Protein 8WWC (pdb70)

Solvent-accessible surface area: 24591 Å² total; per-residue (Å²): 130,49,42,62,53,146,46,14,53,66,10,42,66,29,0,93,64,44,26,90,88,48,96,73,80,21,2,0,10,0,5,80,18,28,62,76,93,94,76,26,17,10,0,10,6,0,6,7,6,46,78,61,8,52,0,7,29,60,7,138,10,58,83,65,48,44,4,6,99,45,11,43,61,15,32,57,94,7,15,69,26,14,124,44,86,83,61,46,39,44,40,48,3,66,82,62,122,35,124,19,3,68,50,4,44,66,58,29,64,76,66,100,150,139,56,88,11,50,0,0,0,0,0,11,35,25,0,14,12,28,12,1,0,17,8,2,22,58,96,105,62,29,133,103,156,84,101,29,21,19,16,8,8,64,61,120,18,99,3,12,48,35,52,0,19,0,20,0,12,1,2,7,16,45,92,104,40,41,72,40,16,86,70,16,0,59,88,0,68,0,0,0,0,0,0,0,0,50,52,60,120,0,36,109,29,0,95,87,4,10,51,32,0,56,163,37,66,130,43,88,105,11,18,3,0,0,0,0,2,57,28,56,77,106,68,80,81,2,91,9,135,66,0,14,72,34,2,95,81,20,48,9,5,8,0,8,0,0,4,126,83,65,114,20,0,74,25,1,1,36,10,0,0,27,28,18,20,48,126,148,60,62,10,78,1,4,0,0,0,21,26,26,0,12,11,32,14,1,0,8,8,4,16,52,95,108,61,38,129,101,159,104,97,25,24,47,15,0,7,73,66,112,16,98,2,12,42,32,61,0,25,0,16,0,19,0,2,4,12,46,78,136,57,55,73,48,26,75,66,19,0,56,95,2,68,0,0,0,1,0,0,0,0,51,51,60,128,1,32,108,38,1,84,116,11,14,44,20,1,68,154,43,66,127,50,91,111,11,14,0,0,0,0,0,2,59,30,55,74,106,70,66,80,2,76,10,145,62,0,14,70,36,2,86,84,25,42,8,6,8,1,8,0,1,4,121,76,72,110,14,0,68,45,0,0,38,12,0,0,17,27,20,17,42,143,89,76,83,118,36,74,73,34,38,66,74,7,53,65,51,19,88,92,41,111,66,94,32,13,20,14,25,39,30,64,98,54,90,109,78,42,17,20,5,25,4,3,7,14,21,53,76,57,10,83,7,26,20,127,7,68,17,68,78,25,38,93,1,6,92,48,27,39,57,20,68,58,109,8,23,156,23,20,84,55,86,108,61,85,44,69,44,59,64,95,129,127,24,124,29,22,45,45,13,79,64,61,30,57,79,52,116,126

Nearest PDB structures (foldseek):
  7jig-assembly1_A  TM=9.949E-01  e=3.293E-33  Homo sapiens
  8elr-assembly1_A  TM=9.960E-01  e=6.277E-33  Homo sapiens
  1jai-assembly1_A-2  TM=9.960E-01  e=7.617E-33  Homo sapiens
  3oiu-assembly1_A  TM=1.001E+00  e=1.652E-32  Homo sapiens
  4dlv-assembly1_A  TM=9.875E-01  e=6.695E-33  Homo sapiens

Organism: Homo sapiens (NCBI:txid9606)

Sequence (553 aa):
AHKNPEMLEEMKREAERLKAEVPEDVVCVVVRTTEVSEKKVVATAVLVFSNKQRTVIYAEGENIKEVADKLIKGLKKALKVRNQELKKVKLVCPYPMGPKDKALMKELKKKLAMTEYKLVVVGAGGVGKSALTIQLIQNHFVDEYDPTIEDSYRKQVVIDGETCLLDILDTAGQEEYSAMRDQYMRTGEGFLCVFAINNTKSFEDIHQYREQIKRVKDSDDVPMVLVGNKCDLAARTVESRQAQDLARSYGIPYIETSAKTRQGVEDAFYTLVREIRQHMTEYKLVVVGAGGVGKSALTIQLIQNHFVDEYDPTIEDSYRKQVVIDGETCLLDILDTAGQEEYSAMRDQYMRTGEGFLCVFAINNTKSFEDIHQYREQIKRVKDSDDVPMVLVGNKCDLAARTVESRQAQDLARSYGIPYIETSAKTRQGVEDAFYTLVREIRQHNPEMLEEMKREAERLKAEVPEDVCVVVRTTEVSEKKVVATAVLVFSNKQRTVIYAEGENIKEVADKLIKGLKKALKVRNQELKKVKLVCYPMGPKDKALMKELKKKLA

B-factor: mean 87.26, std 41.72, range [27.11, 247.87]

Foldseek 3Di:
DVPDVVVVVVQQVVQVVVCVPDDQQAKEKEKDWDCDPQQFIKMWMWIAHRVRDIDIAMDGGNDLVRRLVRVVVVVVVVQVVVVHDHDHYDYDHDPDPDDCNVVNVVSNVVPPD/DAEAEEEEEFAAPLQLVLLVCCVAPVDGDPDRDFDAKDWDWDWDAFPNRTYIYTYMYHGRDPPNPVVLLVSLQVHQFYEYEGEQLDVVRVVCSVVSLVSSCVSVVHLLGQYEYEHEPPVDPNGPHDPVNVVVVCVVSVHHYFYAYSVVRPCSCVRVSSSVVSSVVD/DAEAFEEEEFQWPQQLVLLVCCVAVVDGDPDRDFDDKDWDWDFDAFPNRTYIYIYIYHGNDPVPDVVLLVSLLVHQFYEYEGEQLDVVRVVPSVVVLVSSCVSVVDLLRQYEYEHEPPVDDNGPHDPVNSVVVCVVSVYHYYYYYSHVGRCSCVRVSSSVVSSVVD/DPPVVPVQVVVQLVVCVVPALLKEKEKDKDDPDQQKIKIWMWMQHNPRDIDIDIAMDRDLLRRLVSVVVVVVVVQVVVVHDQGDYDYHYVPQDDSNVVSVVSNVVVSD

Secondary structure (DSSP, 8-state):
-EEEEEEEEESTTSSHHHHHHHHHHS----S----SEEEEEEEEEETTEEEEEEEEEE--SSTT-TTHHHHHHH-SEEEEEEETT-HHHHHTHHHHHHHHHHHHT-S---EEEEEE-TT-S---S-HHHHHHHHHHHT--EEE--TTT-TTHHHHHHHHHHHHHT-/-EEEEEEEEESSSSSHHHHHHHHHHS----S----SEEEEEEEEEETTEEEEEEEEEE--STTS-STHHHHHHH-SEEEEEEETT-HHHHHTHHHHHHHHHHHHT-S---EEEEEE-TT-S---S-HHHHHHHHHHHT--EEE--TTT-TTHHHHHHHHHHHHHH-/-TT-HHHHHHHHHHHHHHHHHS-TTSEEEEEEEEEETTTEEEEEEEEE-TTS-EEEEEEEESSHHHHHHHHHHHHHHHHHTTT-----EEEE--S---TTHHHHHHHHHHTT-/-TTHHHHHTHHHHHHHHHS----EEEEEEEEETTTEEEEEEEEE-SSS-EEEEEEEESSHHHHHHHHHHHHHHHHHHTT------EEE-----HHHHHHHHHHHHHH-

GO terms:
  GO:0005794 Golgi apparatus (C, IDA)
  GO:0005886 plasma membrane (C, IDA)
  GO:0005515 protein binding (F, IPI)
  GO:0005737 cytoplasm (C, TAS)
  GO:0005886 plasma membrane (C, TAS)
  GO:0009887 animal organ morphogenesis (P, TAS)
  GO:0006935 chemotaxis (P, TAS)
  GO:0007166 cell surface receptor signaling pathway (P, TAS)
  GO:0000139 Golgi membrane (C, TAS)
  GO:0003924 GTPase activity (F, TAS)
  GO:0005789 endoplasmic reticulum membrane (C, TAS)
  GO:0005829 cytosol (C, TAS)
  GO:0000165 MAPK cascade (P, TAS)
  GO:0003924 GTPase activity (F, IDA)
  GO:0005525 GTP binding (F, IDA)
  GO:0043410 positive regulation of MAPK cascade (P, IDA)
  GO:0045944 positive regulation of transcription by RNA polymerase II (P, IDA)
  GO:0010629 negative regulation of gene expression (P, IDA)
  GO:2000630 positive regulation of miRNA metabolic process (P, IDA)
  GO:1900029 positive regulation of ruffle assembly (P, IDA)

Structure (mmCIF, N/CA/C/O backbone):
data_8WWC
#
_entry.id   8WWC
#
_cell.length_a   89.967
_cell.length_b   89.967
_cell.length_c   188.124
_cell.angle_alpha   90.000
_cell.angle_beta   90.000
_cell.angle_gamma   120.000
#
_symmetry.space_group_name_H-M   'P 63'
#
loop_
_entity.id
_entity.type
_entity.pdbx_description
1 polymer 'De novo design protein 120-4'
2 polymer 'GTPase HRas'
3 non-polymer 'PHOSPHOAMINOPHOSPHONIC ACID-GUANYLATE ESTER'
4 non-polymer 'MAGNESIUM ION'
#
loop_
_atom_site.group_PDB
_atom_site.id
_atom_site.type_symbol
_atom_site.label_atom_id
_atom_site.label_alt_id
_atom_site.label_comp_id
_atom_site.label_asym_id
_atom_site.label_entity_id
_atom_site.label_seq_id
_atom_site.pdbx_PDB_ins_code
_atom_site.Cartn_x
_atom_site.Cartn_y
_atom_site.Cartn_z
_atom_site.occupancy
_atom_site.B_iso_or_equiv
_atom_site.auth_seq_id
_atom_site.auth_comp_id
_atom_site.auth_asym_id
_atom_site.auth_atom_id
_atom_site.pdbx_PDB_model_num
ATOM 1 N N . ALA A 1 6 ? 34.50105 -15.91571 -40.39090 1.000 132.28653 6 ALA C N 1
ATOM 2 C CA . ALA A 1 6 ? 34.50597 -17.15434 -41.16080 1.000 130.42633 6 ALA C CA 1
ATOM 3 C C . ALA A 1 6 ? 33.09598 -17.72566 -41.27264 1.000 134.31418 6 ALA C C 1
ATOM 4 O O . ALA A 1 6 ? 32.16922 -17.03476 -41.69633 1.000 135.21508 6 ALA C O 1
ATOM 6 N N . HIS A 1 7 ? 32.94126 -18.99734 -40.89930 1.000 127.76883 7 HIS C N 1
ATOM 7 C CA . HIS A 1 7 ? 31.62339 -19.61860 -40.87921 1.000 130.66367 7 HIS C CA 1
ATOM 8 C C . HIS A 1 7 ? 30.85084 -19.30413 -39.60564 1.000 136.39168 7 HIS C C 1
ATOM 9 O O . HIS A 1 7 ? 29.63649 -19.52783 -39.56090 1.000 140.61243 7 HIS C O 1
ATOM 11 N N . LYS A 1 8 ? 31.52345 -18.79098 -38.57951 1.000 136.57388 8 LYS C N 1
ATOM 12 C CA . LYS A 1 8 ? 30.91479 -18.44265 -37.30212 1.000 136.58494 8 LYS C CA 1
ATOM 13 C C . LYS A 1 8 ? 31.03543 -16.94651 -37.03897 1.000 142.66072 8 LYS C C 1
ATOM 14 O O . LYS A 1 8 ? 31.38575 -16.51478 -35.93823 1.000 142.51434 8 LYS C O 1
ATOM 16 N N . ASN A 1 9 ? 30.75703 -16.14131 -38.05711 1.000 150.19665 9 ASN C N 1
ATOM 17 C CA . ASN A 1 9 ? 30.87751 -14.69394 -37.94704 1.000 149.53262 9 ASN C CA 1
ATOM 18 C C . ASN A 1 9 ? 29.86731 -14.14860 -36.94169 1.000 152.11772 9 ASN C C 1
ATOM 19 O O . ASN A 1 9 ? 28.65903 -14.37792 -37.10437 1.000 148.44864 9 ASN C O 1
ATOM 24 N N . PRO A 1 10 ? 30.30817 -13.44009 -35.89686 1.000 141.38460 10 PRO C N 1
ATOM 25 C CA . PRO A 1 10 ? 29.33218 -12.87300 -34.94901 1.000 130.21379 10 PRO C CA 1
ATOM 26 C C . PRO A 1 10 ? 28.45015 -11.80116 -35.56513 1.000 125.10780 10 PRO C C 1
ATOM 27 O O . PRO A 1 10 ? 27.26976 -11.69444 -35.20601 1.000 124.42268 10 PRO C O 1
ATOM 31 N N . GLU A 1 11 ? 28.99412 -10.99490 -36.48123 1.000 126.46854 11 GLU C N 1
ATOM 32 C CA . GLU A 1 11 ? 28.18637 -9.98173 -37.15343 1.000 120.03836 11 GLU C CA 1
ATOM 33 C C . GLU A 1 11 ? 27.07488 -10.62685 -37.96897 1.000 116.98129 11 GLU C C 1
ATOM 34 O O . GLU A 1 11 ? 25.92355 -10.16388 -37.95102 1.000 111.56319 11 GLU C O 1
ATOM 40 N N . MET A 1 12 ? 27.40694 -11.69848 -38.69390 1.000 119.36066 12 MET C N 1
ATOM 41 C CA . MET A 1 12 ? 26.39050 -12.47135 -39.39324 1.000 113.34771 12 MET C CA 1
ATOM 42 C C . MET A 1 12 ? 25.30579 -12.91855 -38.42774 1.000 115.81009 12 MET C C 1
ATOM 43 O O . MET A 1 12 ? 24.11852 -12.68079 -38.66737 1.000 109.03839 12 MET C O 1
ATOM 45 N N . LEU A 1 13 ? 25.70999 -13.53766 -37.31249 1.000 112.68979 13 LEU C N 1
ATOM 46 C CA . LEU A 1 13 ? 24.76031 -14.01598 -36.31338 1.000 106.08827 13 LEU C CA 1
ATOM 47 C C . LEU A 1 13 ? 23.82223 -12.90632 -35.86516 1.000 106.69123 13 LEU C C 1
ATOM 48 O O . LEU A 1 13 ? 22.60508 -13.09783 -35.80513 1.000 105.55008 13 LEU C O 1
ATOM 53 N N . GLU A 1 14 ? 24.37804 -11.73594 -35.54446 1.000 106.35858 14 GLU C N 1
ATOM 54 C CA . GLU A 1 14 ? 23.55203 -10.62515 -35.08355 1.000 104.52794 14 GLU C CA 1
ATOM 55 C C . GLU A 1 14 ? 22.55882 -10.19788 -36.15543 1.000 106.54655 14 GLU C C 1
ATOM 56 O O . GLU A 1 14 ? 21.40326 -9.87307 -35.85044 1.000 110.16693 14 GLU C O 1
ATOM 58 N N . GLU A 1 15 ? 22.98966 -10.19228 -37.41956 1.000 104.96685 15 GLU C N 1
ATOM 59 C CA . GLU A 1 15 ? 22.05988 -9.87338 -38.49995 1.000 111.63552 15 GLU C CA 1
ATOM 60 C C . GLU A 1 15 ? 20.92533 -10.89235 -38.57387 1.000 108.89960 15 GLU C C 1
ATOM 61 O O . GLU A 1 15 ? 19.75554 -10.51711 -38.73514 1.000 112.74780 15 GLU C O 1
ATOM 63 N N . MET A 1 16 ? 21.25335 -12.18383 -38.44907 1.000 97.98703 16 MET C N 1
ATOM 64 C CA . MET A 1 16 ? 20.22053 -13.21945 -38.47987 1.000 99.30785 16 MET C CA 1
ATOM 65 C C . MET A 1 16 ? 19.24927 -13.06174 -37.31685 1.000 109.41205 16 MET C C 1
ATOM 66 O O . MET A 1 16 ? 18.03811 -13.24806 -37.48138 1.000 104.16200 16 MET C O 1
ATOM 71 N N . LYS A 1 17 ? 19.76441 -12.73094 -36.12935 1.000 102.21088 17 LYS C N 1
ATOM 72 C CA . LYS A 1 17 ? 18.89405 -12.52922 -34.97238 1.000 97.04989 17 LYS C CA 1
ATOM 73 C C . LYS A 1 17 ? 17.97424 -11.33052 -35.16158 1.000 108.02447 17 LYS C C 1
ATOM 74 O O . LYS A 1 17 ? 16.78923 -11.39984 -34.82157 1.000 104.61166 17 LYS C O 1
ATOM 80 N N . ARG A 1 18 ? 18.49760 -10.21840 -35.68491 1.000 109.72621 18 ARG C N 1
ATOM 81 C CA . ARG A 1 18 ? 17.64436 -9.05684 -35.92560 1.000 103.50924 18 ARG C CA 1
ATOM 82 C C . ARG A 1 18 ? 16.55657 -9.37905 -36.94309 1.000 102.31821 18 ARG C C 1
ATOM 83 O O . ARG A 1 18 ? 15.38392 -9.01231 -36.75685 1.000 120.90436 18 ARG C O 1
ATOM 85 N N . GLU A 1 19 ? 16.92504 -10.07918 -38.02048 1.000 105.19779 19 GLU C N 1
ATOM 86 C CA . GLU A 1 19 ? 15.93027 -10.50189 -38.99941 1.000 115.80295 19 GLU C CA 1
ATOM 87 C C . GLU A 1 19 ? 14.86053 -11.36749 -38.34695 1.000 111.28165 19 GLU C C 1
ATOM 88 O O . GLU A 1 19 ? 13.66264 -11.12433 -38.52108 1.000 103.05877 19 GLU C O 1
ATOM 90 N N . ALA A 1 20 ? 15.27942 -12.36793 -37.56693 1.000 119.02911 20 ALA C N 1
ATOM 91 C CA . ALA A 1 20 ? 14.32616 -13.27652 -36.93791 1.000 106.68441 20 ALA C CA 1
ATOM 92 C C . ALA A 1 20 ? 13.42418 -12.54074 -35.95558 1.000 108.01612 20 ALA C C 1
ATOM 93 O O . ALA A 1 20 ? 12.24781 -12.88719 -35.80176 1.000 106.08187 20 ALA C O 1
ATOM 95 N N . GLU A 1 21 ? 13.96130 -11.52784 -35.27242 1.000 114.06218 21 GLU C N 1
ATOM 96 C CA . GLU A 1 21 ? 13.13154 -10.69794 -34.40502 1.000 119.36855 21 GLU C CA 1
ATOM 97 C C . GLU A 1 21 ? 12.05489 -9.97848 -35.20657 1.000 118.06547 21 GLU C C 1
ATOM 98 O O . GLU A 1 21 ? 10.88616 -9.93898 -34.79894 1.000 117.35794 21 GLU C O 1
ATOM 104 N N . ARG A 1 22 ? 12.42819 -9.41566 -36.36013 1.000 114.97074 22 ARG C N 1
ATOM 105 C CA . ARG A 1 22 ? 11.42919 -8.77809 -37.21703 1.000 110.88139 22 ARG C CA 1
ATOM 106 C C . ARG A 1 22 ? 10.37594 -9.78175 -37.68162 1.000 117.13558 22 ARG C C 1
ATOM 107 O O . ARG A 1 22 ? 9.17054 -9.48899 -37.66390 1.000 122.88242 22 ARG C O 1
ATOM 109 N N . LEU A 1 23 ? 10.81431 -10.97600 -38.08845 1.000 110.16760 23 LEU C N 1
ATOM 110 C CA . LEU A 1 23 ? 9.87495 -12.01184 -38.51142 1.000 110.79252 23 LEU C CA 1
ATOM 111 C C . LEU A 1 23 ? 8.90077 -12.36059 -37.39238 1.000 119.70154 23 LEU C C 1
ATOM 112 O O . LEU A 1 23 ? 7.68625 -12.42377 -37.61081 1.000 120.45379 23 LEU C O 1
ATOM 117 N N . LYS A 1 24 ? 9.41551 -12.56539 -36.17732 1.000 131.17664 24 LYS C N 1
ATOM 118 C CA . LYS A 1 24 ? 8.54849 -12.88478 -35.04689 1.000 130.02725 24 LYS C CA 1
ATOM 119 C C . LYS A 1 24 ? 7.56626 -11.75467 -34.77077 1.000 142.16899 24 LYS C C 1
ATOM 120 O O . LYS A 1 24 ? 6.40139 -12.00112 -34.43443 1.000 115.99703 24 LYS C O 1
ATOM 122 N N . ALA A 1 25 ? 8.01875 -10.50589 -34.90672 1.000 132.01034 25 ALA C N 1
ATOM 123 C CA . ALA A 1 25 ? 7.11877 -9.37452 -34.71379 1.000 125.73892 25 ALA C CA 1
ATOM 124 C C . ALA A 1 25 ? 6.03075 -9.32842 -35.77993 1.000 135.48938 25 ALA C C 1
ATOM 125 O O . ALA A 1 25 ? 4.93523 -8.81614 -35.52141 1.000 138.41205 25 ALA C O 1
ATOM 127 N N . GLU A 1 26 ? 6.30549 -9.85246 -36.97641 1.000 133.81159 26 GLU C N 1
ATOM 128 C CA . GLU A 1 26 ? 5.30857 -9.80107 -38.04399 1.000 129.87100 26 GLU C CA 1
ATOM 129 C C . GLU A 1 26 ? 4.23220 -10.87387 -37.87548 1.000 129.86203 26 GLU C C 1
ATOM 130 O O . GLU A 1 26 ? 3.05092 -10.55931 -37.69642 1.000 129.37721 26 GLU C O 1
ATOM 132 N N . VAL A 1 27 ? 4.62303 -12.14442 -37.93114 1.000 137.28860 27 VAL C N 1
ATOM 133 C CA . VAL A 1 27 ? 3.69038 -13.27272 -37.89167 1.000 130.51091 27 VAL C CA 1
ATOM 134 C C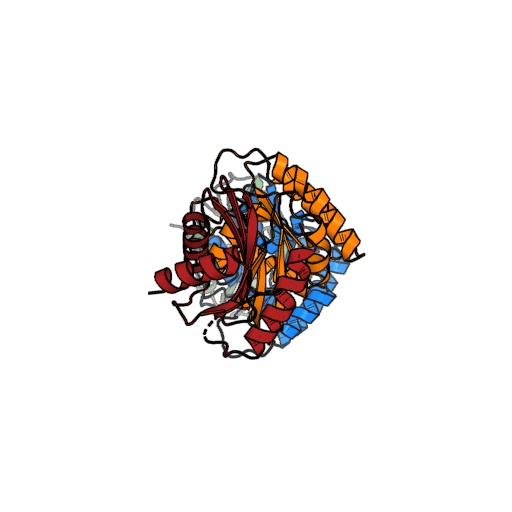 . VAL A 1 27 ? 3.18345 -13.42391 -36.45924 1.000 133.37779 27 VAL C C 1
ATOM 135 O O . VAL A 1 27 ? 3.88459 -13.02020 -35.51991 1.000 146.28653 27 VAL C O 1
ATOM 139 N N . PRO A 1 28 ? 1.95884 -13.96221 -36.24070 1.000 133.90730 28 PRO C N 1
ATOM 140 C CA . PRO A 1 28 ? 1.45416 -14.16430 -34.87259 1.000 137.98068 28 PRO C CA 1
ATOM 141 C C . PRO A 1 28 ? 2.43122 -14.80453 -33.89298 1.000 145.97535 28 PRO C C 1
ATOM 142 O O . PRO A 1 28 ? 3.39700 -15.46905 -34.28377 1.000 143.34730 28 PRO C O 1
ATOM 146 N N . GLU A 1 29 ? 2.15550 -14.60865 -32.59940 1.000 149.00282 29 GLU C N 1
ATOM 147 C CA . GLU A 1 29 ? 3.12599 -14.92366 -31.55379 1.000 158.88553 29 GLU C CA 1
ATOM 148 C C . GLU A 1 29 ? 3.39669 -16.42048 -31.44919 1.000 151.93891 29 GLU C C 1
ATOM 149 O O . GLU A 1 29 ? 4.54000 -16.83149 -31.21877 1.000 147.01362 29 GLU C O 1
ATOM 151 N N . ASP A 1 30 ? 2.36437 -17.25145 -31.60554 1.000 139.43558 30 ASP C N 1
ATOM 152 C CA . ASP A 1 30 ? 2.51579 -18.68276 -31.36534 1.000 138.17510 30 ASP C CA 1
ATOM 153 C C . ASP A 1 30 ? 3.40692 -19.37346 -32.39015 1.000 142.32556 30 ASP C C 1
ATOM 154 O O . ASP A 1 30 ? 3.78146 -20.53110 -32.17462 1.000 146.53913 30 ASP C O 1
ATOM 159 N N . VAL A 1 31 ? 3.75510 -18.70448 -33.48385 1.000 150.66277 31 VAL C N 1
ATOM 160 C CA . VAL A 1 31 ? 4.54425 -19.30828 -34.55116 1.000 139.73763 31 VAL C CA 1
ATOM 161 C C . VAL A 1 31 ? 6.02459 -19.09460 -34.25992 1.000 122.31613 31 VAL C C 1
ATOM 162 O O . VAL A 1 31 ? 6.45586 -17.97308 -33.96568 1.000 122.98969 31 VAL C O 1
ATOM 166 N N . VAL A 1 32 ? 6.80189 -20.17255 -34.33394 1.000 128.33606 32 VAL C N 1
ATOM 167 C CA . VAL A 1 32 ? 8.24918 -20.09480 -34.17019 1.000 122.26003 32 VAL C CA 1
ATOM 168 C C . VAL A 1 32 ? 8.87197 -19.58795 -35.46352 1.000 117.53405 32 VAL C C 1
ATOM 169 O O . VAL A 1 32 ? 8.49267 -20.01240 -36.56147 1.000 106.17624 32 VAL C O 1
ATOM 173 N N . CYS A 1 33 ? 9.83055 -18.67311 -35.34157 1.000 113.19715 33 CYS C N 1
ATOM 174 C CA . CYS A 1 33 ? 10.50415 -18.08525 -36.49477 1.000 101.13066 33 CYS C CA 1
ATOM 175 C C . CYS A 1 33 ? 11.96040 -18.52265 -36.52124 1.000 104.86837 33 CYS C C 1
ATOM 176 O O . CYS A 1 33 ? 12.67789 -18.35859 -35.53067 1.000 103.98219 33 CYS C O 1
ATOM 179 N N . VAL A 1 34 ? 12.39968 -19.06680 -37.65436 1.000 89.94572 34 VAL C N 1
ATOM 180 C CA . VAL A 1 34 ? 13.74487 -19.61303 -37.77743 1.000 102.66160 34 VAL C CA 1
ATOM 181 C C . VAL A 1 34 ? 14.43664 -18.98499 -38.98060 1.000 95.01685 34 VAL C C 1
ATOM 182 O O . VAL A 1 34 ? 13.80177 -18.69328 -40.00060 1.000 108.79323 34 VAL C O 1
ATOM 186 N N . VAL A 1 35 ? 15.73529 -18.73658 -38.83439 1.000 102.56867 35 VAL C N 1
ATOM 187 C CA . VAL A 1 35 ? 16.59052 -18.24572 -39.91113 1.000 96.35054 35 VAL C CA 1
ATOM 188 C C . VAL A 1 35 ? 17.78964 -19.17810 -39.99906 1.000 107.66660 35 VAL C C 1
ATOM 189 O O . VAL A 1 35 ? 18.50919 -19.35796 -39.00941 1.000 109.12976 35 VAL C O 1
ATOM 193 N N . VAL A 1 36 ? 18.00663 -19.76812 -41.17372 1.000 102.84976 36 VAL C N 1
ATOM 194 C CA . VAL A 1 36 ? 19.00898 -20.81153 -41.35573 1.000 106.78813 36 VAL C CA 1
ATOM 195 C C . VAL A 1 36 ? 20.00539 -20.38200 -42.42387 1.000 104.14668 36 VAL C C 1
ATOM 196 O O . VAL A 1 36 ? 19.63620 -19.74989 -43.41968 1.000 105.67024 36 VAL C O 1
ATOM 200 N N . ARG A 1 37 ? 21.27212 -20.72982 -42.20540 1.000 102.67670 37 ARG C N 1
ATOM 201 C CA . ARG A 1 37 ? 22.34675 -20.47464 -43.15198 1.000 108.30567 37 ARG C CA 1
ATOM 202 C C . ARG A 1 37 ? 23.24312 -21.70208 -43.23126 1.000 121.70786 37 ARG C C 1
ATOM 203 O O . ARG A 1 37 ? 23.38786 -22.44801 -42.25743 1.000 121.11953 37 ARG C O 1
ATOM 211 N N . THR A 1 38 ? 23.85191 -21.89959 -44.40119 1.000 126.23573 38 THR C N 1
ATOM 212 C CA . THR A 1 38 ? 24.69238 -23.05964 -44.66372 1.000 126.14590 38 THR C CA 1
ATOM 213 C C . THR A 1 38 ? 26.05277 -22.61957 -45.18610 1.000 127.92162 38 THR C C 1
ATOM 214 O O . THR A 1 38 ? 26.14402 -21.75043 -46.05824 1.000 120.57631 38 THR C O 1
ATOM 218 N N . THR A 1 39 ? 27.10532 -23.22727 -44.64399 1.000 139.24819 39 THR C N 1
ATOM 219 C CA . THR A 1 39 ? 28.46923 -23.06396 -45.12435 1.000 141.45419 39 THR C CA 1
ATOM 220 C C . THR A 1 39 ? 28.96847 -24.41457 -45.61597 1.000 158.20389 39 THR C C 1
ATOM 221 O O . THR A 1 39 ? 28.92609 -25.40399 -44.87659 1.000 158.58611 39 THR C O 1
ATOM 223 N N . GLU A 1 40 ? 29.43259 -24.45680 -46.85878 1.000 160.99322 40 GLU C N 1
ATOM 224 C CA . GLU A 1 40 ? 29.87577 -25.70636 -47.47585 1.000 167.71169 40 GLU C CA 1
ATOM 225 C C . GLU A 1 40 ? 31.39186 -25.85366 -47.36663 1.000 182.13907 40 GLU C C 1
ATOM 226 O O . GLU A 1 40 ? 32.11486 -25.85684 -48.36590 1.000 191.05266 40 GLU C O 1
ATOM 228 N N . VAL A 1 41 ? 31.87642 -25.96741 -46.12853 1.000 179.42399 41 VAL C N 1
ATOM 229 C CA . VAL A 1 41 ? 33.31034 -26.10829 -45.90737 1.000 191.41655 41 VAL C CA 1
ATOM 230 C C . VAL A 1 41 ? 33.74910 -27.47328 -46.42623 1.000 198.94013 41 VAL C C 1
ATOM 231 O O . VAL A 1 41 ? 33.29684 -28.51943 -45.93647 1.000 195.15443 41 VAL C O 1
ATOM 235 N N . SER A 1 42 ? 34.63164 -27.46037 -47.42798 1.000 198.85931 42 SER C N 1
ATOM 236 C CA . SER A 1 42 ? 35.01277 -28.64446 -48.18459 1.000 203.47000 42 SER C CA 1
ATOM 237 C C . SER A 1 42 ? 33.76233 -29.32359 -48.71815 1.000 201.87997 42 SER C C 1
ATOM 238 O O . SER A 1 42 ? 32.85303 -28.65322 -49.21656 1.000 194.65769 42 SER C O 1
ATOM 241 N N . GLU A 1 43 ? 33.70546 -30.65266 -48.61225 1.000 201.52594 43 GLU C N 1
ATOM 242 C CA . GLU A 1 43 ? 32.51530 -31.40961 -48.97003 1.000 194.53582 43 GLU C CA 1
ATOM 243 C C . GLU A 1 43 ? 31.96227 -32.23955 -47.82415 1.000 194.23877 43 GLU C C 1
ATOM 244 O O . GLU A 1 43 ? 30.76495 -32.54580 -47.82794 1.000 178.74013 43 GLU C O 1
ATOM 246 N N . LYS A 1 44 ? 32.78579 -32.59231 -46.84180 1.000 194.45702 44 LYS C N 1
ATOM 247 C CA . LYS A 1 44 ? 32.33157 -33.27397 -45.64104 1.000 189.23787 44 LYS C CA 1
ATOM 248 C C . LYS A 1 44 ? 32.17900 -32.32263 -44.46174 1.000 190.97809 44 LYS C C 1
ATOM 249 O O . LYS A 1 44 ? 32.09301 -32.77891 -43.31706 1.000 194.15397 44 LYS C O 1
ATOM 251 N N . LYS A 1 45 ? 32.15429 -31.01424 -44.71243 1.000 192.30046 45 LYS C N 1
ATOM 252 C CA . LYS A 1 45 ? 32.07506 -30.00760 -43.66144 1.000 190.95307 45 LYS C CA 1
ATOM 253 C C . LYS A 1 45 ? 30.90334 -29.06285 -43.91778 1.000 184.59437 45 LYS C C 1
ATOM 254 O O . LYS A 1 45 ? 31.06173 -27.84430 -44.02433 1.000 184.32846 45 LYS C O 1
ATOM 256 N N . VAL A 1 46 ? 29.71520 -29.62676 -44.12420 1.000 177.07280 46 VAL C N 1
ATOM 257 C CA . VAL A 1 46 ? 28.50799 -28.81741 -44.24937 1.000 168.19206 46 VAL C CA 1
ATOM 258 C C . VAL A 1 46 ? 28.11563 -28.35843 -42.84734 1.000 165.23390 46 VAL C C 1
ATOM 259 O O . VAL A 1 46 ? 27.76244 -29.17318 -41.99052 1.000 158.34049 46 VAL C O 1
ATOM 261 N N . VAL A 1 47 ? 28.17866 -27.05035 -42.60952 1.000 162.74536 47 VAL C N 1
ATOM 262 C CA . VAL A 1 47 ? 27.87951 -26.46199 -41.30924 1.000 159.82726 47 VAL C CA 1
ATOM 263 C C . VAL A 1 47 ? 26.60650 -25.64009 -41.43834 1.000 144.49386 47 VAL C C 1
ATOM 264 O O . VAL A 1 47 ? 26.48540 -24.80765 -42.34251 1.000 142.28364 47 VAL C O 1
ATOM 268 N N . ALA A 1 48 ? 25.65762 -25.87541 -40.54055 1.000 139.91381 48 ALA C N 1
ATOM 269 C CA . ALA A 1 48 ? 24.37823 -25.18215 -40.55454 1.000 125.15704 48 ALA C CA 1
ATOM 270 C C . ALA A 1 48 ? 24.21395 -24.37399 -39.27883 1.000 121.25743 48 ALA C C 1
ATOM 271 O O . ALA A 1 48 ? 24.46438 -24.88406 -38.17948 1.000 124.59516 48 ALA C O 1
ATOM 273 N N . THR A 1 49 ? 23.78538 -23.12257 -39.43914 1.000 114.11259 49 THR C N 1
ATOM 274 C CA . THR A 1 49 ? 23.49276 -22.20883 -38.34276 1.000 108.15454 49 THR C CA 1
ATOM 275 C C . THR A 1 49 ? 22.01905 -21.83751 -38.38313 1.000 103.57673 49 THR C C 1
ATOM 276 O O . THR A 1 49 ? 21.51030 -21.42905 -39.43115 1.000 106.74782 49 THR C O 1
ATOM 280 N N . ALA A 1 50 ? 21.33613 -21.97089 -37.24888 1.000 107.56395 50 ALA C N 1
ATOM 281 C CA . ALA A 1 50 ? 19.91846 -21.65390 -37.16020 1.000 98.56353 50 ALA C CA 1
ATOM 282 C C . ALA A 1 50 ? 19.65441 -20.76142 -35.95684 1.000 98.67329 50 ALA C C 1
ATOM 283 O O . ALA A 1 50 ? 20.20188 -20.98398 -34.87392 1.000 98.95093 50 ALA C O 1
ATOM 285 N N . VAL A 1 51 ? 18.81501 -19.74894 -36.15869 1.000 100.81363 51 VAL C N 1
ATOM 286 C CA . VAL A 1 51 ? 18.36349 -18.85397 -35.09900 1.000 95.10383 51 VAL C CA 1
ATOM 287 C C . VAL A 1 51 ? 16.85674 -19.01587 -34.96521 1.000 91.36754 51 VAL C C 1
ATOM 288 O O . VAL A 1 51 ? 16.12763 -18.88909 -35.95532 1.000 96.34569 51 VAL C O 1
ATOM 292 N N . LEU A 1 52 ? 16.39576 -19.29087 -33.74571 1.000 89.59150 52 LEU C N 1
ATOM 293 C CA . LEU A 1 52 ? 15.01020 -19.64014 -33.46637 1.000 87.17810 52 LEU C CA 1
ATOM 294 C C . LEU A 1 52 ? 14.44112 -18.67315 -32.43909 1.000 83.47736 52 LEU C C 1
ATOM 295 O O . LEU A 1 52 ? 15.05726 -18.44275 -31.39286 1.000 96.45170 52 LEU C O 1
ATOM 300 N N . VAL A 1 53 ? 13.26657 -18.12140 -32.73767 1.000 94.18413 53 VAL C N 1
ATOM 301 C CA . VAL A 1 53 ? 12.52250 -17.25542 -31.83024 1.000 94.60997 53 VAL C CA 1
ATOM 302 C C . VAL A 1 53 ? 11.17770 -17.90993 -31.55252 1.000 96.19284 53 VAL C C 1
ATOM 303 O O . VAL A 1 53 ? 10.44872 -18.26154 -32.48949 1.000 100.50315 53 VAL C O 1
ATOM 307 N N . PHE A 1 54 ? 10.85161 -18.06411 -30.27056 1.000 95.16106 54 PHE C N 1
ATOM 308 C CA . PHE A 1 54 ? 9.65168 -18.75313 -29.82762 1.000 103.82726 54 PHE C CA 1
ATOM 309 C C . PHE A 1 54 ? 8.58023 -17.75213 -29.39989 1.000 111.49481 54 PHE C C 1
ATOM 310 O O . PHE A 1 54 ? 8.72222 -16.53687 -29.56874 1.000 104.24188 54 PHE C O 1
ATOM 318 N N . SER A 1 55 ? 7.49394 -18.27280 -28.82473 1.000 119.06823 55 SER C N 1
ATOM 319 C CA . SER A 1 55 ? 6.33383 -17.44445 -28.51167 1.000 131.32672 55 SER C CA 1
ATOM 320 C C . SER A 1 55 ? 6.62092 -16.49382 -27.35470 1.000 127.06222 55 SER C C 1
ATOM 321 O O . SER A 1 55 ? 6.52518 -15.27006 -27.50215 1.000 140.79525 55 SER C O 1
ATOM 324 N N . ASN A 1 56 ? 6.97663 -17.03782 -26.18996 1.000 104.21120 56 ASN C N 1
ATOM 325 C CA . ASN A 1 56 ? 7.11787 -16.23555 -24.97422 1.000 102.87058 56 ASN C CA 1
ATOM 326 C C . ASN A 1 56 ? 8.47535 -15.52747 -24.92777 1.000 100.09092 56 ASN C C 1
ATOM 327 O O . ASN A 1 56 ? 9.22548 -15.61486 -23.95568 1.000 99.67980 56 ASN C O 1
ATOM 332 N N . LYS A 1 57 ? 8.76601 -14.79820 -26.00698 1.000 106.69280 57 LYS C N 1
ATOM 333 C CA . LYS A 1 57 ? 9.95867 -13.95492 -26.11395 1.000 93.60488 57 LYS C CA 1
ATOM 334 C C . LYS A 1 57 ? 11.22559 -14.71692 -25.72759 1.000 88.00839 57 LYS C C 1
ATOM 335 O O . LYS A 1 57 ? 12.03367 -14.26248 -24.91504 1.000 83.71094 57 LYS C O 1
ATOM 337 N N . GLN A 1 58 ? 11.39437 -15.89602 -26.31972 1.000 89.01072 58 GLN C N 1
ATOM 338 C CA . GLN A 1 58 ? 12.54457 -16.74295 -26.04814 1.000 84.65951 58 GLN C CA 1
ATOM 339 C C . GLN A 1 58 ? 13.25008 -17.06882 -27.35707 1.000 89.29098 58 GLN C C 1
ATOM 340 O O . GLN A 1 58 ? 12.66338 -16.99780 -28.43992 1.000 86.90870 58 GLN C O 1
ATOM 346 N N . ARG A 1 59 ? 14.52760 -17.42449 -27.24385 1.000 87.91755 59 ARG C N 1
ATOM 347 C CA . ARG A 1 59 ? 15.39891 -17.50874 -28.40571 1.000 83.02600 59 ARG C CA 1
ATOM 348 C C . ARG A 1 59 ? 16.44414 -18.59064 -28.18304 1.000 79.77569 59 ARG C C 1
ATOM 349 O O . ARG A 1 59 ? 16.76570 -18.94542 -27.04612 1.000 84.72563 59 ARG C O 1
ATOM 357 N N . THR A 1 60 ? 16.96705 -19.11962 -29.28776 1.000 86.38468 60 THR C N 1
ATOM 358 C CA . THR A 1 60 ? 18.07820 -20.05903 -29.19780 1.000 94.67523 60 THR C CA 1
ATOM 359 C C . THR A 1 60 ? 18.80778 -20.11127 -30.53456 1.000 93.79915 60 THR C C 1
ATOM 360 O O . THR A 1 60 ? 18.22980 -19.83022 -31.58713 1.000 88.41570 60 THR C O 1
ATOM 364 N N . VAL A 1 61 ? 20.08970 -20.46513 -30.47922 1.000 94.08033 61 VAL C N 1
ATOM 365 C CA . VAL A 1 61 ? 20.92723 -20.60482 -31.66580 1.000 90.35509 61 VAL C CA 1
ATOM 366 C C . VAL A 1 61 ? 21.47620 -22.02580 -31.69762 1.000 91.08482 61 VAL C C 1
ATOM 367 O O . VAL A 1 61 ? 22.02596 -22.50610 -30.69967 1.000 98.36501 61 VAL C O 1
ATOM 371 N N . ILE A 1 62 ? 21.33136 -22.68962 -32.84478 1.000 92.54253 62 ILE C N 1
ATOM 372 C CA . ILE A 1 62 ? 21.65883 -24.10236 -33.01220 1.000 100.04051 62 ILE C CA 1
ATOM 373 C C . ILE A 1 62 ? 22.65918 -24.25488 -34.15244 1.000 102.26186 62 ILE C C 1
ATOM 374 O O . ILE A 1 62 ? 22.57847 -23.54607 -35.16173 1.000 106.23222 62 ILE C O 1
ATOM 379 N N . TYR A 1 63 ? 23.60688 -25.17738 -33.98333 1.000 111.48943 63 TYR C N 1
ATOM 380 C CA . TYR A 1 63 ? 24.59881 -25.50217 -34.99612 1.000 106.53683 63 TYR C CA 1
ATOM 381 C C . TYR A 1 63 ? 24.50529 -26.97627 -35.36409 1.000 110.01956 63 TYR C C 1
ATOM 382 O O . TYR A 1 63 ? 24.00598 -27.80221 -34.59407 1.000 109.88464 63 TYR C O 1
ATOM 391 N N . ALA A 1 64 ? 24.99223 -27.29824 -36.56061 1.000 123.16761 64 ALA C N 1
ATOM 392 C CA . ALA A 1 64 ? 25.12691 -28.69599 -36.95755 1.000 127.35902 64 ALA C CA 1
ATOM 393 C C . ALA A 1 64 ? 26.29402 -28.85071 -37.91940 1.000 133.97633 64 ALA C C 1
ATOM 394 O O . ALA A 1 64 ? 26.40343 -28.09771 -38.88935 1.000 131.64848 64 ALA C O 1
ATOM 396 N N . GLU A 1 65 ? 27.15364 -29.82991 -37.65232 1.000 138.14419 65 GLU C N 1
ATOM 397 C CA . GLU A 1 65 ? 28.30193 -30.14041 -38.50144 1.000 139.90504 65 GLU C CA 1
ATOM 398 C C . GLU A 1 65 ? 28.08918 -31.52609 -39.10132 1.000 145.11870 65 GLU C C 1
ATOM 399 O O . GLU A 1 65 ? 28.35528 -32.54033 -38.45073 1.000 146.69777 65 GLU C O 1
ATOM 405 N N . GLY A 1 66 ? 27.60744 -31.57125 -40.34503 1.000 155.29644 66 GLY C N 1
ATOM 406 C CA . GLY A 1 66 ? 27.38164 -32.81349 -41.04258 1.000 157.60843 66 GLY C CA 1
ATOM 407 C C . GLY A 1 66 ? 28.23639 -32.93479 -42.29548 1.000 168.51623 66 GLY C C 1
ATOM 408 O O . GLY A 1 66 ? 29.01927 -32.04488 -42.64171 1.000 170.11573 66 GLY C O 1
ATOM 409 N N . GLU A 1 67 ? 28.07017 -34.07700 -42.96443 1.000 170.03666 67 GLU C N 1
ATOM 410 C CA . GLU A 1 67 ? 28.69373 -34.32138 -44.25594 1.000 166.52851 67 GLU C CA 1
ATOM 411 C C . GLU A 1 67 ? 27.70231 -34.31574 -45.40733 1.000 168.06735 67 GLU C C 1
ATOM 412 O O . GLU A 1 67 ? 28.11475 -34.12471 -46.55518 1.000 163.57614 67 GLU C O 1
ATOM 414 N N . ASN A 1 68 ? 26.41937 -34.52286 -45.12770 1.000 170.63819 68 ASN C N 1
ATOM 415 C CA . ASN A 1 68 ? 25.35162 -34.42642 -46.10731 1.000 161.22452 68 ASN C CA 1
ATOM 416 C C . ASN A 1 68 ? 24.23588 -33.57175 -45.52203 1.000 153.30806 68 ASN C C 1
ATOM 417 O O . ASN A 1 68 ? 24.20432 -33.29106 -44.32007 1.000 154.28292 68 ASN C O 1
ATOM 422 N N . ILE A 1 69 ? 23.31571 -33.14514 -46.39128 1.000 144.79037 69 ILE C N 1
ATOM 423 C CA . ILE A 1 69 ? 22.19607 -32.32350 -45.93765 1.000 135.61478 69 ILE C CA 1
ATOM 424 C C . ILE A 1 69 ? 21.31054 -33.09936 -44.96970 1.000 141.36020 69 ILE C C 1
ATOM 425 O O . ILE A 1 69 ? 20.67707 -32.50911 -44.08482 1.000 140.92361 69 ILE C O 1
ATOM 430 N N . LYS A 1 70 ? 21.26126 -34.42734 -45.10744 1.000 147.18484 70 LYS C N 1
ATOM 431 C CA . LYS A 1 70 ? 20.39130 -35.23730 -44.25871 1.000 148.68889 70 LYS C CA 1
ATOM 432 C C . LYS A 1 70 ? 20.83746 -35.19900 -42.80020 1.000 147.92354 70 LYS C C 1
ATOM 433 O O . LYS A 1 70 ? 20.01504 -35.01140 -41.89581 1.000 149.60161 70 LYS C O 1
ATOM 435 N N . GLU A 1 71 ? 22.13706 -35.38475 -42.55033 1.000 147.99530 71 GLU C N 1
ATOM 436 C CA . GLU A 1 71 ? 22.64125 -35.34078 -41.17957 1.000 139.53151 71 GLU C CA 1
ATOM 437 C C . GLU A 1 71 ? 22.43739 -33.96178 -40.56487 1.000 132.25333 71 GLU C C 1
ATOM 438 O O . GLU A 1 71 ? 22.05630 -33.83915 -39.39057 1.000 135.50423 71 GLU C O 1
ATOM 440 N N . VAL A 1 72 ? 22.68853 -32.91293 -41.35032 1.000 128.91735 72 VAL C N 1
ATOM 441 C CA . VAL A 1 72 ? 22.48129 -31.54622 -40.88194 1.000 127.67497 72 VAL C CA 1
ATOM 442 C C . VAL A 1 72 ? 21.02618 -31.33751 -40.48026 1.000 135.13178 72 VAL C C 1
ATOM 443 O O . VAL A 1 72 ? 20.73043 -30.78090 -39.41534 1.000 138.58393 72 VAL C O 1
ATOM 447 N N . ALA A 1 73 ? 20.09559 -31.78985 -41.32567 1.000 120.11348 73 ALA C N 1
ATOM 448 C CA . ALA A 1 73 ? 18.67657 -31.62831 -41.02357 1.000 123.39948 73 ALA C CA 1
ATOM 449 C C . ALA A 1 73 ? 18.27692 -32.42096 -39.78486 1.000 127.30205 73 ALA C C 1
ATOM 450 O O . ALA A 1 73 ? 17.47445 -31.94869 -38.96881 1.000 125.72649 73 ALA C O 1
ATOM 452 N N . ASP A 1 74 ? 18.81273 -33.63572 -39.63615 1.000 123.63761 74 ASP C N 1
ATOM 453 C CA . ASP A 1 74 ? 18.51805 -34.43732 -38.45176 1.000 130.60225 74 ASP C CA 1
ATOM 454 C C . ASP A 1 74 ? 18.94850 -33.71037 -37.18291 1.000 132.81467 74 ASP C C 1
ATOM 455 O O . ASP A 1 74 ? 18.18012 -33.60821 -36.21526 1.000 123.82657 74 ASP C O 1
ATOM 460 N N . LYS A 1 75 ? 20.17781 -33.18490 -37.17740 1.000 127.43159 75 LYS C N 1
ATOM 461 C CA . LYS A 1 75 ? 20.66349 -32.45627 -36.00790 1.000 121.17326 75 LYS C CA 1
ATOM 462 C C . LYS A 1 75 ? 19.83128 -31.20322 -35.74887 1.000 119.13918 75 LYS C C 1
ATOM 463 O O . LYS A 1 75 ? 19.51605 -30.88342 -34.59281 1.000 111.00954 75 LYS C O 1
ATOM 465 N N . LEU A 1 76 ? 19.46757 -30.48183 -36.81467 1.000 120.12624 76 LEU C N 1
ATOM 466 C CA . LEU A 1 76 ? 18.63554 -29.28968 -36.67056 1.000 117.95793 76 LEU C CA 1
ATOM 467 C C . LEU A 1 76 ? 17.30743 -29.62098 -36.00163 1.000 114.62259 76 LEU C C 1
ATOM 468 O O . LEU A 1 76 ? 16.87807 -28.93294 -35.06666 1.000 109.24539 76 LEU C O 1
ATOM 473 N N . ILE A 1 77 ? 16.63912 -30.67515 -36.47494 1.000 115.13304 77 ILE C N 1
ATOM 474 C CA . ILE A 1 77 ? 15.33215 -31.03163 -35.93086 1.000 111.53291 77 ILE C CA 1
ATOM 475 C C . ILE A 1 77 ? 15.45997 -31.49823 -34.48561 1.000 110.25285 77 ILE C C 1
ATOM 476 O O . ILE A 1 77 ? 14.59468 -31.20881 -33.64574 1.000 110.07842 77 ILE C O 1
ATOM 478 N N . LYS A 1 78 ? 16.53228 -32.23180 -34.17075 1.000 108.97681 78 LYS C N 1
ATOM 479 C CA . LYS A 1 78 ? 16.74913 -32.65473 -32.78999 1.000 109.37070 78 LYS C CA 1
ATOM 480 C C . LYS A 1 78 ? 16.90380 -31.44943 -31.86901 1.000 112.16822 78 LYS C C 1
ATOM 481 O O . LYS A 1 78 ? 16.29645 -31.39121 -30.79006 1.000 108.51100 78 LYS C O 1
ATOM 483 N N . GLY A 1 79 ? 17.70973 -30.46944 -32.28708 1.000 114.38567 79 GLY C N 1
ATOM 484 C CA . GLY A 1 79 ? 17.85477 -29.25900 -31.49311 1.000 103.01652 79 GLY C CA 1
ATOM 485 C C . GLY A 1 79 ? 16.54909 -28.50137 -31.34432 1.000 104.02443 79 GLY C C 1
ATOM 486 O O . GLY A 1 79 ? 16.24709 -27.96504 -30.27243 1.000 101.87522 79 GLY C O 1
ATOM 487 N N . LEU A 1 80 ? 15.75753 -28.44730 -32.41930 1.000 107.52362 80 LEU C N 1
ATOM 488 C CA . LEU A 1 80 ? 14.45325 -27.79516 -32.35393 1.000 101.36830 80 LEU C CA 1
ATOM 489 C C . LEU A 1 80 ? 13.57634 -28.44386 -31.29060 1.000 99.22611 80 LEU C C 1
ATOM 490 O O . LEU A 1 80 ? 13.02363 -27.75856 -30.42185 1.000 101.15588 80 LEU C O 1
ATOM 495 N N . LYS A 1 81 ? 13.45344 -29.77329 -31.33664 1.000 103.76332 81 LYS C N 1
ATOM 496 C CA . LYS A 1 81 ? 12.60228 -30.47152 -30.37650 1.000 99.87365 81 LYS C CA 1
ATOM 497 C C . LYS A 1 81 ? 13.10930 -30.28775 -28.95051 1.000 101.63266 81 LYS C C 1
ATOM 498 O O . LYS A 1 81 ? 12.31278 -30.13472 -28.01324 1.000 96.60478 81 LYS C O 1
ATOM 500 N N . LYS A 1 82 ? 14.43251 -30.31060 -28.76522 1.000 102.96587 82 LYS C N 1
ATOM 501 C CA . LYS A 1 82 ? 14.99748 -30.09463 -27.43620 1.000 99.35237 82 LYS C CA 1
ATOM 502 C C . LYS A 1 82 ? 14.63185 -28.71564 -26.89889 1.000 98.26450 82 LYS C C 1
ATOM 503 O O . LYS A 1 82 ? 14.19223 -28.57738 -25.74819 1.000 95.76789 82 LYS C O 1
ATOM 509 N N . ALA A 1 83 ? 14.81653 -27.67787 -27.72025 1.000 95.91570 83 ALA C N 1
ATOM 510 C CA . ALA A 1 83 ? 14.51812 -26.31846 -27.28871 1.000 93.79551 83 ALA C CA 1
ATOM 511 C C . ALA A 1 83 ? 13.02432 -26.05963 -27.15624 1.000 103.70963 83 ALA C C 1
ATOM 512 O O . ALA A 1 83 ? 12.63935 -25.07857 -26.51199 1.000 95.79161 83 ALA C O 1
ATOM 514 N N . LEU A 1 84 ? 12.17885 -26.90122 -27.75381 1.000 101.40126 84 LEU C N 1
ATOM 515 C CA . LEU A 1 84 ? 10.74964 -26.82294 -27.46590 1.000 95.29964 84 LEU C CA 1
ATOM 516 C C . LEU A 1 84 ? 10.42854 -27.44250 -26.11318 1.000 101.69892 84 LEU C C 1
ATOM 517 O O . LEU A 1 84 ? 9.78968 -26.80795 -25.26602 1.000 101.28487 84 LEU C O 1
ATOM 522 N N . LYS A 1 85 ? 10.86581 -28.68644 -25.89942 1.000 100.86829 85 LYS C N 1
ATOM 523 C CA . LYS A 1 85 ? 10.49931 -29.40150 -24.68070 1.000 96.77462 85 LYS C CA 1
ATOM 524 C C . LYS A 1 85 ? 11.05271 -28.71390 -23.43919 1.000 101.82122 85 LYS C C 1
ATOM 525 O O . LYS A 1 85 ? 10.35224 -28.59079 -22.42696 1.000 107.85204 85 LYS C O 1
ATOM 527 N N . VAL A 1 86 ? 12.30494 -28.25079 -23.49371 1.000 105.02485 86 VAL C N 1
ATOM 528 C CA . VAL A 1 86 ? 12.91976 -27.66034 -22.31006 1.000 95.21633 86 VAL C CA 1
ATOM 529 C C . VAL A 1 86 ? 12.35063 -26.29219 -21.96661 1.000 98.82783 86 VAL C C 1
ATOM 530 O O . VAL A 1 86 ? 12.58473 -25.79321 -20.86011 1.000 98.89006 86 VAL C O 1
ATOM 534 N N . ARG A 1 87 ? 11.61183 -25.66995 -22.88222 1.000 104.30104 87 ARG C N 1
ATOM 535 C CA . ARG A 1 87 ? 10.93740 -24.40798 -22.61717 1.000 106.24638 87 ARG C CA 1
ATOM 536 C C . ARG A 1 87 ? 9.44112 -24.58809 -22.39308 1.000 111.72892 87 ARG C C 1
ATOM 537 O O . ARG A 1 87 ? 8.71199 -23.59373 -22.31347 1.000 105.16568 87 ARG C O 1
ATOM 545 N N . ASN A 1 88 ? 8.97620 -25.83514 -22.28423 1.000 133.75633 88 ASN C N 1
ATOM 546 C CA . ASN A 1 88 ? 7.56632 -26.16370 -22.06809 1.000 134.62296 88 ASN C CA 1
ATOM 547 C C . ASN A 1 88 ? 6.68786 -25.56119 -23.16711 1.000 135.12618 88 ASN C C 1
ATOM 548 O O . ASN A 1 88 ? 5.73595 -24.82051 -22.91154 1.000 140.68746 88 ASN C O 1
ATOM 553 N N . GLN A 1 89 ? 7.03271 -25.89590 -24.40958 1.000 125.65421 89 GLN C N 1
ATOM 554 C CA . GLN A 1 89 ? 6.32572 -25.39537 -25.57913 1.000 112.47969 89 GLN C CA 1
ATOM 555 C C . GLN A 1 89 ? 6.19328 -26.51561 -26.60151 1.000 114.09851 89 GLN C C 1
ATOM 556 O O . GLN A 1 89 ? 6.91632 -27.51417 -26.55761 1.000 113.77222 89 GLN C O 1
ATOM 562 N N . GLU A 1 90 ? 5.25318 -26.33798 -27.52717 1.000 113.05048 90 GLU C N 1
ATOM 563 C CA . GLU A 1 90 ? 4.99291 -27.30433 -28.58383 1.000 113.91195 90 GLU C CA 1
ATOM 564 C C . GLU A 1 90 ? 5.03074 -26.60023 -29.93419 1.000 112.48200 90 GLU C C 1
ATOM 565 O O . GLU A 1 90 ? 4.96528 -25.37136 -30.02448 1.000 119.00022 90 GLU C O 1
ATOM 567 N N . LEU A 1 91 ? 5.13321 -27.39931 -30.99395 1.000 117.83822 91 LEU C N 1
ATOM 568 C CA . LEU A 1 91 ? 5.29172 -26.87680 -32.34796 1.000 121.41169 91 LEU C CA 1
ATOM 569 C C . LEU A 1 91 ? 3.93450 -26.45669 -32.89986 1.000 132.43322 91 LEU C C 1
ATOM 570 O O . LEU A 1 91 ? 3.09243 -27.30481 -33.21283 1.000 115.17660 91 LEU C O 1
ATOM 575 N N . LYS A 1 92 ? 3.72123 -25.14679 -33.02497 1.000 133.36900 92 LYS C N 1
ATOM 576 C CA . LYS A 1 92 ? 2.51091 -24.62450 -33.65241 1.000 134.00503 92 LYS C CA 1
ATOM 577 C C . LYS A 1 92 ? 2.69269 -24.48739 -35.16278 1.000 133.46992 92 LYS C C 1
ATOM 578 O O . LYS A 1 92 ? 1.95811 -25.10229 -35.94218 1.000 142.44123 92 LYS C O 1
ATOM 580 N N . LYS A 1 93 ? 3.66963 -23.68764 -35.58287 1.000 139.20912 93 LYS C N 1
ATOM 581 C CA . LYS A 1 93 ? 4.03020 -23.53576 -36.98825 1.000 134.98006 93 LYS C CA 1
ATOM 582 C C . LYS A 1 93 ? 5.39586 -22.86346 -37.04474 1.000 139.58653 93 LYS C C 1
ATOM 583 O O . LYS A 1 93 ? 5.87985 -22.31791 -36.04929 1.000 133.77302 93 LYS C O 1
ATOM 585 N N . VAL A 1 94 ? 6.01488 -22.90778 -38.22602 1.000 138.83064 94 VAL C N 1
ATOM 586 C CA . VAL A 1 94 ? 7.36889 -22.40343 -38.42339 1.000 131.15567 94 VAL C CA 1
ATOM 587 C C . VAL A 1 94 ? 7.46618 -21.72704 -39.78589 1.000 120.42112 94 VAL C C 1
ATOM 588 O O . VAL A 1 94 ? 6.57574 -21.83781 -40.63042 1.000 131.76673 94 VAL C O 1
ATOM 592 N N . LYS A 1 95 ? 8.57594 -21.01841 -39.98753 1.000 115.69652 95 LYS C N 1
ATOM 593 C CA . LYS A 1 95 ? 8.86177 -20.35487 -41.25828 1.000 114.84466 95 LYS C CA 1
ATOM 594 C C . LYS A 1 95 ? 10.36638 -20.16526 -41.36017 1.000 113.22495 95 LYS C C 1
ATOM 595 O O . LYS A 1 95 ? 10.96294 -19.50826 -40.50116 1.000 122.89479 95 LYS C O 1
ATOM 597 N N . LEU A 1 96 ? 10.97710 -20.73114 -42.39821 1.000 110.93700 96 LEU C N 1
ATOM 598 C CA . LEU A 1 96 ? 12.42505 -20.72571 -42.56364 1.000 108.58762 96 LEU C CA 1
ATOM 599 C C . LEU A 1 96 ? 12.81862 -19.80802 -43.71254 1.000 119.01360 96 LEU C C 1
ATOM 600 O O . LEU A 1 96 ? 12.30423 -19.94469 -44.82822 1.000 121.27783 96 LEU C O 1
ATOM 602 N N . VAL A 1 97 ? 13.72822 -18.87279 -43.43438 1.000 110.76067 97 VAL C N 1
ATOM 603 C CA . VAL A 1 97 ? 14.23618 -17.94540 -44.43645 1.000 116.69732 97 VAL C CA 1
ATOM 604 C C . VAL A 1 97 ? 15.75825 -17.92131 -44.37742 1.000 120.71286 97 VAL C C 1
ATOM 605 O O . VAL A 1 97 ? 16.36886 -18.20926 -43.34306 1.000 118.11062 97 VAL C O 1
ATOM 609 N N . CYS A 1 98 ? 16.36830 -17.61132 -45.51770 1.000 109.52069 98 CYS C N 1
ATOM 610 C CA . CYS A 1 98 ? 17.80335 -17.34434 -45.62506 1.000 122.48468 98 CYS C CA 1
ATOM 611 C C . CYS A 1 98 ? 17.91631 -15.95319 -46.21568 1.000 136.08449 98 CYS C C 1
ATOM 612 O O . CYS A 1 98 ? 17.67806 -15.77344 -47.42323 1.000 133.04192 98 CYS C O 1
ATOM 615 N N . PRO A 1 99 ? 18.28827 -14.95717 -45.43062 1.000 126.52594 99 PRO C N 1
ATOM 616 C CA . PRO A 1 99 ? 17.96415 -13.57468 -45.79185 1.000 129.35659 99 PRO C CA 1
ATOM 617 C C . PRO A 1 99 ? 18.49406 -13.14262 -47.14922 1.000 145.36767 99 PRO C C 1
ATOM 618 O O . PRO A 1 99 ? 17.70469 -12.87706 -48.06314 1.000 152.37597 99 PRO C O 1
ATOM 622 N N . TYR A 1 100 ? 19.82853 -13.05251 -47.29449 1.000 148.50054 100 TYR C N 1
ATOM 623 C CA . TYR A 1 100 ? 20.38659 -12.63128 -48.58086 1.000 141.57003 100 TYR C CA 1
ATOM 624 C C . TYR A 1 100 ? 20.80926 -13.71917 -49.58052 1.000 156.69244 100 TYR C C 1
ATOM 625 O O . TYR A 1 100 ? 20.25838 -13.77925 -50.69026 1.000 165.14076 100 TYR C O 1
ATOM 627 N N . PRO A 1 101 ? 21.82729 -14.55554 -49.26999 1.000 152.82252 101 PRO C N 1
ATOM 628 C CA . PRO A 1 101 ? 22.40841 -15.41793 -50.31169 1.000 157.15919 101 PRO C CA 1
ATOM 629 C C . PRO A 1 101 ? 21.87148 -16.84680 -50.34644 1.000 163.01143 101 PRO C C 1
ATOM 630 O O . PRO A 1 101 ? 22.60831 -17.76210 -49.94360 1.000 166.90068 101 PRO C O 1
ATOM 634 N N . MET A 1 102 ? 20.64034 -17.09258 -50.80403 1.000 171.06711 102 MET C N 1
ATOM 635 C CA . MET A 1 102 ? 20.25509 -18.49066 -50.97175 1.000 168.60438 102 MET C CA 1
ATOM 636 C C . MET A 1 102 ? 21.16502 -19.08552 -52.03804 1.000 176.47527 102 MET C C 1
ATOM 637 O O . MET A 1 102 ? 21.11432 -18.66404 -53.19715 1.000 181.91806 102 MET C O 1
ATOM 642 N N . GLY A 1 103 ? 22.02480 -20.02995 -51.65691 1.000 171.21465 103 GLY C N 1
ATOM 643 C CA . GLY A 1 103 ? 23.08466 -20.46890 -52.53151 1.000 178.63324 103 GLY C CA 1
ATOM 644 C C . GLY A 1 103 ? 23.28319 -21.97023 -52.61446 1.000 188.88430 103 GLY C C 1
ATOM 645 O O . GLY A 1 103 ? 22.35591 -22.73082 -52.91085 1.000 183.88316 103 GLY C O 1
ATOM 646 N N . PRO A 1 104 ? 24.51956 -22.41870 -52.35714 1.000 213.51316 104 PRO C N 1
ATOM 647 C CA . PRO A 1 104 ? 24.89067 -23.80634 -52.70075 1.000 218.46626 104 PRO C CA 1
ATOM 648 C C . PRO A 1 104 ? 24.01144 -24.86715 -52.06372 1.000 214.69772 104 PRO C C 1
ATOM 649 O O . PRO A 1 104 ? 23.63956 -25.83565 -52.73724 1.000 223.25176 104 PRO C O 1
ATOM 653 N N . LYS A 1 105 ? 23.65944 -24.71450 -50.78642 1.000 172.03772 105 LYS C N 1
ATOM 654 C CA . LYS A 1 105 ? 22.86391 -25.73168 -50.11160 1.000 157.98482 105 LYS C CA 1
ATOM 655 C C . LYS A 1 105 ? 21.77963 -25.13978 -49.21972 1.000 150.01336 105 LYS C C 1
ATOM 656 O O . LYS A 1 105 ? 21.19528 -25.87582 -48.41403 1.000 131.10796 105 LYS C O 1
ATOM 658 N N . ASP A 1 106 ? 21.49497 -23.84121 -49.32973 1.000 141.87776 106 ASP C N 1
ATOM 659 C CA . ASP A 1 106 ? 20.43683 -23.24396 -48.52197 1.000 134.53771 106 ASP C CA 1
ATOM 660 C C . ASP A 1 106 ? 19.06434 -23.74413 -48.95913 1.000 131.96263 106 ASP C C 1
ATOM 661 O O . ASP A 1 106 ? 18.23187 -24.11669 -48.12314 1.000 128.40233 106 ASP C O 1
ATOM 666 N N . LYS A 1 107 ? 18.81250 -23.76075 -50.27152 1.000 132.65871 107 LYS C N 1
ATOM 667 C CA . LYS A 1 107 ? 17.51363 -24.19620 -50.77783 1.000 124.04044 107 LYS C CA 1
ATOM 668 C C . LYS A 1 107 ? 17.26220 -25.67083 -50.48319 1.000 129.60031 107 LYS C C 1
ATOM 669 O O . LYS A 1 107 ? 16.14828 -26.05159 -50.10335 1.000 131.92907 107 LYS C O 1
ATOM 671 N N . ALA A 1 108 ? 18.27941 -26.51758 -50.66359 1.000 125.56843 108 ALA C N 1
ATOM 672 C CA . ALA A 1 108 ? 18.12059 -27.93712 -50.36061 1.000 127.81796 108 ALA C CA 1
ATOM 673 C C . ALA A 1 108 ? 17.87194 -28.15835 -48.87378 1.000 125.94578 108 ALA C C 1
ATOM 674 O O . ALA A 1 108 ? 17.04535 -28.99747 -48.48994 1.000 121.83402 108 ALA C O 1
ATOM 676 N N . LEU A 1 109 ? 18.58077 -27.41431 -48.02062 1.000 123.62788 109 LEU C N 1
ATOM 677 C CA . LEU A 1 109 ? 18.34818 -27.51905 -46.58506 1.000 125.57921 109 LEU C CA 1
ATOM 678 C C . LEU A 1 109 ? 16.92807 -27.09614 -46.23346 1.000 131.58405 109 LEU C C 1
ATOM 679 O O . LEU A 1 109 ? 16.27798 -27.72663 -45.39451 1.000 132.53551 109 LEU C O 1
ATOM 684 N N . MET A 1 110 ? 16.42951 -26.02762 -46.86098 1.000 126.11877 110 MET C N 1
ATOM 685 C CA . MET A 1 110 ? 15.05661 -25.60347 -46.60292 1.000 118.79322 110 MET C CA 1
ATOM 686 C C . MET A 1 110 ? 14.05522 -26.65390 -47.05882 1.000 121.31389 110 MET C C 1
ATOM 687 O O . MET A 1 110 ? 13.05520 -26.90549 -46.37684 1.000 126.69107 110 MET C O 1
ATOM 692 N N . LYS A 1 111 ? 14.29167 -27.25736 -48.22508 1.000 126.34668 111 LYS C N 1
ATOM 693 C CA . LYS A 1 111 ? 13.39581 -28.30485 -48.70181 1.000 126.01609 111 LYS C CA 1
ATOM 694 C C . LYS A 1 111 ? 13.36970 -29.47901 -47.73296 1.000 134.66524 111 LYS C C 1
ATOM 695 O O . LYS A 1 111 ? 12.29752 -30.00641 -47.41206 1.000 134.89923 111 LYS C O 1
ATOM 697 N N . GLU A 1 112 ? 14.54112 -29.88815 -47.23852 1.000 131.12411 112 GLU C N 1
ATOM 698 C CA . GLU A 1 112 ? 14.59018 -30.98374 -46.27423 1.000 131.35607 112 GLU C CA 1
ATOM 699 C C . GLU A 1 112 ? 13.91195 -30.60497 -44.96150 1.000 131.07855 112 GLU C C 1
ATOM 700 O O . GLU A 1 112 ? 13.20727 -31.42593 -44.36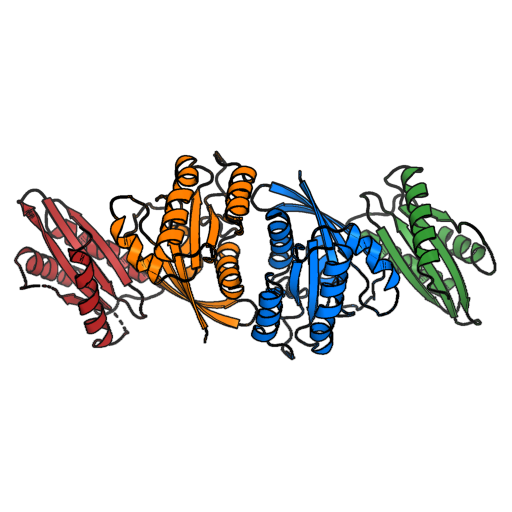248 1.000 132.93636 112 GLU C O 1
ATOM 706 N N . LEU A 1 113 ? 14.12022 -29.37137 -44.49450 1.000 132.24729 113 LEU C N 1
ATOM 707 C CA . LEU A 1 113 ? 13.52267 -28.93507 -43.23631 1.000 125.37709 113 LEU C CA 1
ATOM 708 C C . LEU A 1 113 ? 12.00343 -28.90032 -43.33481 1.000 139.02299 113 LEU C C 1
ATOM 709 O O . LEU A 1 113 ? 11.29912 -29.37325 -42.43534 1.000 145.57908 113 LEU C O 1
ATOM 714 N N . LYS A 1 114 ? 11.47903 -28.34335 -44.42906 1.000 135.02815 114 LYS C N 1
ATOM 715 C CA . LYS A 1 114 ? 10.03465 -28.30927 -44.62224 1.000 130.98115 114 LYS C CA 1
ATOM 716 C C . LYS A 1 114 ? 9.46752 -29.70573 -44.83311 1.000 134.43683 114 LYS C C 1
ATOM 717 O O . LYS A 1 114 ? 8.31686 -29.96649 -44.46393 1.000 139.38114 114 LYS C O 1
ATOM 719 N N . LYS A 1 115 ? 10.25011 -30.61017 -45.42760 1.000 138.72975 115 LYS C N 1
ATOM 720 C CA . LYS A 1 115 ? 9.80143 -31.99062 -45.57654 1.000 144.05485 115 LYS C CA 1
ATOM 721 C C . LYS A 1 115 ? 9.63173 -32.65862 -44.21744 1.000 143.91577 115 LYS C C 1
ATOM 722 O O . LYS A 1 115 ? 8.62322 -33.32645 -43.96083 1.000 141.48571 115 LYS C O 1
ATOM 724 N N . LYS A 1 116 ? 10.60994 -32.48200 -43.32764 1.000 148.72390 116 LYS C N 1
ATOM 725 C CA . LYS A 1 116 ? 10.54886 -33.04861 -41.98032 1.000 139.95624 116 LYS C CA 1
ATOM 726 C C . LYS A 1 116 ? 9.76711 -32.09774 -41.07254 1.000 138.23655 116 LYS C C 1
ATOM 727 O O . LYS A 1 116 ? 10.30448 -31.44178 -40.17766 1.000 149.13374 116 LYS C O 1
ATOM 729 N N . LEU A 1 117 ? 8.46802 -32.02703 -41.32728 1.000 138.90055 117 LEU C N 1
ATOM 730 C CA . LEU A 1 117 ? 7.58786 -31.15128 -40.56094 1.000 140.01860 117 LEU C CA 1
ATOM 731 C C . LEU A 1 117 ? 6.37202 -31.86617 -39.99175 1.000 145.03905 117 LEU C C 1
ATOM 732 O O . LEU A 1 117 ? 5.96397 -31.56684 -38.86679 1.000 152.80781 117 LEU C O 1
ATOM 737 N N . ALA A 1 118 ? 5.78886 -32.80433 -40.73091 1.000 142.48171 118 ALA C N 1
ATOM 738 C CA . ALA A 1 118 ? 4.56326 -33.46510 -40.29572 1.000 141.64175 118 ALA C CA 1
ATOM 739 C C . ALA A 1 118 ? 4.80951 -34.92811 -39.94553 1.000 148.85460 118 ALA C C 1
ATOM 740 O O . ALA A 1 118 ? 3.87729 -35.73200 -39.91252 1.000 153.92348 118 ALA C O 1
ATOM 742 N N . MET B 2 1 ? 3.76734 -7.22549 -11.69312 1.000 98.19284 1 MET A N 1
ATOM 743 C CA . MET B 2 1 ? 4.92763 -8.09340 -11.52553 1.000 95.76629 1 MET A CA 1
ATOM 744 C C . MET B 2 1 ? 6.20406 -7.37219 -11.94647 1.000 90.97344 1 MET A C 1
ATOM 745 O O . MET B 2 1 ? 6.15725 -6.42537 -12.73280 1.000 97.78032 1 MET A O 1
ATOM 750 N N . THR B 2 2 ? 7.34533 -7.81563 -11.42542 1.000 82.23856 2 THR A N 1
ATOM 751 C CA . THR B 2 2 ? 8.62230 -7.16796 -11.70207 1.000 80.01583 2 THR A CA 1
ATOM 752 C C . THR B 2 2 ? 9.49948 -8.07686 -12.55337 1.000 71.95145 2 THR A C 1
ATOM 753 O O . THR B 2 2 ? 9.56957 -9.28251 -12.31320 1.000 69.26152 2 THR A O 1
ATOM 757 N N . GLU B 2 3 ? 10.17655 -7.49516 -13.54119 1.000 63.81879 3 GLU A N 1
ATOM 758 C CA . GLU B 2 3 ? 10.97622 -8.25104 -14.49944 1.000 68.70410 3 GLU A CA 1
ATOM 759 C C . GLU B 2 3 ? 12.45864 -8.09735 -14.17086 1.000 68.93731 3 GLU A C 1
ATOM 760 O O . GLU B 2 3 ? 12.96648 -6.97381 -14.08575 1.000 67.00771 3 GLU A O 1
ATOM 766 N N . TYR B 2 4 ? 13.15023 -9.22398 -13.99967 1.000 69.76919 4 TYR A N 1
ATOM 767 C CA . TYR B 2 4 ? 14.57391 -9.23971 -13.67704 1.000 73.30472 4 TYR A CA 1
ATOM 768 C C . TYR B 2 4 ? 15.34124 -9.91931 -14.80238 1.000 64.77176 4 TYR A C 1
ATOM 769 O O . TYR B 2 4 ? 15.07435 -11.08259 -15.12452 1.000 55.25645 4 TYR A O 1
ATOM 778 N N . LYS B 2 5 ? 16.31082 -9.20608 -15.37407 1.000 58.70397 5 LYS A N 1
ATOM 779 C CA . LYS B 2 5 ? 17.13799 -9.73241 -16.45598 1.000 64.15056 5 LYS A CA 1
ATOM 780 C C . LYS B 2 5 ? 18.42107 -10.30903 -15.86489 1.000 59.21363 5 LYS A C 1
ATOM 781 O O . LYS B 2 5 ? 19.29088 -9.56450 -15.39536 1.000 58.68132 5 LYS A O 1
ATOM 787 N N . LEU B 2 6 ? 18.53851 -11.63384 -15.88889 1.000 61.89580 6 LEU A N 1
ATOM 788 C CA . LEU B 2 6 ? 19.71555 -12.33502 -15.39998 1.000 55.63151 6 LEU A CA 1
ATOM 789 C C . LEU B 2 6 ? 20.49765 -12.89512 -16.57879 1.000 53.76903 6 LEU A C 1
ATOM 790 O O . LEU B 2 6 ? 19.91148 -13.34072 -17.56936 1.000 61.20313 6 LEU A O 1
ATOM 795 N N . VAL B 2 7 ? 21.82189 -12.86293 -16.47182 1.000 57.80858 7 VAL A N 1
ATOM 796 C CA . VAL B 2 7 ? 22.71268 -13.41036 -17.48563 1.000 56.85915 7 VAL A CA 1
ATOM 797 C C . VAL B 2 7 ? 23.64922 -14.39928 -16.80910 1.000 56.09405 7 VAL A C 1
ATOM 798 O O . VAL B 2 7 ? 24.32994 -14.04819 -15.84000 1.000 54.02493 7 VAL A O 1
ATOM 802 N N . VAL B 2 8 ? 23.68847 -15.62716 -17.31633 1.000 54.89265 8 VAL A N 1
ATOM 803 C CA . VAL B 2 8 ? 24.54943 -16.67168 -16.77541 1.000 53.44890 8 VAL A CA 1
ATOM 804 C C . VAL B 2 8 ? 25.76714 -16.80002 -17.68095 1.000 49.57813 8 VAL A C 1
ATOM 805 O O . VAL B 2 8 ? 25.64363 -17.15753 -18.86593 1.000 51.58850 8 VAL A O 1
ATOM 809 N N . VAL B 2 9 ? 26.94417 -16.50636 -17.11262 1.000 38.81448 9 VAL A N 1
ATOM 810 C CA . VAL B 2 9 ? 28.20661 -16.47754 -17.83693 1.000 55.40875 9 VAL A CA 1
ATOM 811 C C . VAL B 2 9 ? 29.24594 -17.28012 -17.06473 1.000 49.08878 9 VAL A C 1
ATOM 812 O O . VAL B 2 9 ? 29.11849 -17.52011 -15.86122 1.000 49.18399 9 VAL A O 1
ATOM 816 N N . GLY B 2 10 ? 30.28374 -17.68246 -17.77656 1.000 47.04976 10 GLY A N 1
ATOM 817 C CA . GLY B 2 10 ? 31.34297 -18.48905 -17.20375 1.000 43.16599 10 GLY A CA 1
ATOM 818 C C . GLY B 2 10 ? 32.01361 -19.31404 -18.28262 1.000 45.03183 10 GLY A C 1
ATOM 819 O O . GLY B 2 10 ? 31.61623 -19.30490 -19.44335 1.000 48.57631 10 GLY A O 1
ATOM 820 N N . ALA B 2 11 ? 33.04498 -20.04297 -17.86437 1.000 58.38156 11 ALA A N 1
ATOM 821 C CA . ALA B 2 11 ? 33.81560 -20.84963 -18.79751 1.000 39.12636 11 ALA A CA 1
ATOM 822 C C . ALA B 2 11 ? 32.98196 -22.01638 -19.32056 1.000 42.82038 11 ALA A C 1
ATOM 823 O O . ALA B 2 11 ? 31.96560 -22.40380 -18.73807 1.000 47.76338 11 ALA A O 1
ATOM 825 N N . GLY B 2 12 ? 33.42347 -22.57117 -20.44583 1.000 50.70935 12 GLY A N 1
ATOM 826 C CA . GLY B 2 12 ? 32.69141 -23.66368 -21.06143 1.000 48.88339 12 GLY A CA 1
ATOM 827 C C . GLY B 2 12 ? 32.76432 -24.93358 -20.23005 1.000 47.20608 12 GLY A C 1
ATOM 828 O O . GLY B 2 12 ? 33.82488 -25.32493 -19.74026 1.000 46.69061 12 GLY A O 1
ATOM 829 N N . GLY B 2 13 ? 31.61154 -25.58486 -20.07508 1.000 47.42620 13 GLY A N 1
ATOM 830 C CA . GLY B 2 13 ? 31.51985 -26.84548 -19.37286 1.000 42.18713 13 GLY A CA 1
ATOM 831 C C . GLY B 2 13 ? 31.26641 -26.75160 -17.88402 1.000 44.67242 13 GLY A C 1
ATOM 832 O O . GLY B 2 13 ? 31.07979 -27.79274 -17.24132 1.000 49.67639 13 GLY A O 1
ATOM 833 N N . VAL B 2 14 ? 31.24592 -25.54498 -17.31083 1.000 48.32988 14 VAL A N 1
ATOM 834 C CA . VAL B 2 14 ? 31.04916 -25.41888 -15.87102 1.000 47.82443 14 VAL A CA 1
ATOM 835 C C . VAL B 2 14 ? 29.62640 -25.77281 -15.45767 1.000 49.90737 14 VAL A C 1
ATOM 836 O O . VAL B 2 14 ? 29.38465 -26.07328 -14.28269 1.000 44.54946 14 VAL A O 1
ATOM 840 N N . GLY B 2 15 ? 28.67506 -25.74791 -16.38803 1.000 39.14957 15 GLY A N 1
ATOM 841 C CA . GLY B 2 15 ? 27.31956 -26.15754 -16.07862 1.000 44.84096 15 GLY A CA 1
ATOM 842 C C . GLY B 2 15 ? 26.31380 -25.02609 -16.02522 1.000 43.25145 15 GLY A C 1
ATOM 843 O O . GLY B 2 15 ? 25.34288 -25.09257 -15.26574 1.000 46.72998 15 GLY A O 1
ATOM 844 N N . LYS B 2 16 ? 26.53593 -23.97765 -16.82082 1.000 44.10201 16 LYS A N 1
ATOM 845 C CA . LYS B 2 16 ? 25.57116 -22.88396 -16.89232 1.000 50.72904 16 LYS A CA 1
ATOM 846 C C . LYS B 2 16 ? 24.23551 -23.36818 -17.44598 1.000 56.07580 16 LYS A C 1
ATOM 847 O O . LYS B 2 16 ? 23.17130 -23.10722 -16.86613 1.000 48.93257 16 LYS A O 1
ATOM 853 N N . SER B 2 17 ? 24.27723 -24.08649 -18.57156 1.000 53.20668 17 SER A N 1
ATOM 854 C CA . SER B 2 17 ? 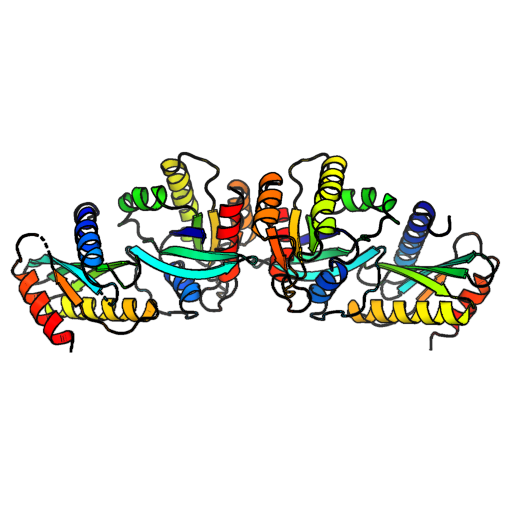23.05339 -24.61349 -19.16337 1.000 48.69126 17 SER A CA 1
ATOM 855 C C . SER B 2 17 ? 22.38044 -25.60900 -18.23190 1.000 54.75892 17 SER A C 1
ATOM 856 O O . SER B 2 17 ? 21.14964 -25.63681 -18.12700 1.000 59.85926 17 SER A O 1
ATOM 859 N N . ALA B 2 18 ? 23.17189 -26.43958 -17.55099 1.000 47.92563 18 ALA A N 1
ATOM 860 C CA . ALA B 2 18 ? 22.59605 -27.39676 -16.61480 1.000 51.81396 18 ALA A CA 1
ATOM 861 C C . ALA B 2 18 ? 21.87465 -26.68687 -15.47596 1.000 49.66095 18 ALA A C 1
ATOM 862 O O . ALA B 2 18 ? 20.76450 -27.07698 -15.09997 1.000 55.30930 18 ALA A O 1
ATOM 864 N N . LEU B 2 19 ? 22.47903 -25.62915 -14.92860 1.000 44.40075 19 LEU A N 1
ATOM 865 C CA . LEU B 2 19 ? 21.83571 -24.87978 -13.85202 1.000 51.98228 19 LEU A CA 1
ATOM 866 C C . LEU B 2 19 ? 20.54551 -24.22284 -14.33015 1.000 55.88722 19 LEU A C 1
ATOM 867 O O . LEU B 2 19 ? 19.51086 -24.28671 -13.65160 1.000 53.93773 19 LEU A O 1
ATOM 872 N N . THR B 2 20 ? 20.58724 -23.58296 -15.50271 1.000 55.88034 20 THR A N 1
ATOM 873 C CA . THR B 2 20 ? 19.39373 -22.90836 -16.00606 1.000 51.50896 20 THR A CA 1
ATOM 874 C C . THR B 2 20 ? 18.27531 -23.90239 -16.29641 1.000 56.71128 20 THR A C 1
ATOM 875 O O . THR B 2 20 ? 17.10595 -23.64483 -15.98244 1.000 59.30166 20 THR A O 1
ATOM 879 N N . ILE B 2 21 ? 18.61381 -25.04601 -16.89392 1.000 57.83830 21 ILE A N 1
ATOM 880 C CA . ILE B 2 21 ? 17.60432 -26.04889 -17.20942 1.000 51.13715 21 ILE A CA 1
ATOM 881 C C . ILE B 2 21 ? 17.04773 -26.66340 -15.93067 1.000 59.94363 21 ILE A C 1
ATOM 882 O O . ILE B 2 21 ? 15.85025 -26.95488 -15.83754 1.000 69.87695 21 ILE A O 1
ATOM 887 N N . GLN B 2 22 ? 17.89919 -26.85583 -14.91958 1.000 64.18247 22 GLN A N 1
ATOM 888 C CA . GLN B 2 22 ? 17.42055 -27.35013 -13.63421 1.000 60.79767 22 GLN A CA 1
ATOM 889 C C . GLN B 2 22 ? 16.44198 -26.37129 -13.00189 1.000 62.57212 22 GLN A C 1
ATOM 890 O O . GLN B 2 22 ? 15.42521 -26.77961 -12.42953 1.000 70.46604 22 GLN A O 1
ATOM 896 N N . LEU B 2 23 ? 16.73405 -25.07277 -13.08857 1.000 64.44886 23 LEU A N 1
ATOM 897 C CA . LEU B 2 23 ? 15.81648 -24.08635 -12.52726 1.000 68.83900 23 LEU A CA 1
ATOM 898 C C . LEU B 2 23 ? 14.49980 -24.04274 -13.29736 1.000 67.30709 23 LEU A C 1
ATOM 899 O O . LEU B 2 23 ? 13.42531 -23.94478 -12.69329 1.000 68.11190 23 LEU A O 1
ATOM 904 N N . ILE B 2 24 ? 14.55883 -24.11711 -14.62737 1.000 73.77905 24 ILE A N 1
ATOM 905 C CA . ILE B 2 24 ? 13.35663 -23.91704 -15.43412 1.000 71.34050 24 ILE A CA 1
ATOM 906 C C . ILE B 2 24 ? 12.46737 -25.15651 -15.41222 1.000 75.96736 24 ILE A C 1
ATOM 907 O O . ILE B 2 24 ? 11.24815 -25.05815 -15.23191 1.000 77.54636 24 ILE A O 1
ATOM 912 N N . GLN B 2 25 ? 13.05805 -26.33927 -15.58369 1.000 68.84555 25 GLN A N 1
ATOM 913 C CA . GLN B 2 25 ? 12.30638 -27.56464 -15.81608 1.000 76.28290 25 GLN A CA 1
ATOM 914 C C . GLN B 2 25 ? 12.42750 -28.58124 -14.68964 1.000 78.88442 25 GLN A C 1
ATOM 915 O O . GLN B 2 25 ? 11.79718 -29.64191 -14.76876 1.000 77.14825 25 GLN A O 1
ATOM 921 N N . ASN B 2 26 ? 13.21841 -28.29477 -13.65267 1.000 65.90801 26 ASN A N 1
ATOM 922 C CA . ASN B 2 26 ? 13.50422 -29.25370 -12.58245 1.000 65.68187 26 ASN A CA 1
ATOM 923 C C . ASN B 2 26 ? 14.10480 -30.54329 -13.13570 1.000 67.11892 26 ASN A C 1
ATOM 924 O O . ASN B 2 26 ? 13.87765 -31.63140 -12.60012 1.000 58.45721 26 ASN A O 1
ATOM 929 N N . HIS B 2 27 ? 14.88069 -30.42140 -14.21037 1.000 65.36047 27 HIS A N 1
ATOM 930 C CA . HIS B 2 27 ? 15.49873 -31.55263 -14.88234 1.000 67.21892 27 HIS A CA 1
ATOM 931 C C . HIS B 2 27 ? 16.99237 -31.29705 -15.01651 1.000 75.64669 27 HIS A C 1
ATOM 932 O O . HIS B 2 27 ? 17.42903 -30.15469 -15.18044 1.000 72.85854 27 HIS A O 1
ATOM 939 N N . PHE B 2 28 ? 17.77532 -32.36855 -14.94063 1.000 73.91018 28 PHE A N 1
ATOM 940 C CA . PHE B 2 28 ? 19.22372 -32.28946 -15.06883 1.000 78.96834 28 PHE A CA 1
ATOM 941 C C . PHE B 2 28 ? 19.65654 -32.93555 -16.37634 1.000 77.96118 28 PHE A C 1
ATOM 942 O O . PHE B 2 28 ? 19.24930 -34.06147 -16.68203 1.000 70.54428 28 PHE A O 1
ATOM 950 N N . VAL B 2 29 ? 20.48247 -32.22857 -17.13947 1.000 73.87668 29 VAL A N 1
ATOM 951 C CA . VAL B 2 29 ? 21.02487 -32.76055 -18.38274 1.000 78.41050 29 VAL A CA 1
ATOM 952 C C . VAL B 2 29 ? 22.37337 -33.41039 -18.09342 1.000 69.41734 29 VAL A C 1
ATOM 953 O O . VAL B 2 29 ? 23.22928 -32.83136 -17.41213 1.000 81.19663 29 VAL A O 1
ATOM 957 N N . ASP B 2 30 ? 22.53636 -34.64732 -18.55230 1.000 73.76552 30 ASP A N 1
ATOM 958 C CA . ASP B 2 30 ? 23.79839 -35.36126 -18.43710 1.000 76.11548 30 ASP A CA 1
ATOM 959 C C . ASP B 2 30 ? 24.60809 -35.31285 -19.72273 1.000 90.66132 30 ASP A C 1
ATOM 960 O O . ASP B 2 30 ? 25.71413 -35.86011 -19.76699 1.000 113.45804 30 ASP A O 1
ATOM 965 N N . GLU B 2 31 ? 24.08628 -34.66780 -20.76065 1.000 82.96553 31 GLU A N 1
ATOM 966 C CA . GLU B 2 31 ? 24.76759 -34.53776 -22.03848 1.000 89.62982 31 GLU A CA 1
ATOM 967 C C . GLU B 2 31 ? 25.39158 -33.15409 -22.15061 1.000 86.41800 31 GLU A C 1
ATOM 968 O O . GLU B 2 31 ? 24.79585 -32.15559 -21.73486 1.000 88.26345 31 GLU A O 1
ATOM 974 N N . TYR B 2 32 ? 26.60360 -33.10299 -22.69536 1.000 91.52876 32 TYR A N 1
ATOM 975 C CA . TYR B 2 32 ? 27.31009 -31.84078 -22.90133 1.000 94.11375 32 TYR A CA 1
ATOM 976 C C . TYR B 2 32 ? 26.96158 -31.33687 -24.29733 1.000 94.65765 32 TYR A C 1
ATOM 977 O O . TYR B 2 32 ? 27.47194 -31.83969 -25.30137 1.000 94.47564 32 TYR A O 1
ATOM 986 N N . ASP B 2 33 ? 26.08291 -30.34017 -24.35557 1.000 84.82377 33 ASP A N 1
ATOM 987 C CA . ASP B 2 33 ? 25.70597 -29.67703 -25.60363 1.000 75.05470 33 ASP A CA 1
ATOM 988 C C . ASP B 2 33 ? 26.16426 -28.22832 -25.53080 1.000 70.81324 33 ASP A C 1
ATOM 989 O O . ASP B 2 33 ? 25.51013 -27.40242 -24.86875 1.000 71.89001 33 ASP A O 1
ATOM 994 N N . PRO B 2 34 ? 27.27741 -27.87253 -26.17361 1.000 69.02436 34 PRO A N 1
ATOM 995 C CA . PRO B 2 34 ? 27.79603 -26.50403 -26.04920 1.000 68.43827 34 PRO A CA 1
ATOM 996 C C . PRO B 2 34 ? 26.78147 -25.47251 -26.51991 1.000 71.01771 34 PRO A C 1
ATOM 997 O O . PRO B 2 34 ? 26.08120 -25.66723 -27.51569 1.000 87.63554 34 PRO A O 1
ATOM 1001 N N . THR B 2 35 ? 26.71379 -24.36471 -25.79024 1.000 64.69871 35 THR A N 1
ATOM 1002 C CA . THR B 2 35 ? 25.73158 -23.32111 -26.03365 1.000 64.32220 35 THR A CA 1
ATOM 1003 C C . THR B 2 35 ? 26.35023 -22.17336 -26.81936 1.000 74.05529 35 THR A C 1
ATOM 1004 O O . THR B 2 35 ? 27.55892 -21.93291 -26.76260 1.000 75.56453 35 THR A O 1
ATOM 1008 N N . ILE B 2 36 ? 25.50208 -21.47846 -27.57155 1.000 78.48376 36 ILE A N 1
ATOM 1009 C CA . ILE B 2 36 ? 25.85401 -20.21962 -28.22029 1.000 72.48084 36 ILE A CA 1
ATOM 1010 C C . ILE B 2 36 ? 25.11410 -19.05776 -27.57745 1.000 70.73633 36 ILE A C 1
ATOM 1011 O O . ILE B 2 36 ? 25.72765 -18.08907 -27.12600 1.000 77.20245 36 ILE A O 1
ATOM 1016 N N . GLU B 2 37 ? 23.78534 -19.14046 -27.51601 1.000 76.28218 37 GLU A N 1
ATOM 1017 C CA . GLU B 2 37 ? 22.96566 -18.16344 -26.81579 1.000 82.63074 37 GLU A CA 1
ATOM 1018 C C . GLU B 2 37 ? 21.56318 -18.72012 -26.61819 1.000 74.01984 37 GLU A C 1
ATOM 1019 O O . GLU B 2 37 ? 20.90702 -19.10516 -27.59151 1.000 81.78546 37 GLU A O 1
ATOM 1025 N N . ASP B 2 38 ? 21.08736 -18.77037 -25.37485 1.000 70.91243 38 ASP A N 1
ATOM 1026 C CA . ASP B 2 38 ? 19.74920 -19.27639 -25.10097 1.000 67.67916 38 ASP A CA 1
ATOM 1027 C C . ASP B 2 38 ? 18.99887 -18.30482 -24.20123 1.000 72.49977 38 ASP A C 1
ATOM 1028 O O . ASP B 2 38 ? 19.58903 -17.65147 -23.33901 1.000 82.73077 38 ASP A O 1
ATOM 1033 N N . SER B 2 39 ? 17.68668 -18.21893 -24.40857 1.000 71.91029 39 SER A N 1
ATOM 1034 C CA . SER B 2 39 ? 16.82378 -17.31759 -23.65674 1.000 65.76781 39 SER A CA 1
ATOM 1035 C C . SER B 2 39 ? 15.69357 -18.11167 -23.01937 1.000 76.23260 39 SER A C 1
ATOM 1036 O O . SER B 2 39 ? 15.04072 -18.91865 -23.69027 1.000 81.34631 39 SER A O 1
ATOM 1039 N N . TYR B 2 40 ? 15.46029 -17.87410 -21.72960 1.000 77.93790 40 TYR A N 1
ATOM 1040 C CA . TYR B 2 40 ? 14.40850 -18.54893 -20.98682 1.000 75.02850 40 TYR A CA 1
ATOM 1041 C C . TYR B 2 40 ? 13.64588 -17.51940 -20.16652 1.000 72.62082 40 TYR A C 1
ATOM 1042 O O . TYR B 2 40 ? 14.20079 -16.49415 -19.76447 1.000 68.55181 40 TYR A O 1
ATOM 1051 N N . ARG B 2 41 ? 12.36926 -17.80315 -19.91613 1.000 70.81745 41 ARG A N 1
ATOM 1052 C CA . ARG B 2 41 ? 11.52412 -16.94722 -19.09618 1.000 70.03098 41 ARG A CA 1
ATOM 1053 C C . ARG B 2 41 ? 10.82660 -17.80432 -18.05042 1.000 69.54359 41 ARG A C 1
ATOM 1054 O O . ARG B 2 41 ? 10.31101 -18.88031 -18.36765 1.000 76.43846 41 ARG A O 1
ATOM 1062 N N . LYS B 2 42 ? 10.81808 -17.33401 -16.80254 1.000 71.29162 42 LYS A N 1
ATOM 1063 C CA . LYS B 2 42 ? 10.23729 -18.10928 -15.71057 1.000 66.65596 42 LYS A CA 1
ATOM 1064 C C . LYS B 2 42 ? 9.49914 -17.19389 -14.74572 1.000 61.80156 42 LYS A C 1
ATOM 1065 O O . LYS B 2 42 ? 10.06459 -16.20655 -14.27218 1.000 65.41855 42 LYS A O 1
ATOM 1071 N N . GLN B 2 43 ? 8.24703 -17.52808 -14.44171 1.000 70.52339 43 GLN A N 1
ATOM 1072 C CA . GLN B 2 43 ? 7.47358 -16.79289 -13.44729 1.000 67.13317 43 GLN A CA 1
ATOM 1073 C C . GLN B 2 43 ? 7.69968 -17.42168 -12.07789 1.000 56.24256 43 GLN A C 1
ATOM 1074 O O . GLN B 2 43 ? 7.47735 -18.62366 -11.89693 1.000 64.60023 43 GLN A O 1
ATOM 1080 N N . VAL B 2 44 ? 8.14086 -16.61000 -11.11591 1.000 55.24666 44 VAL A N 1
ATOM 1081 C CA . VAL B 2 44 ? 8.49622 -17.09247 -9.78870 1.000 55.43744 44 VAL A CA 1
ATOM 1082 C C . VAL B 2 44 ? 7.95616 -16.10794 -8.75881 1.000 53.30830 44 VAL A C 1
ATOM 1083 O O . VAL B 2 44 ? 7.61842 -14.96728 -9.07568 1.000 61.14609 44 VAL A O 1
ATOM 1087 N N . VAL B 2 45 ? 7.83847 -16.57175 -7.51942 1.000 53.22938 45 VAL A N 1
ATOM 1088 C CA . VAL B 2 45 ? 7.44966 -15.72785 -6.39585 1.000 55.95071 45 VAL A CA 1
ATOM 1089 C C . VAL B 2 45 ? 8.63257 -15.67441 -5.43981 1.000 47.06629 45 VAL A C 1
ATOM 1090 O O . VAL B 2 45 ? 8.99970 -16.68896 -4.83418 1.000 49.00972 45 VAL A O 1
ATOM 1094 N N . ILE B 2 46 ? 9.23355 -14.49569 -5.30211 1.000 48.74021 46 ILE A N 1
ATOM 1095 C CA . ILE B 2 46 ? 10.38300 -14.29358 -4.42745 1.000 48.70935 46 ILE A CA 1
ATOM 1096 C C . ILE B 2 46 ? 9.99910 -13.26455 -3.37477 1.000 53.42278 46 ILE A C 1
ATOM 1097 O O . ILE B 2 46 ? 9.60260 -12.14161 -3.71372 1.000 52.68364 46 ILE A O 1
ATOM 1102 N N . ASP B 2 47 ? 10.11186 -13.65246 -2.10241 1.000 49.30391 47 ASP A N 1
ATOM 1103 C CA . ASP B 2 47 ? 9.82650 -12.76913 -0.97071 1.000 44.47703 47 ASP A CA 1
ATOM 1104 C C . ASP B 2 47 ? 8.43803 -12.14495 -1.08624 1.000 50.24491 47 ASP A C 1
ATOM 1105 O O . ASP B 2 47 ? 8.23122 -10.96977 -0.77743 1.000 64.84744 47 ASP A O 1
ATOM 1110 N N . GLY B 2 48 ? 7.47556 -12.94211 -1.54469 1.000 58.01212 48 GLY A N 1
ATOM 1111 C CA . GLY B 2 48 ? 6.10476 -12.49599 -1.66288 1.000 50.80793 48 GLY A CA 1
ATOM 1112 C C . GLY B 2 48 ? 5.79822 -11.67057 -2.89145 1.000 52.70093 48 GLY A C 1
ATOM 1113 O O . GLY B 2 48 ? 4.63959 -11.27577 -3.07703 1.000 65.47877 48 GLY A O 1
ATOM 1114 N N . GLU B 2 49 ? 6.78604 -11.40640 -3.74042 1.000 59.73633 49 GLU A N 1
ATOM 1115 C CA . GLU B 2 49 ? 6.61540 -10.57010 -4.91876 1.000 64.40440 49 GLU A CA 1
ATOM 1116 C C . GLU B 2 49 ? 6.72655 -11.42298 -6.17578 1.000 59.38483 49 GLU A C 1
ATOM 1117 O O . GLU B 2 49 ? 7.60855 -12.28280 -6.27874 1.000 58.25656 49 GLU A O 1
ATOM 1123 N N . THR B 2 50 ? 5.82440 -11.18685 -7.12674 1.000 57.41399 50 THR A N 1
ATOM 1124 C CA . THR B 2 50 ? 5.79786 -11.96319 -8.36013 1.000 57.30905 50 THR A CA 1
ATOM 1125 C C . THR B 2 50 ? 6.78482 -11.37697 -9.36533 1.000 62.00016 50 THR A C 1
ATOM 1126 O O . THR B 2 50 ? 6.65171 -10.21980 -9.79234 1.000 76.54236 50 THR A O 1
ATOM 1130 N N . CYS B 2 51 ? 7.77216 -12.18260 -9.74262 1.000 59.40146 51 CYS A N 1
ATOM 1131 C CA . CYS B 2 51 ? 8.82595 -11.77871 -10.65191 1.000 66.98853 51 CYS A CA 1
ATOM 1132 C C . CYS B 2 51 ? 8.78170 -12.62816 -11.91207 1.000 62.52765 51 CYS A C 1
ATOM 1133 O O . CYS B 2 51 ? 8.38996 -13.80068 -11.89034 1.000 56.95755 51 CYS A O 1
ATOM 1136 N N . LEU B 2 52 ? 9.17504 -12.00464 -13.00951 1.000 62.58158 52 LEU A N 1
ATOM 1137 C CA . LEU B 2 52 ? 9.46706 -12.67740 -14.26396 1.000 65.16849 52 LEU A CA 1
ATOM 1138 C C . LEU B 2 52 ? 10.98089 -12.64459 -14.42951 1.000 60.65118 52 LEU A C 1
ATOM 1139 O O . LEU B 2 52 ? 11.56491 -11.57654 -14.64521 1.000 65.47936 52 LEU A O 1
ATOM 1144 N N . LEU B 2 53 ? 11.61298 -13.80677 -14.31915 1.000 61.24184 53 LEU A N 1
ATOM 1145 C CA . LEU B 2 53 ? 13.04635 -13.93364 -14.52715 1.000 64.65704 53 LEU A CA 1
ATOM 1146 C C . LEU B 2 53 ? 13.30396 -14.21263 -16.00123 1.000 60.35446 53 LEU A C 1
ATOM 1147 O O . LEU B 2 53 ? 12.87657 -15.24977 -16.52474 1.000 59.32826 53 LEU A O 1
ATOM 1152 N N . ASP B 2 54 ? 13.97585 -13.27675 -16.66912 1.000 56.51905 54 ASP A N 1
ATOM 1153 C CA . ASP B 2 54 ? 14.44418 -13.45474 -18.03926 1.000 70.24584 54 ASP A CA 1
ATOM 1154 C C . ASP B 2 54 ? 15.90866 -13.86769 -17.95254 1.000 62.60589 54 ASP A C 1
ATOM 1155 O O . ASP B 2 54 ? 16.78928 -13.03253 -17.73282 1.000 66.77532 54 ASP A O 1
ATOM 1160 N N . ILE B 2 55 ? 16.16362 -15.16201 -18.11289 1.000 62.61126 55 ILE A N 1
ATOM 1161 C CA . ILE B 2 55 ? 17.49242 -15.73717 -17.94598 1.000 61.58644 55 ILE A CA 1
ATOM 1162 C C . ILE B 2 55 ? 18.12499 -15.91961 -19.31638 1.000 61.86076 55 ILE A C 1
ATOM 1163 O O . ILE B 2 55 ? 17.50650 -16.48039 -20.23010 1.000 63.15581 55 ILE A O 1
ATOM 1168 N N . LEU B 2 56 ? 19.35550 -15.44204 -19.46458 1.000 63.04884 56 LEU A N 1
ATOM 1169 C CA . LEU B 2 56 ? 20.09078 -15.54497 -20.71854 1.000 53.61965 56 LEU A CA 1
ATOM 1170 C C . LEU B 2 56 ? 21.32875 -16.39990 -20.48228 1.000 62.00952 56 LEU A C 1
ATOM 1171 O O . LEU B 2 56 ? 22.25848 -15.98070 -19.78581 1.000 64.57401 56 LEU A O 1
ATOM 1176 N N . ASP B 2 57 ? 21.33244 -17.59462 -21.05968 1.000 55.01216 57 ASP A N 1
ATOM 1177 C CA . ASP B 2 57 ? 22.45526 -18.51579 -20.96763 1.000 61.47827 57 ASP A CA 1
ATOM 1178 C C . ASP B 2 57 ? 23.45210 -18.16752 -22.06613 1.000 56.38918 57 ASP A C 1
ATOM 1179 O O . ASP B 2 57 ? 23.10384 -18.21277 -23.25583 1.000 56.55719 57 ASP A O 1
ATOM 1184 N N . THR B 2 58 ? 24.68983 -17.83435 -21.67928 1.000 53.93063 58 THR A N 1
ATOM 1185 C CA . THR B 2 58 ? 25.68597 -17.41997 -22.65378 1.000 55.26206 58 THR A CA 1
ATOM 1186 C C . THR B 2 58 ? 26.60745 -18.57880 -23.02912 1.000 58.93032 58 THR A C 1
ATOM 1187 O O . THR B 2 58 ? 26.53724 -19.67856 -22.47534 1.000 59.30892 58 THR A O 1
ATOM 1191 N N . ALA B 2 59 ? 27.48890 -18.31335 -23.99083 1.000 60.51947 59 ALA A N 1
ATOM 1192 C CA . ALA B 2 59 ? 28.45939 -19.29043 -24.46214 1.000 55.00074 59 ALA A CA 1
ATOM 1193 C C . ALA B 2 59 ? 29.76545 -19.13200 -23.69576 1.000 63.46604 59 ALA A C 1
ATOM 1194 O O . ALA B 2 59 ? 30.30448 -18.02497 -23.59677 1.000 71.52224 59 ALA A O 1
ATOM 1196 N N . GLY B 2 60 ? 30.26866 -20.23927 -23.15281 1.000 59.90766 60 GLY A N 1
ATOM 1197 C CA . GLY B 2 60 ? 31.52924 -20.22353 -22.43966 1.000 58.97848 60 GLY A CA 1
ATOM 1198 C C . GLY B 2 60 ? 32.76208 -20.42411 -23.28652 1.000 59.76117 60 GLY A C 1
ATOM 1199 O O . GLY B 2 60 ? 33.87710 -20.20507 -22.80388 1.000 75.10845 60 GLY A O 1
ATOM 1200 N N . GLN B 2 61 ? 32.59416 -20.82838 -24.54200 1.000 75.14735 61 GLN A N 1
ATOM 1201 C CA . GLN B 2 61 ? 33.73274 -21.09515 -25.40512 1.000 89.32116 61 GLN A CA 1
ATOM 1202 C C . GLN B 2 61 ? 34.38748 -19.79197 -25.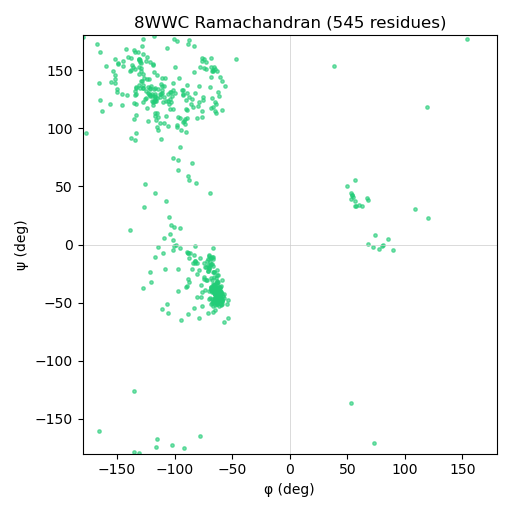85774 1.000 105.44222 61 GLN A C 1
ATOM 1203 O O . GLN B 2 61 ? 33.78652 -18.71423 -25.82251 1.000 103.05782 61 GLN A O 1
ATOM 1205 N N . GLU B 2 62 ? 35.64813 -19.90675 -26.28669 1.000 106.11363 62 GLU A N 1
ATOM 1206 C CA . GLU B 2 62 ? 36.38258 -18.73621 -26.75584 1.000 103.89897 62 GLU A CA 1
ATOM 1207 C C . GLU B 2 62 ? 35.72629 -18.11797 -27.98272 1.000 118.45415 62 GLU A C 1
ATOM 1208 O O . GLU B 2 62 ? 35.88436 -16.91753 -28.23312 1.000 124.25544 62 GLU A O 1
ATOM 1210 N N . GLU B 2 63 ? 34.99820 -18.91440 -28.75867 1.000 118.16640 63 GLU A N 1
ATOM 1211 C CA . GLU B 2 63 ? 34.22989 -18.38557 -29.87172 1.000 107.07515 63 GLU A CA 1
ATOM 1212 C C . GLU B 2 63 ? 32.97095 -17.69208 -29.35881 1.000 116.57285 63 GLU A C 1
ATOM 1213 O O . GLU B 2 63 ? 32.52465 -17.91218 -28.22891 1.000 116.93254 63 GLU A O 1
ATOM 1219 N N . TYR B 2 64 ? 32.40151 -16.83999 -30.21348 1.000 123.52029 64 TYR A N 1
ATOM 1220 C CA . TYR B 2 64 ? 31.24147 -16.01595 -29.86765 1.000 123.17032 64 TYR A CA 1
ATOM 1221 C C . TYR B 2 64 ? 31.51801 -15.12759 -28.65775 1.000 107.84918 64 TYR A C 1
ATOM 1222 O O . TYR B 2 64 ? 30.61848 -14.84512 -27.86242 1.000 99.91151 64 TYR A O 1
ATOM 1231 N N . SER B 2 65 ? 32.76440 -14.68162 -28.50846 1.000 112.07628 65 SER A N 1
ATOM 1232 C CA . SER B 2 65 ? 33.12425 -13.73889 -27.45922 1.000 101.29799 65 SER A CA 1
ATOM 1233 C C . SER B 2 65 ? 32.91816 -12.28835 -27.87262 1.000 102.87347 65 SER A C 1
ATOM 1234 O O . SER B 2 65 ? 33.07122 -11.39378 -27.03390 1.000 91.20879 65 SER A O 1
ATOM 1237 N N . ALA B 2 66 ? 32.58694 -12.03409 -29.14045 1.000 102.91372 66 ALA A N 1
ATOM 1238 C CA . ALA B 2 66 ? 32.23729 -10.68808 -29.57345 1.000 106.22892 66 ALA A CA 1
ATOM 1239 C C . ALA B 2 66 ? 30.79905 -10.32602 -29.23396 1.000 109.43782 66 ALA A C 1
ATOM 1240 O O . ALA B 2 66 ? 30.44753 -9.14150 -29.26249 1.000 108.09846 66 ALA A O 1
ATOM 1242 N N . MET B 2 67 ? 29.96780 -11.31405 -28.90752 1.000 98.01702 67 MET A N 1
ATOM 1243 C CA . MET B 2 67 ? 28.59196 -11.07032 -28.49844 1.000 98.26918 67 MET A CA 1
ATOM 1244 C C . MET B 2 67 ? 28.47991 -10.70248 -27.02793 1.000 95.52203 67 MET A C 1
ATOM 1245 O O . MET B 2 67 ? 27.36857 -10.45033 -26.54929 1.000 88.54484 67 MET A O 1
ATOM 1247 N N . ARG B 2 68 ? 29.59912 -10.67590 -26.30376 1.000 91.47542 68 ARG A N 1
ATOM 1248 C CA . ARG B 2 68 ? 29.54911 -10.36868 -24.88095 1.000 75.54645 68 ARG A CA 1
ATOM 1249 C C . ARG B 2 68 ? 29.08511 -8.94192 -24.62833 1.000 80.07989 68 ARG A C 1
ATOM 1250 O O . ARG B 2 68 ? 28.29729 -8.70474 -23.71199 1.000 83.58844 68 ARG A O 1
ATOM 1258 N N . ASP B 2 69 ? 29.54821 -7.98262 -25.43231 1.000 79.59826 69 ASP A N 1
ATOM 1259 C CA . ASP B 2 69 ? 29.29311 -6.57549 -25.13089 1.000 82.20712 69 ASP A CA 1
ATOM 1260 C C . ASP B 2 69 ? 27.79751 -6.28291 -25.04795 1.000 82.73120 69 ASP A C 1
ATOM 1261 O O . ASP B 2 69 ? 27.33467 -5.61284 -24.11645 1.000 82.21140 69 ASP A O 1
ATOM 1266 N N . GLN B 2 70 ? 27.01963 -6.80540 -25.99942 1.000 82.32145 70 GLN A N 1
ATOM 1267 C CA . GLN B 2 70 ? 25.59123 -6.50136 -26.04208 1.000 77.99814 70 GLN A CA 1
ATOM 1268 C C . GLN B 2 70 ? 24.86924 -7.02638 -24.80386 1.000 80.00276 70 GLN A C 1
ATOM 1269 O O . GLN B 2 70 ? 24.12401 -6.28795 -24.14567 1.000 81.60421 70 GLN A O 1
ATOM 1271 N N . TYR B 2 71 ? 25.08357 -8.30042 -24.46014 1.000 72.05863 71 TYR A N 1
ATOM 1272 C CA . TYR B 2 71 ? 24.35419 -8.86276 -23.32845 1.000 76.72636 71 TYR A CA 1
ATOM 1273 C C . TYR B 2 71 ? 24.89294 -8.35998 -21.99440 1.000 72.92547 71 TYR A C 1
ATOM 1274 O O . TYR B 2 71 ? 24.13247 -8.25942 -21.02535 1.000 76.18319 71 TYR A O 1
ATOM 1283 N N . MET B 2 72 ? 26.18739 -8.04177 -21.92287 1.000 69.38195 72 MET A N 1
ATOM 1284 C CA . MET B 2 72 ? 26.73426 -7.36629 -20.75349 1.000 75.31777 72 MET A CA 1
ATOM 1285 C C . MET B 2 72 ? 26.27486 -5.92173 -20.66807 1.000 77.18779 72 MET A C 1
ATOM 1286 O O . MET B 2 72 ? 26.50189 -5.27685 -19.64639 1.000 86.25520 72 MET A O 1
ATOM 1291 N N . ARG B 2 73 ? 25.68237 -5.38367 -21.72829 1.000 76.49967 73 ARG A N 1
ATOM 1292 C CA . ARG B 2 73 ? 25.02938 -4.08650 -21.61192 1.000 80.68829 73 ARG A CA 1
ATOM 1293 C C . ARG B 2 73 ? 23.56351 -4.21543 -21.20873 1.000 78.62132 73 ARG A C 1
ATOM 1294 O O . ARG B 2 73 ? 23.05734 -3.38877 -20.44117 1.000 75.40342 73 ARG A O 1
ATOM 1296 N N . THR B 2 74 ? 22.87348 -5.24663 -21.70226 1.000 82.12039 74 THR A N 1
ATOM 1297 C CA . THR B 2 74 ? 21.43502 -5.35765 -21.47465 1.000 72.20613 74 THR A CA 1
ATOM 1298 C C . THR B 2 74 ? 21.11270 -5.93201 -20.09794 1.000 67.21445 74 THR A C 1
ATOM 1299 O O . THR B 2 74 ? 20.23815 -5.41491 -19.39460 1.000 68.88878 74 THR A O 1
ATOM 1303 N N . GLY B 2 75 ? 21.80131 -6.99989 -19.70023 1.000 71.99172 75 GLY A N 1
ATOM 1304 C CA . GLY B 2 75 ? 21.43807 -7.69669 -18.47938 1.000 73.19897 75 GLY A CA 1
ATOM 1305 C C . GLY B 2 75 ? 21.68623 -6.86913 -17.23201 1.000 58.21713 75 GLY A C 1
ATOM 1306 O O . GLY B 2 75 ? 22.59247 -6.03891 -17.17157 1.000 55.28813 75 GLY A O 1
ATOM 1307 N N . GLU B 2 76 ? 20.85943 -7.11139 -16.21392 1.000 56.01711 76 GLU A N 1
ATOM 1308 C CA . GLU B 2 76 ? 20.96146 -6.41881 -14.93388 1.000 58.59309 76 GLU A CA 1
ATOM 1309 C C . GLU B 2 76 ? 21.73081 -7.20858 -13.88383 1.000 58.05742 76 GLU A C 1
ATOM 1310 O O . GLU B 2 76 ? 22.50095 -6.62102 -13.11888 1.000 64.62115 76 GLU A O 1
ATOM 1316 N N . GLY B 2 77 ? 21.53546 -8.52147 -13.81576 1.000 54.02862 77 GLY A N 1
ATOM 1317 C CA . GLY B 2 77 ? 22.25343 -9.35967 -12.87468 1.000 51.28980 77 GLY A CA 1
ATOM 1318 C C . GLY B 2 77 ? 23.08365 -10.39207 -13.61028 1.000 43.31069 77 GLY A C 1
ATOM 1319 O O . GLY B 2 77 ? 22.76658 -10.77406 -14.73645 1.000 48.18514 77 GLY A O 1
ATOM 1320 N N . PHE B 2 78 ? 24.15390 -10.84767 -12.96252 1.000 39.23940 78 PHE A N 1
ATOM 1321 C CA . PHE B 2 78 ? 25.09693 -11.75419 -13.60851 1.000 48.00320 78 PHE A CA 1
ATOM 1322 C C . PHE B 2 78 ? 25.46584 -12.88751 -12.66516 1.000 49.88999 78 PHE A C 1
ATOM 1323 O O . PHE B 2 78 ? 25.97771 -12.64772 -11.56729 1.000 44.30131 78 PHE A O 1
ATOM 1331 N N . LEU B 2 79 ? 25.20255 -14.11700 -13.10116 1.000 49.70539 79 LEU A N 1
ATOM 1332 C CA . LEU B 2 79 ? 25.69173 -15.31651 -12.43217 1.000 41.21781 79 LEU A CA 1
ATOM 1333 C C . LEU B 2 79 ? 27.02934 -15.69154 -13.05859 1.000 44.01345 79 LEU A C 1
ATOM 1334 O O . LEU B 2 79 ? 27.07556 -16.18932 -14.19112 1.000 47.94862 79 LEU A O 1
ATOM 1339 N N . CYS B 2 80 ? 28.11481 -15.44326 -12.32796 1.000 41.71748 80 CYS A N 1
ATOM 1340 C CA . CYS B 2 80 ? 29.45257 -15.84858 -12.74613 1.000 39.79575 80 CYS A CA 1
ATOM 1341 C C . CYS B 2 80 ? 29.70564 -17.25063 -12.20728 1.000 39.83662 80 CYS A C 1
ATOM 1342 O O . CYS B 2 80 ? 29.88592 -17.43445 -10.99867 1.000 34.40506 80 CYS A O 1
ATOM 1345 N N . VAL B 2 81 ? 29.72385 -18.23892 -13.09851 1.000 42.59202 81 VAL A N 1
ATOM 1346 C CA . VAL B 2 81 ? 29.76288 -19.64307 -12.71125 1.000 43.45279 81 VAL A CA 1
ATOM 1347 C C . VAL B 2 81 ? 31.13112 -20.22426 -13.03300 1.000 38.95673 81 VAL A C 1
ATOM 1348 O O . VAL B 2 81 ? 31.69451 -19.96800 -14.10375 1.000 45.47779 81 VAL A O 1
ATOM 1352 N N . PHE B 2 82 ? 31.66617 -20.99817 -12.09256 1.000 41.39577 82 PHE A N 1
ATOM 1353 C CA . PHE B 2 82 ? 32.83249 -21.83907 -12.30955 1.000 45.08997 82 PHE A CA 1
ATOM 1354 C C . PHE B 2 82 ? 32.55700 -23.20770 -11.70149 1.000 37.67246 82 PHE A C 1
ATOM 1355 O O . PHE B 2 82 ? 31.59449 -23.39737 -10.95270 1.000 38.66677 82 PHE A O 1
ATOM 1363 N N . ALA B 2 83 ? 33.40769 -24.17155 -12.03462 1.000 42.14351 83 ALA A N 1
ATOM 1364 C CA . ALA B 2 83 ? 33.28583 -25.53215 -11.53101 1.000 34.57044 83 ALA A CA 1
ATOM 1365 C C . ALA B 2 83 ? 34.35178 -25.77587 -10.47248 1.000 37.85054 83 ALA A C 1
ATOM 1366 O O . ALA B 2 83 ? 35.53620 -25.51068 -10.70690 1.000 41.40733 83 ALA A O 1
ATOM 1368 N N . ILE B 2 84 ? 33.92762 -26.28082 -9.31000 1.000 34.73207 84 ILE A N 1
ATOM 1369 C CA . ILE B 2 84 ? 34.85732 -26.54930 -8.21763 1.000 34.79228 84 ILE A CA 1
ATOM 1370 C C . ILE B 2 84 ? 35.88210 -27.60943 -8.59609 1.000 41.37717 84 ILE A C 1
ATOM 1371 O O . ILE B 2 84 ? 36.95756 -27.67323 -7.99046 1.000 45.76251 84 ILE A O 1
ATOM 1376 N N . ASN B 2 85 ? 35.57675 -28.44856 -9.58501 1.000 29.90827 85 ASN A N 1
ATOM 1377 C CA . ASN B 2 85 ? 36.51775 -29.43346 -10.09584 1.000 40.00981 85 ASN A CA 1
ATOM 1378 C C . ASN B 2 85 ? 37.27507 -28.92862 -11.31706 1.000 43.94061 85 ASN A C 1
ATOM 1379 O O . ASN B 2 85 ? 37.89567 -29.72795 -12.02508 1.000 38.38064 85 ASN A O 1
ATOM 1384 N N . ASN B 2 86 ? 37.22847 -27.62380 -11.58236 1.000 37.61215 86 ASN A N 1
ATOM 1385 C CA . ASN B 2 86 ? 37.91310 -27.01021 -12.71930 1.000 37.73848 86 ASN A CA 1
ATOM 1386 C C . ASN B 2 86 ? 38.62642 -25.76049 -12.21131 1.000 42.22285 86 ASN A C 1
ATOM 1387 O O . ASN B 2 86 ? 38.01803 -24.69106 -12.10782 1.000 46.44333 86 ASN A O 1
ATOM 1392 N N . THR B 2 87 ? 39.91567 -25.90068 -11.89339 1.000 39.31119 87 THR A N 1
ATOM 1393 C CA . THR B 2 87 ? 40.68973 -24.76219 -11.40668 1.000 42.21718 87 THR A CA 1
ATOM 1394 C C . THR B 2 87 ? 40.76387 -23.65591 -12.45327 1.000 47.06873 87 THR A C 1
ATOM 1395 O O . THR B 2 87 ? 40.60780 -22.47127 -12.12872 1.000 40.93370 87 THR A O 1
ATOM 1399 N N . LYS B 2 88 ? 40.98251 -24.02750 -13.71826 1.000 44.34209 88 LYS A N 1
ATOM 1400 C CA . LYS B 2 88 ? 41.09106 -23.03510 -14.78329 1.000 42.32086 88 LYS A CA 1
ATOM 1401 C C . LYS B 2 88 ? 39.80829 -22.22293 -14.91205 1.000 50.65036 88 LYS A C 1
ATOM 1402 O O . LYS B 2 88 ? 39.85286 -21.00462 -15.12307 1.000 44.75382 88 LYS A O 1
ATOM 1408 N N . SER B 2 89 ? 38.65368 -22.88169 -14.78748 1.000 44.73251 89 SER A N 1
ATOM 1409 C CA . SER B 2 89 ? 37.38479 -22.16637 -14.86144 1.000 41.79437 89 SER A CA 1
ATOM 1410 C C . SER B 2 89 ? 37.26332 -21.15063 -13.73352 1.000 41.52154 89 SER A C 1
ATOM 1411 O O . SER B 2 89 ? 36.73837 -20.04921 -13.93298 1.000 43.84984 89 SER A O 1
ATOM 1414 N N . PHE B 2 90 ? 37.73429 -21.50727 -12.53688 1.000 44.41237 90 PHE A N 1
ATOM 1415 C CA . PHE B 2 90 ? 37.76828 -20.54306 -11.44267 1.000 44.45306 90 PHE A CA 1
ATOM 1416 C C . PHE B 2 90 ? 38.69434 -19.38016 -11.77199 1.000 44.39465 90 PHE A C 1
ATOM 1417 O O . PHE B 2 90 ? 38.38393 -18.22170 -11.46902 1.000 37.86518 90 PHE A O 1
ATOM 1425 N N . GLU B 2 91 ? 39.84155 -19.67182 -12.38990 1.000 42.56113 91 GLU A N 1
ATOM 1426 C CA . GLU B 2 91 ? 40.75506 -18.61391 -12.80528 1.000 40.09283 91 GLU A CA 1
ATOM 1427 C C . GLU B 2 91 ? 40.19036 -17.77566 -13.94605 1.000 41.17469 91 GLU A C 1
ATOM 1428 O O . GLU B 2 91 ? 40.67774 -16.66488 -14.18088 1.000 39.31789 91 GLU A O 1
ATOM 1434 N N . ASP B 2 92 ? 39.17712 -18.27780 -14.65414 1.000 37.86092 92 ASP A N 1
ATOM 1435 C CA . ASP B 2 92 ? 38.57369 -17.55419 -15.76597 1.000 40.72550 92 ASP A CA 1
ATOM 1436 C C . ASP B 2 92 ? 37.53214 -16.53643 -15.32493 1.000 46.05782 92 ASP A C 1
ATOM 1437 O O . ASP B 2 92 ? 37.07115 -15.74990 -16.15922 1.000 59.23237 92 ASP A O 1
ATOM 1442 N N . ILE B 2 93 ? 37.14997 -16.53749 -14.04678 1.000 42.61570 93 ILE A N 1
ATOM 1443 C CA . ILE B 2 93 ? 36.07090 -15.67166 -13.58288 1.000 36.49763 93 ILE A CA 1
ATOM 1444 C C . ILE B 2 93 ? 36.46844 -14.20339 -13.69219 1.000 40.57273 93 ILE A C 1
ATOM 1445 O O . ILE B 2 93 ? 35.63780 -13.34407 -14.01808 1.000 51.48949 93 ILE A O 1
ATOM 1450 N N . HIS B 2 94 ? 37.74459 -13.89530 -13.44312 1.000 40.07394 94 HIS A N 1
ATOM 1451 C CA . HIS B 2 94 ? 38.17801 -12.50212 -13.39368 1.000 45.37132 94 HIS A CA 1
ATOM 1452 C C . HIS B 2 94 ? 37.98124 -11.80297 -14.73086 1.000 51.66189 94 HIS A C 1
ATOM 1453 O O . HIS B 2 94 ? 37.64254 -10.61688 -14.77043 1.000 56.52596 94 HIS A O 1
ATOM 1460 N N . GLN B 2 95 ? 38.21185 -12.51173 -15.83601 1.000 52.73347 95 GLN A N 1
ATOM 1461 C CA . GLN B 2 95 ? 38.03415 -11.90694 -17.15189 1.000 52.86819 95 GLN A CA 1
ATOM 1462 C C . GLN B 2 95 ? 36.58204 -11.50112 -17.38614 1.000 59.60447 95 GLN A C 1
ATOM 1463 O O . GLN B 2 95 ? 36.30911 -10.38442 -17.84937 1.000 54.82305 95 GLN A O 1
ATOM 1469 N N . TYR B 2 96 ? 35.63586 -12.38004 -17.04007 1.000 54.93654 96 TYR A N 1
ATOM 1470 C CA . TYR B 2 96 ? 34.22253 -12.03189 -17.15469 1.000 56.68206 96 TYR A CA 1
ATOM 1471 C C . TYR B 2 96 ? 33.86518 -10.86870 -16.23893 1.000 46.52542 96 TYR A C 1
ATOM 1472 O O . TYR B 2 96 ? 33.13848 -9.94964 -16.64034 1.000 50.20114 96 TYR A O 1
ATOM 1481 N N . ARG B 2 97 ? 34.36105 -10.89758 -14.99918 1.000 52.50771 97 ARG A N 1
ATOM 1482 C CA . ARG B 2 97 ? 34.04041 -9.83813 -14.04807 1.000 54.15196 97 ARG A CA 1
ATOM 1483 C C . ARG B 2 97 ? 34.56247 -8.49045 -14.53097 1.000 56.76967 97 ARG A C 1
ATOM 1484 O O . ARG B 2 97 ? 33.85966 -7.47769 -14.44428 1.000 58.65649 97 ARG A O 1
ATOM 1492 N N . GLU B 2 98 ? 35.78680 -8.46282 -15.06284 1.000 56.16904 98 GLU A N 1
ATOM 1493 C CA . GLU B 2 98 ? 36.36008 -7.21583 -15.55729 1.000 54.72583 98 GLU A CA 1
ATOM 1494 C C . GLU B 2 98 ? 35.62985 -6.72225 -16.79950 1.000 68.37945 98 GLU A C 1
ATOM 1495 O O . GLU B 2 98 ? 35.41697 -5.51329 -16.95877 1.000 71.67877 98 GLU A O 1
ATOM 1501 N N . GLN B 2 99 ? 35.24203 -7.63734 -17.69497 1.000 68.04617 99 GLN A N 1
ATOM 1502 C CA . GLN B 2 99 ? 34.46439 -7.22742 -18.85990 1.000 58.81262 99 GLN A CA 1
ATOM 1503 C C . GLN B 2 99 ? 33.13768 -6.60574 -18.44295 1.000 71.02257 99 GLN A C 1
ATOM 1504 O O . GLN B 2 99 ? 32.74003 -5.56036 -18.97354 1.000 77.23428 99 GLN A O 1
ATOM 1510 N N . ILE B 2 100 ? 32.44242 -7.23055 -17.48719 1.000 61.37329 100 ILE A N 1
ATOM 1511 C CA . ILE B 2 100 ? 31.18162 -6.67258 -17.00334 1.000 56.97315 100 ILE A CA 1
ATOM 1512 C C . ILE B 2 100 ? 31.41789 -5.31553 -16.35513 1.000 65.04689 100 ILE A C 1
ATOM 1513 O O . ILE B 2 100 ? 30.65992 -4.36348 -16.57669 1.000 60.00330 100 ILE A O 1
ATOM 1518 N N . LYS B 2 101 ? 32.47803 -5.20479 -15.55076 1.000 63.81791 101 LYS A N 1
ATOM 1519 C CA . LYS B 2 101 ? 32.77464 -3.95225 -14.86496 1.000 62.60699 101 LYS A CA 1
ATOM 1520 C C . LYS B 2 101 ? 33.02597 -2.82350 -15.85597 1.000 73.97380 101 LYS A C 1
ATOM 1521 O O . LYS B 2 101 ? 32.54471 -1.70079 -15.66507 1.000 73.06541 101 LYS A O 1
ATOM 1527 N N . ARG B 2 102 ? 33.77653 -3.10016 -16.92350 1.000 76.89630 102 ARG A N 1
ATOM 1528 C CA . ARG B 2 102 ? 34.10888 -2.04138 -17.87073 1.000 74.14929 102 ARG A CA 1
ATOM 1529 C C . ARG B 2 102 ? 32.93487 -1.71032 -18.78914 1.000 72.02701 102 ARG A C 1
ATOM 1530 O O . ARG B 2 102 ? 32.74520 -0.54360 -19.15280 1.000 80.34756 102 ARG A O 1
ATOM 1538 N N . VAL B 2 103 ? 32.12974 -2.70650 -19.17140 1.000 77.84260 103 VAL A N 1
ATOM 1539 C CA . VAL B 2 103 ? 30.97942 -2.42660 -20.02785 1.000 75.21102 103 VAL A CA 1
ATOM 1540 C C . VAL B 2 103 ? 29.91184 -1.65914 -19.25432 1.000 79.90208 103 VAL A C 1
ATOM 1541 O O . VAL B 2 103 ? 29.37675 -0.65422 -19.73691 1.000 77.58258 103 VAL A O 1
ATOM 1545 N N . LYS B 2 104 ? 29.59113 -2.11505 -18.03804 1.000 84.01683 104 LYS A N 1
ATOM 1546 C CA . LYS B 2 104 ? 28.66005 -1.38640 -17.18200 1.000 72.23829 104 LYS A CA 1
ATOM 1547 C C . LYS B 2 104 ? 29.21637 -0.05010 -16.71799 1.000 80.80548 104 LYS A C 1
ATOM 1548 O O . LYS B 2 104 ? 28.44235 0.79979 -16.26424 1.000 94.29504 104 LYS A O 1
ATOM 1554 N N . ASP B 2 105 ? 30.53372 0.14336 -16.80101 1.000 83.96876 105 ASP A N 1
ATOM 1555 C CA . ASP B 2 105 ? 31.18585 1.35657 -16.30771 1.000 92.46398 105 ASP A CA 1
ATOM 1556 C C . ASP B 2 105 ? 30.87302 1.58837 -14.83052 1.000 85.78085 105 ASP A C 1
ATOM 1557 O O . ASP B 2 105 ? 30.69135 2.72323 -14.38432 1.000 84.89407 105 ASP A O 1
ATOM 1562 N N . SER B 2 106 ? 30.80619 0.50107 -14.06511 1.000 75.31677 106 SER A N 1
ATOM 1563 C CA . SER B 2 106 ? 30.47897 0.57850 -12.64983 1.000 77.37616 106 SER A CA 1
ATOM 1564 C C . SER B 2 106 ? 31.12265 -0.58655 -11.91571 1.000 74.26162 106 SER A C 1
ATOM 1565 O O . SER B 2 106 ? 31.18608 -1.70105 -12.44062 1.000 85.96755 106 SER A O 1
ATOM 1568 N N . ASP B 2 107 ? 31.60163 -0.31822 -10.70007 1.000 81.74474 107 ASP A N 1
ATOM 1569 C CA . ASP B 2 107 ? 32.08474 -1.39132 -9.83979 1.000 90.87425 107 ASP A CA 1
ATOM 1570 C C . ASP B 2 107 ? 30.93910 -2.10161 -9.13161 1.000 80.38417 107 ASP A C 1
ATOM 1571 O O . ASP B 2 107 ? 31.07461 -3.27190 -8.75753 1.000 94.37779 107 ASP A O 1
ATOM 1576 N N . ASP B 2 108 ? 29.81077 -1.41673 -8.94573 1.000 77.10594 108 ASP A N 1
ATOM 1577 C CA . ASP B 2 108 ? 28.64338 -1.98803 -8.27898 1.000 79.69920 108 ASP A CA 1
ATOM 1578 C C . ASP B 2 108 ? 27.69963 -2.53497 -9.34619 1.000 69.90363 108 ASP A C 1
ATOM 1579 O O . ASP B 2 108 ? 26.75765 -1.87741 -9.78531 1.000 95.42658 108 ASP A O 1
ATOM 1584 N N . VAL B 2 109 ? 27.97891 -3.75365 -9.77780 1.000 66.74426 109 VAL A N 1
ATOM 1585 C CA . VAL B 2 109 ? 27.12741 -4.48902 -10.71013 1.000 61.54837 109 VAL A CA 1
ATOM 1586 C C . VAL B 2 109 ? 26.59233 -5.71313 -9.98387 1.000 64.98563 109 VAL A C 1
ATOM 1587 O O . VAL B 2 109 ? 27.38328 -6.48333 -9.42736 1.000 61.14602 109 VAL A O 1
ATOM 1591 N N . PRO B 2 110 ? 25.27535 -5.92260 -9.94777 1.000 59.55591 110 PRO A N 1
ATOM 1592 C CA . PRO B 2 110 ? 24.72702 -7.09227 -9.24328 1.000 51.04199 110 PRO A CA 1
ATOM 1593 C C . PRO B 2 110 ? 25.28377 -8.38815 -9.81140 1.000 52.16293 110 PRO A C 1
ATOM 1594 O O . PRO B 2 110 ? 25.05921 -8.72508 -10.97641 1.000 55.10944 110 PRO A O 1
ATOM 1598 N N . MET B 2 111 ? 26.02856 -9.11106 -8.97578 1.000 45.42206 111 MET A N 1
ATOM 1599 C CA . MET B 2 111 ? 26.64937 -10.36484 -9.37509 1.000 43.26777 111 MET A CA 1
ATOM 1600 C C . MET B 2 111 ? 26.64638 -11.32869 -8.19886 1.000 49.95611 111 MET A C 1
ATOM 1601 O O . MET B 2 111 ? 26.62611 -10.91577 -7.03603 1.000 49.56565 111 MET A O 1
ATOM 1606 N N . VAL B 2 112 ? 26.66574 -12.62036 -8.51812 1.000 39.30800 112 VAL A N 1
ATOM 1607 C CA . VAL B 2 112 ? 26.84714 -13.68469 -7.53965 1.000 39.94383 112 VAL A CA 1
ATOM 1608 C C . VAL B 2 112 ? 27.87616 -14.65545 -8.09771 1.000 43.50163 112 VAL A C 1
ATOM 1609 O O . VAL B 2 112 ? 27.75595 -15.09518 -9.24685 1.000 40.83370 112 VAL A O 1
ATOM 1613 N N . LEU B 2 113 ? 28.89131 -14.97859 -7.29896 1.000 38.18606 113 LEU A N 1
ATOM 1614 C CA . LEU B 2 113 ? 29.84904 -16.00156 -7.68780 1.000 36.09020 113 LEU A CA 1
ATOM 1615 C C . LEU B 2 113 ? 29.26778 -17.36939 -7.35694 1.000 35.18757 113 LEU A C 1
ATOM 1616 O O . LEU B 2 113 ? 28.77361 -17.58895 -6.24599 1.000 39.62633 113 LEU A O 1
ATOM 1621 N N . VAL B 2 114 ? 29.30311 -18.27930 -8.32636 1.000 36.32087 114 VAL A N 1
ATOM 1622 C CA . VAL B 2 114 ? 28.64116 -19.57395 -8.21260 1.000 39.35355 114 VAL A CA 1
ATOM 1623 C C . VAL B 2 114 ? 29.66981 -20.67378 -8.42950 1.000 37.50823 114 VAL A C 1
ATOM 1624 O O . VAL B 2 114 ? 30.26162 -20.77649 -9.51217 1.000 36.50071 114 VAL A O 1
ATOM 1628 N N . GLY B 2 115 ? 29.87450 -21.49574 -7.40425 1.000 31.14174 115 GLY A N 1
ATOM 1629 C CA . GLY B 2 115 ? 30.68752 -22.68828 -7.53540 1.000 27.38780 115 GLY A CA 1
ATOM 1630 C C . GLY B 2 115 ? 29.83575 -23.90174 -7.84555 1.000 35.78763 115 GLY A C 1
ATOM 1631 O O . GLY B 2 115 ? 29.24707 -24.50164 -6.94170 1.000 38.87256 115 GLY A O 1
ATOM 1632 N N . ASN B 2 116 ? 29.75925 -24.27114 -9.12091 1.000 37.66937 116 ASN A N 1
ATOM 1633 C CA . ASN B 2 116 ? 28.88856 -25.35158 -9.55217 1.000 35.85988 116 ASN A CA 1
ATOM 1634 C C . ASN B 2 116 ? 29.56485 -26.70734 -9.34771 1.000 38.82084 116 ASN A C 1
ATOM 1635 O O . ASN B 2 116 ? 30.75201 -26.80006 -9.02154 1.000 44.83487 116 ASN A O 1
ATOM 1640 N N . LYS B 2 117 ? 28.77706 -27.77035 -9.53934 1.000 31.62580 117 LYS A N 1
ATOM 1641 C CA . LYS B 2 117 ? 29.25128 -29.15519 -9.47691 1.000 36.20127 117 LYS A CA 1
ATOM 1642 C C . LYS B 2 117 ? 29.77178 -29.52276 -8.09076 1.000 38.73643 117 LYS A C 1
ATOM 1643 O O . LYS B 2 117 ? 30.69265 -30.33258 -7.95744 1.000 36.55030 117 LYS A O 1
ATOM 1649 N N . CYS B 2 118 ? 29.17940 -28.94515 -7.04415 1.000 43.84334 118 CYS A N 1
ATOM 1650 C CA . CYS B 2 118 ? 29.61490 -29.24682 -5.68612 1.000 43.46578 118 CYS A CA 1
ATOM 1651 C C . CYS B 2 118 ? 29.30062 -30.67891 -5.27233 1.000 50.15162 118 CYS A C 1
ATOM 1652 O O . CYS B 2 118 ? 29.79086 -31.12470 -4.22889 1.000 48.44661 118 CYS A O 1
ATOM 1655 N N . ASP B 2 119 ? 28.49615 -31.40373 -6.05414 1.000 39.49962 119 ASP A N 1
ATOM 1656 C CA . ASP B 2 119 ? 28.24164 -32.81051 -5.76776 1.000 36.56305 119 ASP A CA 1
ATOM 1657 C C . ASP B 2 119 ? 29.46072 -33.68646 -6.03020 1.000 40.82000 119 ASP A C 1
ATOM 1658 O O . ASP B 2 119 ? 29.53528 -34.79617 -5.49345 1.000 48.26571 119 ASP A O 1
ATOM 1663 N N . LEU B 2 120 ? 30.40864 -33.21899 -6.83962 1.000 49.82048 120 LEU A N 1
ATOM 1664 C CA . LEU B 2 120 ? 31.58520 -34.00608 -7.17842 1.000 38.27637 120 LEU A CA 1
ATOM 1665 C C . LEU B 2 120 ? 32.64989 -33.89403 -6.09215 1.000 51.83898 120 LEU A C 1
ATOM 1666 O O . LEU B 2 120 ? 32.77956 -32.86726 -5.41936 1.000 53.35698 120 LEU A O 1
ATOM 1671 N N . ALA B 2 121 ? 33.41657 -34.97069 -5.92551 1.000 51.87652 121 ALA A N 1
ATOM 1672 C CA . ALA B 2 121 ? 34.45975 -35.04003 -4.91108 1.000 63.70733 121 ALA A CA 1
ATOM 1673 C C . ALA B 2 121 ? 35.84361 -34.68453 -5.43956 1.000 54.87846 121 ALA A C 1
ATOM 1674 O O . ALA B 2 121 ? 36.79761 -34.64845 -4.65585 1.000 52.58346 121 ALA A O 1
ATOM 1676 N N . ALA B 2 122 ? 35.98228 -34.42328 -6.73810 1.000 38.07568 122 ALA A N 1
ATOM 1677 C CA . ALA B 2 122 ? 37.27533 -34.05128 -7.31334 1.000 39.23204 122 ALA A CA 1
ATOM 1678 C C . ALA B 2 122 ? 37.48423 -32.53838 -7.21506 1.000 48.78492 122 ALA A C 1
ATOM 1679 O O . ALA B 2 122 ? 37.73286 -31.84090 -8.19700 1.000 53.24354 122 ALA A O 1
ATOM 1681 N N . ARG B 2 123 ? 37.38891 -32.03928 -5.98577 1.000 40.17444 123 ARG A N 1
ATOM 1682 C CA . ARG B 2 123 ? 37.43662 -30.60513 -5.73403 1.000 41.65088 123 ARG A CA 1
ATOM 1683 C C . ARG B 2 123 ? 38.86714 -30.09645 -5.86632 1.000 41.42088 123 ARG A C 1
ATOM 1684 O O . ARG B 2 123 ? 39.77847 -30.59968 -5.20091 1.000 50.17856 123 ARG A O 1
ATOM 1692 N N . THR B 2 124 ? 39.06146 -29.10033 -6.72878 1.000 38.41266 124 THR A N 1
ATOM 1693 C CA . THR B 2 124 ? 40.33788 -28.41742 -6.85660 1.000 44.79008 124 THR A CA 1
ATOM 1694 C C . THR B 2 124 ? 40.26088 -26.94414 -6.49320 1.000 40.79920 124 THR A C 1
ATOM 1695 O O . THR B 2 124 ? 41.30944 -26.30073 -6.36863 1.000 42.44464 124 THR A O 1
ATOM 1699 N N . VAL B 2 125 ? 39.06214 -26.39435 -6.32850 1.000 31.99783 125 VAL A N 1
ATOM 1700 C CA . VAL B 2 125 ? 38.86453 -25.03115 -5.85401 1.000 39.15394 125 VAL A CA 1
ATOM 1701 C C . VAL B 2 125 ? 38.17555 -25.12490 -4.50088 1.000 43.78243 125 VAL A C 1
ATOM 1702 O O . VAL B 2 125 ? 36.99595 -25.48990 -4.41807 1.000 41.58615 125 VAL A O 1
ATOM 1706 N N . GLU B 2 126 ? 38.90408 -24.79822 -3.43848 1.000 36.06196 126 GLU A N 1
ATOM 1707 C CA . GLU B 2 126 ? 38.32039 -24.84265 -2.10868 1.000 39.68591 126 GLU A CA 1
ATOM 1708 C C . GLU B 2 126 ? 37.33764 -23.68949 -1.91319 1.000 39.25624 126 GLU A C 1
ATOM 1709 O O . GLU B 2 126 ? 37.39700 -22.65986 -2.59130 1.000 33.20379 126 GLU A O 1
ATOM 1715 N N . SER B 2 127 ? 36.41680 -23.88196 -0.96568 1.000 44.97904 127 SER A N 1
ATOM 1716 C CA . SER B 2 127 ? 35.36680 -22.89409 -0.73567 1.000 45.96043 127 SER A CA 1
ATOM 1717 C C . SER B 2 127 ? 35.94604 -21.55626 -0.29524 1.000 44.88572 127 SER A C 1
ATOM 1718 O O . SER B 2 127 ? 35.44709 -20.49611 -0.69008 1.000 45.88701 127 SER A O 1
ATOM 1721 N N . ARG B 2 128 ? 36.99914 -21.58381 0.52422 1.000 46.16314 128 ARG A N 1
ATOM 1722 C CA . ARG B 2 128 ? 37.56211 -20.34033 1.03818 1.000 44.34740 128 ARG A CA 1
ATOM 1723 C C . ARG B 2 128 ? 38.22689 -19.51875 -0.06203 1.000 45.50461 128 ARG A C 1
ATOM 1724 O O . ARG B 2 128 ? 38.25826 -18.28730 0.02507 1.000 51.57666 128 ARG A O 1
ATOM 1732 N N . GLN B 2 129 ? 38.74467 -20.16752 -1.10833 1.000 47.20273 129 GLN A N 1
ATOM 1733 C CA . GLN B 2 129 ? 39.34808 -19.42275 -2.21050 1.000 48.88531 129 GLN A CA 1
ATOM 1734 C C . GLN B 2 129 ? 38.29567 -18.61239 -2.95991 1.000 35.00822 129 GLN A C 1
ATOM 1735 O O . GLN B 2 129 ? 38.47213 -17.40951 -3.20992 1.000 48.75955 129 GLN A O 1
ATOM 1741 N N . ALA B 2 130 ? 37.18417 -19.25775 -3.31615 1.000 30.36863 130 ALA A N 1
ATOM 1742 C CA . ALA B 2 130 ? 36.08354 -18.53879 -3.94182 1.000 42.57298 130 ALA A CA 1
ATOM 1743 C C . ALA B 2 130 ? 35.48901 -17.50265 -2.99781 1.000 42.55168 130 ALA A C 1
ATOM 1744 O O . ALA B 2 130 ? 35.03265 -16.44618 -3.44690 1.000 41.25724 130 ALA A O 1
ATOM 1746 N N . GLN B 2 131 ? 35.48805 -17.78187 -1.69138 1.000 40.76773 131 GLN A N 1
ATOM 1747 C CA . GLN B 2 131 ? 35.02385 -16.79158 -0.72540 1.000 38.42659 131 GLN A CA 1
ATOM 1748 C C . GLN B 2 131 ? 35.90392 -15.54815 -0.74634 1.000 43.75502 131 GLN A C 1
ATOM 1749 O O . GLN B 2 131 ? 35.39987 -14.42159 -0.69032 1.000 48.44655 131 GLN A O 1
ATOM 1755 N N . ASP B 2 132 ? 37.22399 -15.73463 -0.81615 1.000 39.09812 132 ASP A N 1
ATOM 1756 C CA . ASP B 2 132 ? 38.13336 -14.59588 -0.89626 1.000 42.73508 132 ASP A CA 1
ATOM 1757 C C . ASP B 2 132 ? 37.91274 -13.80706 -2.18053 1.000 49.48033 132 ASP A C 1
ATOM 1758 O O . ASP B 2 132 ? 37.89708 -12.56716 -2.16680 1.000 53.39978 132 ASP A O 1
ATOM 1763 N N . LEU B 2 133 ? 37.73616 -14.51145 -3.30169 1.000 46.95712 133 LEU A N 1
ATOM 1764 C CA . LEU B 2 133 ? 37.43916 -13.82868 -4.55880 1.000 37.12038 133 LEU A CA 1
ATOM 1765 C C . LEU B 2 133 ? 36.16395 -13.00035 -4.44196 1.000 44.52069 133 LEU A C 1
ATOM 1766 O O . LEU B 2 133 ? 36.13508 -11.81758 -4.81240 1.000 39.31477 133 LEU A O 1
ATOM 1771 N N . ALA B 2 134 ? 35.10091 -13.60765 -3.90693 1.000 39.88229 134 ALA A N 1
ATOM 1772 C CA . ALA B 2 134 ? 33.82600 -12.91293 -3.76982 1.000 40.04653 134 ALA A CA 1
ATOM 1773 C C . ALA B 2 134 ? 33.94789 -11.70982 -2.84489 1.000 42.40033 134 ALA A C 1
ATOM 1774 O O . ALA B 2 134 ? 33.34678 -10.65948 -3.09843 1.000 49.15882 134 ALA A O 1
ATOM 1776 N N . ARG B 2 135 ? 34.71536 -11.84678 -1.76170 1.000 36.82677 135 ARG A N 1
ATOM 1777 C CA . ARG B 2 135 ? 34.92132 -10.72458 -0.85409 1.000 41.67257 135 ARG A CA 1
ATOM 1778 C C . ARG B 2 135 ? 35.63706 -9.58248 -1.55819 1.000 42.21266 135 ARG A C 1
ATOM 1779 O O . ARG B 2 135 ? 35.30666 -8.40930 -1.34789 1.000 44.57379 135 ARG A O 1
ATOM 1787 N N . SER B 2 136 ? 36.62295 -9.90438 -2.40005 1.000 50.81221 136 SER A N 1
ATOM 1788 C CA . SER B 2 136 ? 37.26487 -8.85771 -3.18973 1.000 52.00612 136 SER A CA 1
ATOM 1789 C C . SER B 2 136 ? 36.25648 -8.17940 -4.10747 1.000 47.96322 136 SER A C 1
ATOM 1790 O O . SER B 2 136 ? 36.26082 -6.95081 -4.24904 1.000 46.61391 136 SER A O 1
ATOM 1793 N N . TYR B 2 137 ? 35.37589 -8.96399 -4.73385 1.000 44.72035 137 TYR A N 1
ATOM 1794 C CA . TYR B 2 137 ? 34.31952 -8.37261 -5.54845 1.000 42.84619 137 TYR A CA 1
ATOM 1795 C C . TYR B 2 137 ? 33.23360 -7.71894 -4.70302 1.000 55.29250 137 TYR A C 1
ATOM 1796 O O . TYR B 2 137 ? 32.48300 -6.88316 -5.21873 1.000 50.15138 137 TYR A O 1
ATOM 1805 N N . GLY B 2 138 ? 33.13850 -8.07052 -3.42482 1.000 53.05214 138 GLY A N 1
ATOM 1806 C CA . GLY B 2 138 ? 32.03289 -7.61925 -2.59642 1.000 43.14478 138 GLY A CA 1
ATOM 1807 C C . GLY B 2 138 ? 30.69618 -8.20729 -2.99613 1.000 50.44262 138 GLY A C 1
ATOM 1808 O O . GLY B 2 138 ? 29.67709 -7.50558 -2.95723 1.000 60.58335 138 GLY A O 1
ATOM 1809 N N . ILE B 2 139 ? 30.67555 -9.48054 -3.37962 1.000 42.62524 139 ILE A N 1
ATOM 1810 C CA . ILE B 2 139 ? 29.45856 -10.14733 -3.83972 1.000 39.62537 139 ILE A CA 1
ATOM 1811 C C . ILE B 2 139 ? 29.33143 -11.47675 -3.10719 1.000 44.63978 139 ILE A C 1
ATOM 1812 O O . ILE B 2 139 ? 30.31605 -11.99806 -2.56030 1.000 39.12150 139 ILE A O 1
ATOM 1817 N N . PRO B 2 140 ? 28.12333 -12.03783 -3.04957 1.000 45.88905 140 PRO A N 1
ATOM 1818 C CA . PRO B 2 140 ? 27.95672 -13.35697 -2.42760 1.000 31.44673 140 PRO A CA 1
ATOM 1819 C C . PRO B 2 140 ? 28.61909 -14.46076 -3.23799 1.000 43.68646 140 PRO A C 1
ATOM 1820 O O . PRO B 2 140 ? 28.78652 -14.35819 -4.45690 1.000 43.93298 140 PRO A O 1
ATOM 1824 N N . TYR B 2 141 ? 29.00436 -15.52483 -2.53352 1.000 30.09952 141 TYR A N 1
ATOM 1825 C CA . TYR B 2 141 ? 29.47288 -16.76321 -3.14228 1.000 30.82259 141 TYR A CA 1
ATOM 1826 C C . TYR B 2 141 ? 28.57965 -17.90747 -2.68741 1.000 32.49115 141 TYR A C 1
ATOM 1827 O O . TYR B 2 141 ? 28.37261 -18.09556 -1.48431 1.000 35.85434 141 TYR A O 1
ATOM 1836 N N . ILE B 2 142 ? 28.06466 -18.67470 -3.64584 1.000 35.55856 142 ILE A N 1
ATOM 1837 C CA . ILE B 2 142 ? 27.15248 -19.77928 -3.37034 1.000 40.15234 142 ILE A CA 1
ATOM 1838 C C . ILE B 2 142 ? 27.60255 -20.99942 -4.16229 1.000 32.90352 142 ILE A C 1
ATOM 1839 O O . ILE B 2 142 ? 27.93108 -20.88840 -5.34820 1.000 44.30574 142 ILE A O 1
ATOM 1844 N N . GLU B 2 143 ? 27.62599 -22.15850 -3.50729 1.000 41.10721 143 GLU A N 1
ATOM 1845 C CA . GLU B 2 143 ? 27.92135 -23.41944 -4.17534 1.000 36.12806 143 GLU A CA 1
ATOM 1846 C C . GLU B 2 143 ? 26.62197 -24.07053 -4.63017 1.000 34.03294 143 GLU A C 1
ATOM 1847 O O . GLU B 2 143 ? 25.65689 -24.14489 -3.86297 1.000 50.46215 143 GLU A O 1
ATOM 1853 N N . THR B 2 144 ? 26.59663 -24.53317 -5.87826 1.000 44.90836 144 THR A N 1
ATOM 1854 C CA . THR B 2 144 ? 25.40828 -25.14292 -6.45542 1.000 43.51514 144 THR A CA 1
ATOM 1855 C C . THR B 2 144 ? 25.76286 -26.47214 -7.10552 1.000 50.34275 144 THR A C 1
ATOM 1856 O O . THR B 2 144 ? 26.91334 -26.72690 -7.47096 1.000 47.01854 144 THR A O 1
ATOM 1860 N N . SER B 2 145 ? 24.74796 -27.32328 -7.23983 1.000 44.54005 145 SER A N 1
ATOM 1861 C CA . SER B 2 145 ? 24.85271 -28.57291 -7.98564 1.000 38.82940 145 SER A CA 1
ATOM 1862 C C . SER B 2 145 ? 23.63110 -28.68873 -8.88505 1.000 39.14933 145 SER A C 1
ATOM 1863 O O . SER B 2 145 ? 22.51124 -28.86718 -8.39513 1.000 42.34419 145 SER A O 1
ATOM 1866 N N . ALA B 2 146 ? 23.84228 -28.58154 -10.19790 1.000 38.03981 146 ALA A N 1
ATOM 1867 C CA . ALA B 2 146 ? 22.74829 -28.79451 -11.13596 1.000 41.49245 146 ALA A CA 1
ATOM 1868 C C . ALA B 2 146 ? 22.26848 -30.23869 -11.13574 1.000 50.65111 146 ALA A C 1
ATOM 1869 O O . ALA B 2 146 ? 21.12329 -30.49883 -11.51931 1.000 47.38796 146 ALA A O 1
ATOM 1871 N N . LYS B 2 147 ? 23.12038 -31.17873 -10.72078 1.000 53.48873 147 LYS A N 1
ATOM 1872 C CA . LYS B 2 147 ? 22.71072 -32.57633 -10.63099 1.000 47.13086 147 LYS A CA 1
ATOM 1873 C C . LYS B 2 147 ? 21.66511 -32.77972 -9.54192 1.000 41.26872 147 LYS A C 1
ATOM 1874 O O . LYS B 2 147 ? 20.61425 -33.38583 -9.77999 1.000 47.32905 147 LYS A O 1
ATOM 1880 N N . THR B 2 148 ? 21.93702 -32.27995 -8.33917 1.000 49.72698 148 THR A N 1
ATOM 1881 C CA . THR B 2 148 ? 21.09588 -32.52919 -7.17754 1.000 46.85935 148 THR A CA 1
ATOM 1882 C C . THR B 2 148 ? 20.17764 -31.36344 -6.84048 1.000 48.50613 148 THR A C 1
ATOM 1883 O O . THR B 2 148 ? 19.47098 -31.42749 -5.82937 1.000 57.35274 148 THR A O 1
ATOM 1887 N N . ARG B 2 149 ? 20.17867 -30.30414 -7.65138 1.000 46.15316 149 ARG A N 1
ATOM 1888 C CA . ARG B 2 149 ? 19.40435 -29.07734 -7.47132 1.000 51.49120 149 ARG A CA 1
ATOM 1889 C C . ARG B 2 149 ? 19.87228 -28.25888 -6.27175 1.000 40.07793 149 ARG A C 1
ATOM 1890 O O . ARG B 2 149 ? 19.30578 -27.19015 -6.01043 1.000 53.32050 149 ARG A O 1
ATOM 1898 N N . GLN B 2 150 ? 20.89182 -28.70965 -5.54403 1.000 34.05759 150 GLN A N 1
ATOM 1899 C CA . GLN B 2 150 ? 21.35869 -27.98271 -4.37077 1.000 53.48919 150 GLN A CA 1
ATOM 1900 C C . GLN B 2 150 ? 21.85398 -26.59257 -4.75317 1.000 42.57894 150 GLN A C 1
ATOM 1901 O O . GLN B 2 150 ? 22.67958 -26.44015 -5.65688 1.000 42.93774 150 GLN A O 1
ATOM 1907 N N . GLY B 2 151 ? 21.32980 -25.57613 -4.07015 1.000 39.92012 151 GLY A N 1
ATOM 1908 C CA . GLY B 2 151 ? 21.80760 -24.21615 -4.20515 1.000 34.00550 151 GLY A CA 1
ATOM 1909 C C . GLY B 2 151 ? 21.36307 -23.47358 -5.44686 1.000 40.33113 151 GLY A C 1
ATOM 1910 O O . GLY B 2 151 ? 21.68415 -22.28577 -5.57764 1.000 39.30224 151 GLY A O 1
ATOM 1911 N N . VAL B 2 152 ? 20.63791 -24.12261 -6.36138 1.000 45.35045 152 VAL A N 1
ATOM 1912 C CA . VAL B 2 152 ? 20.25921 -23.47021 -7.61410 1.000 44.02706 152 VAL A CA 1
ATOM 1913 C C . VAL B 2 152 ? 19.28238 -22.33009 -7.34977 1.000 44.79134 152 VAL A C 1
ATOM 1914 O O . VAL B 2 152 ? 19.49969 -21.18384 -7.77429 1.000 49.11610 152 VAL A O 1
ATOM 1918 N N . GLU B 2 153 ? 18.19662 -22.62868 -6.63124 1.000 47.61777 153 GLU A N 1
ATOM 1919 C CA . GLU B 2 153 ? 17.25171 -21.58804 -6.24706 1.000 43.70364 153 GLU A CA 1
ATOM 1920 C C . GLU B 2 153 ? 17.94016 -20.52050 -5.41430 1.000 42.56645 153 GLU A C 1
ATOM 1921 O O . GLU B 2 153 ? 17.68245 -19.32506 -5.58828 1.000 53.21519 153 GLU A O 1
ATOM 1927 N N . ASP B 2 154 ? 18.82440 -20.93677 -4.50557 1.000 43.81467 154 ASP A N 1
ATOM 1928 C CA . ASP B 2 154 ? 19.54444 -19.97804 -3.67704 1.000 45.27859 154 ASP A CA 1
ATOM 1929 C C . ASP B 2 154 ? 20.36824 -19.02831 -4.53523 1.000 35.21676 154 ASP A C 1
ATOM 1930 O O . ASP B 2 154 ? 20.31709 -17.80986 -4.34819 1.000 44.64331 154 ASP A O 1
ATOM 1935 N N . ALA B 2 155 ? 21.10658 -19.56699 -5.50870 1.000 35.50573 155 ALA A N 1
ATOM 1936 C CA . ALA B 2 155 ? 21.94208 -18.72426 -6.36055 1.000 41.46330 155 ALA A CA 1
ATOM 1937 C C . ALA B 2 155 ? 21.09970 -17.73990 -7.16453 1.000 49.68231 155 ALA A C 1
ATOM 1938 O O . ALA B 2 155 ? 21.36611 -16.52848 -7.16601 1.000 47.08859 155 ALA A O 1
ATOM 1940 N N . PHE B 2 156 ? 20.06686 -18.24196 -7.84974 1.000 44.26782 156 PHE A N 1
ATOM 1941 C CA . PHE B 2 156 ? 19.26582 -17.36418 -8.69983 1.000 43.57574 156 PHE A CA 1
ATOM 1942 C C . PHE B 2 156 ? 18.53429 -16.30349 -7.88056 1.000 49.17479 156 PHE A C 1
ATOM 1943 O O . PHE B 2 156 ? 18.52006 -15.11927 -8.24851 1.000 52.39054 156 PHE A O 1
ATOM 1951 N N . TYR B 2 157 ? 17.93872 -16.69883 -6.75233 1.000 44.36446 157 TYR A N 1
ATOM 1952 C CA . TYR B 2 157 ? 17.17176 -15.74644 -5.95974 1.000 53.54668 157 TYR A CA 1
ATOM 1953 C C . TYR B 2 157 ? 18.08459 -14.76578 -5.23734 1.000 52.81053 157 TYR A C 1
ATOM 1954 O O . TYR B 2 157 ? 17.69831 -13.61355 -5.01542 1.000 56.96398 157 TYR A O 1
ATOM 1963 N N . THR B 2 158 ? 19.29993 -15.18969 -4.87840 1.000 48.94513 158 THR A N 1
ATOM 1964 C CA . THR B 2 158 ? 20.27371 -14.25382 -4.33379 1.000 49.81558 158 THR A CA 1
ATOM 1965 C C . THR B 2 158 ? 20.68239 -13.22892 -5.37940 1.000 50.70385 158 THR A C 1
ATOM 1966 O O . THR B 2 158 ? 20.87022 -12.05174 -5.05932 1.000 51.23104 158 THR A O 1
ATOM 1970 N N . LEU B 2 159 ? 20.82964 -13.65529 -6.63790 1.000 48.30615 159 LEU A N 1
ATOM 1971 C CA . LEU B 2 159 ? 21.10727 -12.68685 -7.69636 1.000 51.84415 159 LEU A CA 1
ATOM 1972 C C . LEU B 2 159 ? 19.95791 -11.69567 -7.84643 1.000 55.48802 159 LEU A C 1
ATOM 1973 O O . LEU B 2 159 ? 20.18034 -10.48805 -8.01599 1.000 61.51748 159 LEU A O 1
ATOM 1978 N N . VAL B 2 160 ? 18.71950 -12.18881 -7.77657 1.000 58.30277 160 VAL A N 1
ATOM 1979 C CA . VAL B 2 160 ? 17.56344 -11.29509 -7.84629 1.000 60.10770 160 VAL A CA 1
ATOM 1980 C C . VAL B 2 160 ? 17.58588 -10.29734 -6.69111 1.000 63.10450 160 VAL A C 1
ATOM 1981 O O . VAL B 2 160 ? 17.34398 -9.09769 -6.87826 1.000 60.82745 160 VAL A O 1
ATOM 1985 N N . ARG B 2 161 ? 17.88037 -10.77587 -5.48070 1.000 61.83198 161 ARG A N 1
ATOM 1986 C CA . ARG B 2 161 ? 17.92489 -9.89409 -4.31728 1.000 67.52829 161 ARG A CA 1
ATOM 1987 C C . ARG B 2 161 ? 19.06131 -8.88292 -4.42486 1.000 71.85611 161 ARG A C 1
ATOM 1988 O O . ARG B 2 161 ? 18.92837 -7.74179 -3.96804 1.000 82.28754 161 ARG A O 1
ATOM 1996 N N . GLU B 2 162 ? 20.19137 -9.28714 -5.00951 1.000 67.66705 162 GLU A N 1
ATOM 1997 C CA . GLU B 2 162 ? 21.28236 -8.34766 -5.24652 1.000 64.57045 162 GLU A CA 1
ATOM 1998 C C . GLU B 2 162 ? 20.85800 -7.26293 -6.22532 1.000 69.66836 162 GLU A C 1
ATOM 1999 O O . GLU B 2 162 ? 21.22075 -6.09120 -6.06451 1.000 71.01071 162 GLU A O 1
ATOM 2005 N N . ILE B 2 163 ? 20.09280 -7.63926 -7.25229 1.000 65.60785 163 ILE A N 1
ATOM 2006 C CA . ILE B 2 163 ? 19.50714 -6.64058 -8.14340 1.000 69.04752 163 ILE A CA 1
ATOM 2007 C C . ILE B 2 163 ? 18.58872 -5.71235 -7.35741 1.000 79.79545 163 ILE A C 1
ATOM 2008 O O . ILE B 2 163 ? 18.53943 -4.50092 -7.60662 1.000 79.31673 163 ILE A O 1
ATOM 2013 N N . ARG B 2 164 ? 17.85992 -6.26752 -6.38394 1.000 83.26052 164 ARG A N 1
ATOM 2014 C CA . ARG B 2 164 ? 16.92686 -5.47235 -5.58882 1.000 76.70412 164 ARG A CA 1
ATOM 2015 C C . ARG B 2 164 ? 17.63832 -4.36659 -4.81823 1.000 74.25989 164 ARG A C 1
ATOM 2016 O O . ARG B 2 164 ? 17.09878 -3.26462 -4.66270 1.000 76.41354 164 ARG A O 1
ATOM 2024 N N . GLN B 2 165 ? 18.84669 -4.64042 -4.32065 1.000 81.88993 165 GLN A N 1
ATOM 2025 C CA . GLN B 2 165 ? 19.56261 -3.65667 -3.51591 1.000 81.78543 165 GLN A CA 1
ATOM 2026 C C . GLN B 2 165 ? 19.98138 -2.43213 -4.31786 1.000 76.80465 165 GLN A C 1
ATOM 2027 O O . GLN B 2 165 ? 20.41831 -1.44314 -3.72002 1.000 87.50962 165 GLN A O 1
ATOM 2033 N N . HIS B 2 166 ? 19.87017 -2.47593 -5.64136 1.000 81.64286 166 HIS A N 1
ATOM 2034 C CA . HIS B 2 166 ? 20.08277 -1.29715 -6.46993 1.000 79.17360 166 HIS A CA 1
ATOM 2035 C C . HIS B 2 166 ? 18.78485 -0.51676 -6.64341 1.000 74.42126 166 HIS A C 1
ATOM 2036 O O . HIS B 2 166 ? 18.58246 0.51808 -6.01068 1.000 78.64213 166 HIS A O 1
ATOM 2043 N N . MET C 2 1 ? 37.51971 -25.53434 12.92834 1.000 78.51087 1 MET B N 1
ATOM 2044 C CA . MET C 2 1 ? 36.60303 -25.01480 11.91991 1.000 91.30893 1 MET B CA 1
ATOM 2045 C C . MET C 2 1 ? 36.27852 -23.54721 12.17771 1.000 82.03622 1 MET B C 1
ATOM 2046 O O . MET C 2 1 ? 36.89289 -22.90811 13.03146 1.000 100.44946 1 MET B O 1
ATOM 2051 N N . THR C 2 2 ? 35.30243 -23.02301 11.44140 1.000 72.19841 2 THR B N 1
ATOM 2052 C CA . THR C 2 2 ? 34.91229 -21.62200 11.52977 1.000 84.08135 2 THR B CA 1
ATOM 2053 C C . THR C 2 2 ? 33.61889 -21.49362 12.32363 1.000 78.41404 2 THR B C 1
ATOM 2054 O O . THR C 2 2 ? 32.64281 -22.20034 12.04984 1.000 70.71737 2 THR B O 1
ATOM 2058 N N . GLU C 2 3 ? 33.61254 -20.58353 13.29292 1.000 71.37694 3 GLU B N 1
ATOM 2059 C CA . GLU C 2 3 ? 32.46283 -20.34947 14.15691 1.000 70.64811 3 GLU B CA 1
ATOM 2060 C C . GLU C 2 3 ? 31.86077 -18.99025 13.82238 1.000 76.61794 3 GLU B C 1
ATOM 2061 O O . GLU C 2 3 ? 32.55300 -17.96831 13.88346 1.000 77.23949 3 GLU B O 1
ATOM 2067 N N . TYR C 2 4 ? 30.57846 -18.98319 13.46761 1.000 65.89393 4 TYR B N 1
ATOM 2068 C CA . TYR C 2 4 ? 29.84612 -17.76321 13.14865 1.000 69.74575 4 TYR B CA 1
ATOM 2069 C C . TYR C 2 4 ? 28.90916 -17.43644 14.30302 1.000 68.11549 4 TYR B C 1
ATOM 2070 O O . TYR C 2 4 ? 28.05711 -18.25571 14.66279 1.000 72.83699 4 TYR B O 1
ATOM 2079 N N . LYS C 2 5 ? 29.05311 -16.23765 14.86448 1.000 64.00753 5 LYS B N 1
ATOM 2080 C CA . LYS C 2 5 ? 28.22511 -15.78083 15.97620 1.000 69.16239 5 LYS B CA 1
ATOM 2081 C C . LYS C 2 5 ? 27.08826 -14.92611 15.42368 1.000 59.71846 5 LYS B C 1
ATOM 2082 O O . LYS C 2 5 ? 27.31362 -13.80469 14.95595 1.000 59.63876 5 LYS B O 1
ATOM 2088 N N . LEU C 2 6 ? 25.86956 -15.45429 15.48221 1.000 51.83887 6 LEU B N 1
ATOM 2089 C CA . LEU C 2 6 ? 24.68573 -14.76781 14.98743 1.000 58.73936 6 LEU B CA 1
ATOM 2090 C C . LEU C 2 6 ? 23.79315 -14.37409 16.15526 1.000 52.70079 6 LEU B C 1
ATOM 2091 O O . LEU C 2 6 ? 23.68245 -15.10923 17.13993 1.000 64.54940 6 LEU B O 1
ATOM 2096 N N . VAL C 2 7 ? 23.16549 -13.20796 16.04398 1.000 49.74039 7 VAL B N 1
ATOM 2097 C CA . VAL C 2 7 ? 22.25871 -12.68957 17.05996 1.000 54.75188 7 VAL B CA 1
ATOM 2098 C C . VAL C 2 7 ? 20.92837 -12.37805 16.39089 1.000 51.87030 7 VAL B C 1
ATOM 2099 O O . VAL C 2 7 ? 20.88731 -11.63253 15.40696 1.000 48.83512 7 VAL B O 1
ATOM 2103 N N . VAL C 2 8 ? 19.84626 -12.93883 16.92388 1.000 58.53883 8 VAL B N 1
ATOM 2104 C CA . VAL C 2 8 ? 18.50569 -12.73366 16.38682 1.000 53.65316 8 VAL B CA 1
ATOM 2105 C C . VAL C 2 8 ? 17.77008 -11.75373 17.29149 1.000 51.92406 8 VAL B C 1
ATOM 2106 O O . VAL C 2 8 ? 17.52546 -12.04250 18.47682 1.000 54.34792 8 VAL B O 1
ATOM 2110 N N . VAL C 2 9 ? 17.41114 -10.59759 16.71820 1.000 45.17151 9 VAL B N 1
ATOM 2111 C CA . VAL C 2 9 ? 16.77686 -9.49966 17.43568 1.000 52.39920 9 VAL B CA 1
ATOM 2112 C C . VAL C 2 9 ? 15.52680 -9.07049 16.67879 1.000 46.49128 9 VAL B C 1
ATOM 2113 O O . VAL C 2 9 ? 15.43791 -9.21158 15.45394 1.000 51.74271 9 VAL B O 1
ATOM 2117 N N . GLY C 2 10 ? 14.55948 -8.54024 17.41911 1.000 49.73525 10 GLY B N 1
ATOM 2118 C CA . GLY C 2 10 ? 13.28802 -8.16270 16.82966 1.000 42.22327 10 GLY B CA 1
ATOM 2119 C C . GLY C 2 10 ? 12.36185 -7.58421 17.87720 1.000 52.61768 10 GLY B C 1
ATOM 2120 O O . GLY C 2 10 ? 12.69412 -7.50656 19.06456 1.000 53.30173 10 GLY B O 1
ATOM 2121 N N . ALA C 2 11 ? 11.17287 -7.18951 17.41172 1.000 69.39531 11 ALA B N 1
ATOM 2122 C CA . ALA C 2 11 ? 10.23840 -6.45763 18.26319 1.000 63.57596 11 ALA B CA 1
ATOM 2123 C C . ALA C 2 11 ? 9.75140 -7.30439 19.43231 1.000 82.98793 11 ALA B C 1
ATOM 2124 O O . ALA C 2 11 ? 9.59312 -6.79820 20.54925 1.000 115.42888 11 ALA B O 1
ATOM 2126 N N . GLY C 2 12 ? 9.49286 -8.58660 19.19684 1.000 64.09766 12 GLY B N 1
ATOM 2127 C CA . GLY C 2 12 ? 8.95752 -9.43915 20.24033 1.000 67.54759 12 GLY B CA 1
ATOM 2128 C C . GLY C 2 12 ? 7.60503 -10.00528 19.86630 1.000 61.85903 12 GLY B C 1
ATOM 2129 O O . GLY C 2 12 ? 6.64017 -9.25814 19.68024 1.000 50.50173 12 GLY B O 1
ATOM 2130 N N . GLY C 2 13 ? 7.51936 -11.32744 19.77025 1.000 57.82186 13 GLY B N 1
ATOM 2131 C CA . GLY C 2 13 ? 6.36880 -11.97574 19.18311 1.000 50.21432 13 GLY B CA 1
ATOM 2132 C C . GLY C 2 13 ? 6.42564 -12.10857 17.67987 1.000 53.64973 13 GLY B C 1
ATOM 2133 O O . GLY C 2 13 ? 5.44549 -12.56182 17.07687 1.000 57.27879 13 GLY B O 1
ATOM 2134 N N . VAL C 2 14 ? 7.54181 -11.72792 17.05532 1.000 54.64518 14 VAL B N 1
ATOM 2135 C CA . VAL C 2 14 ? 7.66867 -11.81108 15.60511 1.000 51.70165 14 VAL B CA 1
ATOM 2136 C C . VAL C 2 14 ? 8.11962 -13.18791 15.12980 1.000 51.76803 14 VAL B C 1
ATOM 2137 O O . VAL C 2 14 ? 7.90318 -13.52855 13.95773 1.000 47.21834 14 VAL B O 1
ATOM 2141 N N . GLY C 2 15 ? 8.74062 -13.98523 15.99583 1.000 45.24563 15 GLY B N 1
ATOM 2142 C CA . GLY C 2 15 ? 9.11389 -15.33642 15.62850 1.000 46.88326 15 GLY B CA 1
ATOM 2143 C C . GLY C 2 15 ? 10.59897 -15.62886 15.69716 1.000 47.09325 15 GLY B C 1
ATOM 2144 O O . GLY C 2 15 ? 11.07900 -16.54963 15.02972 1.000 48.43256 15 GLY B O 1
ATOM 2145 N N . LYS C 2 16 ? 11.33939 -14.85463 16.49491 1.000 45.98566 16 LYS B N 1
ATOM 2146 C CA . LYS C 2 16 ? 12.76684 -15.11440 16.66330 1.000 56.94589 16 LYS B CA 1
ATOM 2147 C C . LYS C 2 16 ? 13.00559 -16.50864 17.22960 1.000 59.52391 16 LYS B C 1
ATOM 2148 O O . LYS C 2 16 ? 13.77562 -17.30146 16.67001 1.000 56.71008 16 LYS B O 1
ATOM 2154 N N . SER C 2 17 ? 12.34169 -16.82499 18.34405 1.000 62.09653 17 SER B N 1
ATOM 2155 C CA . SER C 2 17 ? 12.47120 -18.15077 18.93535 1.000 57.37479 17 SER B CA 1
ATOM 2156 C C . SER C 2 17 ? 11.96016 -19.22245 17.98554 1.000 62.04375 17 SER B C 1
ATOM 2157 O O . SER C 2 17 ? 12.57256 -20.28782 17.85351 1.000 64.59550 17 SER B O 1
ATOM 2160 N N . ALA C 2 18 ? 10.83862 -18.95566 17.31217 1.000 56.79763 18 ALA B N 1
ATOM 2161 C CA . ALA C 2 18 ? 10.30018 -19.92445 16.36538 1.000 51.74720 18 ALA B CA 1
ATOM 2162 C C . ALA C 2 18 ? 11.27184 -20.17561 15.21973 1.000 52.92786 18 ALA B C 1
ATOM 2163 O O . ALA C 2 18 ? 11.50507 -21.32700 14.84132 1.000 62.17880 18 ALA B O 1
ATOM 2165 N N . LEU C 2 19 ? 11.86129 -19.11309 14.66542 1.000 53.40311 19 LEU B N 1
ATOM 2166 C CA . LEU C 2 19 ? 12.80874 -19.27995 13.56592 1.000 50.73567 19 LEU B CA 1
ATOM 2167 C C . LEU C 2 19 ? 14.04250 -20.05617 14.01316 1.000 59.55744 19 LEU B C 1
ATOM 2168 O O . LEU C 2 19 ? 14.50466 -20.96997 13.31698 1.000 52.97396 19 LEU B O 1
ATOM 2173 N N . THR C 2 20 ? 14.59318 -19.70410 15.17824 1.000 62.69219 20 THR B N 1
ATOM 2174 C CA . THR C 2 20 ? 15.79269 -20.38667 15.65409 1.000 54.68789 20 THR B CA 1
ATOM 2175 C C . THR C 2 20 ? 15.51669 -21.85601 15.95159 1.000 63.77735 20 THR B C 1
ATOM 2176 O O . THR C 2 20 ? 16.31967 -22.72937 15.59895 1.000 70.00767 20 THR B O 1
ATOM 2180 N N . ILE C 2 21 ? 14.38283 -22.15114 16.59237 1.000 57.74654 21 ILE B N 1
ATOM 2181 C CA . ILE C 2 21 ? 14.03649 -23.53612 16.89095 1.000 48.93129 21 ILE B CA 1
ATOM 2182 C C . ILE C 2 21 ? 13.76696 -24.30286 15.60251 1.000 62.46705 21 ILE B C 1
ATOM 2183 O O . ILE C 2 21 ? 14.10533 -25.48530 15.48537 1.000 69.46910 21 ILE B O 1
ATOM 2188 N N . GLN C 2 22 ? 13.17122 -23.63983 14.60936 1.000 66.31467 22 GLN B N 1
ATOM 2189 C CA . GLN C 2 22 ? 12.95091 -24.27441 13.31631 1.000 66.17784 22 GLN B CA 1
ATOM 2190 C C . GLN C 2 22 ? 14.27154 -24.63147 12.64909 1.000 65.37342 22 GLN B C 1
ATOM 2191 O O . GLN C 2 22 ? 14.40923 -25.71017 12.06123 1.000 69.76898 22 GLN B O 1
ATOM 2197 N N . LEU C 2 23 ? 15.25541 -23.73489 12.72742 1.000 64.90505 23 LEU B N 1
ATOM 2198 C CA . LEU C 2 23 ? 16.55773 -24.02790 12.13717 1.000 69.61477 23 LEU B CA 1
ATOM 2199 C C . LEU C 2 23 ? 17.27503 -25.14303 12.88943 1.000 71.10290 23 LEU B C 1
ATOM 2200 O O . LEU C 2 23 ? 17.92312 -25.99715 12.27314 1.000 69.42576 23 LEU B O 1
ATOM 2205 N N . ILE C 2 24 ? 17.17138 -25.15562 14.21754 1.000 68.89128 24 ILE B N 1
ATOM 2206 C CA . ILE C 2 24 ? 17.99162 -26.06227 15.01832 1.000 76.74755 24 ILE B CA 1
ATOM 2207 C C . ILE C 2 24 ? 17.36483 -27.45274 15.08341 1.000 85.47863 24 ILE B C 1
ATOM 2208 O O . ILE C 2 24 ? 18.00674 -28.45747 14.75513 1.000 87.70132 24 ILE B O 1
ATOM 2213 N N . GLN C 2 25 ? 16.10414 -27.53217 15.50835 1.000 79.91134 25 GLN B N 1
ATOM 2214 C CA . GLN C 2 25 ? 15.42087 -28.79991 15.73522 1.000 79.09613 25 GLN B CA 1
ATOM 2215 C C . GLN C 2 25 ? 14.48672 -29.20908 14.60393 1.000 82.64742 25 GLN B C 1
ATOM 2216 O O . GLN C 2 25 ? 13.86910 -30.27500 14.69483 1.000 87.51753 25 GLN B O 1
ATOM 2222 N N . ASN C 2 26 ? 14.36286 -28.39800 13.55119 1.000 80.64778 26 ASN B N 1
ATOM 2223 C CA . ASN C 2 26 ? 13.42730 -28.66740 12.45551 1.000 78.81856 26 ASN B CA 1
ATOM 2224 C C . ASN C 2 26 ? 12.00254 -28.85033 12.97753 1.000 72.24524 26 ASN B C 1
ATOM 2225 O O . ASN C 2 26 ? 11.26055 -29.72451 12.52516 1.000 64.50711 26 ASN B O 1
ATOM 2230 N N . HIS C 2 27 ? 11.61800 -28.01264 13.93862 1.000 69.48399 27 HIS B N 1
ATOM 2231 C CA . HIS C 2 27 ? 10.30933 -28.08592 14.56910 1.000 68.52810 27 HIS B CA 1
ATOM 2232 C C . HIS C 2 27 ? 9.73994 -26.68162 14.70605 1.000 73.48455 27 HIS B C 1
ATOM 2233 O O . HIS C 2 27 ? 10.48281 -25.70037 14.78997 1.000 69.74000 27 HIS B O 1
ATOM 2240 N N . PHE C 2 28 ? 8.41234 -26.59276 14.72153 1.000 73.79060 28 PHE B N 1
ATOM 2241 C CA . PHE C 2 28 ? 7.70913 -25.33579 14.94005 1.000 79.18282 28 PHE B CA 1
ATOM 2242 C C . PHE C 2 28 ? 6.90403 -25.43798 16.22640 1.000 82.32262 28 PHE B C 1
ATOM 2243 O O . PHE C 2 28 ? 6.12826 -26.38364 16.40284 1.000 83.91854 28 PHE B O 1
ATOM 2251 N N . VAL C 2 29 ? 7.08720 -24.46853 17.11912 1.000 77.81796 29 VAL B N 1
ATOM 2252 C CA . VAL C 2 29 ? 6.40742 -24.44336 18.40964 1.000 89.76661 29 VAL B CA 1
ATOM 2253 C C . VAL C 2 29 ? 5.30254 -23.39297 18.35089 1.000 73.31046 29 VAL B C 1
ATOM 2254 O O . VAL C 2 29 ? 5.55903 -22.21393 18.07308 1.000 77.84161 29 VAL B O 1
ATOM 2258 N N . ASP C 2 30 ? 4.06458 -23.83143 18.56718 1.000 74.82844 30 ASP B N 1
ATOM 2259 C CA . ASP C 2 30 ? 2.91478 -22.93105 18.54949 1.000 76.54613 30 ASP B CA 1
ATOM 2260 C C . ASP C 2 30 ? 2.50263 -22.59806 19.98290 1.000 93.65099 30 ASP B C 1
ATOM 2261 O O . ASP C 2 30 ? 1.49760 -23.07731 20.51133 1.000 114.27714 30 ASP B O 1
ATOM 2266 N N . GLU C 2 31 ? 3.31192 -21.74561 20.60596 1.000 89.54269 31 GLU B N 1
ATOM 2267 C CA . GLU C 2 31 ? 3.01817 -21.20875 21.92685 1.000 97.53122 31 GLU B CA 1
ATOM 2268 C C . GLU C 2 31 ? 3.94590 -20.03151 22.17673 1.000 99.54938 31 GLU B C 1
ATOM 2269 O O . GLU C 2 31 ? 5.12472 -20.07917 21.81544 1.000 106.37720 31 GLU B O 1
ATOM 2275 N N . TYR C 2 32 ? 3.40478 -18.97299 22.77238 1.000 106.01299 32 TYR B N 1
ATOM 2276 C CA . TYR C 2 32 ? 4.17858 -17.76343 23.03926 1.000 106.58498 32 TYR B CA 1
ATOM 2277 C C . TYR C 2 32 ? 4.81664 -17.90169 24.41572 1.000 92.71356 32 TYR B C 1
ATOM 2278 O O . TYR C 2 32 ? 4.18538 -17.63164 25.44034 1.000 100.65423 32 TYR B O 1
ATOM 2287 N N . ASP C 2 33 ? 6.07681 -18.32974 24.43341 1.000 84.97027 33 ASP B N 1
ATOM 2288 C CA . ASP C 2 33 ? 6.90027 -18.31697 25.63661 1.000 81.97489 33 ASP B CA 1
ATOM 2289 C C . ASP C 2 33 ? 7.95368 -17.23212 25.46625 1.000 76.99872 33 ASP B C 1
ATOM 2290 O O . ASP C 2 33 ? 8.92027 -17.42144 24.71107 1.000 88.59006 33 ASP B O 1
ATOM 2295 N N . PRO C 2 34 ? 7.81092 -16.08158 26.12468 1.000 82.01335 34 PRO B N 1
ATOM 2296 C CA . PRO C 2 34 ? 8.74202 -14.97184 25.88416 1.000 73.50893 34 PRO B CA 1
ATOM 2297 C C . PRO C 2 34 ? 10.17673 -15.35250 26.21726 1.000 74.31794 34 PRO B C 1
ATOM 2298 O O . PRO C 2 34 ? 10.44269 -16.09544 27.16449 1.000 91.25713 34 PRO B O 1
ATOM 2302 N N . THR C 2 35 ? 11.10268 -14.83133 25.42012 1.000 72.20593 35 THR B N 1
ATOM 2303 C CA . THR C 2 35 ? 12.51754 -15.14463 25.54350 1.000 70.77851 35 THR B CA 1
ATOM 2304 C C . THR C 2 35 ? 13.22386 -14.07449 26.36320 1.000 80.58600 35 THR B C 1
ATOM 2305 O O . THR C 2 35 ? 12.89261 -12.88945 26.27580 1.000 88.46025 35 THR B O 1
ATOM 2309 N N . ILE C 2 36 ? 14.19064 -14.50321 27.16876 1.000 83.76570 36 ILE B N 1
ATOM 2310 C CA . ILE C 2 36 ? 15.09472 -13.60112 27.87623 1.000 76.46982 36 ILE B CA 1
ATOM 2311 C C . ILE C 2 36 ? 16.47808 -13.60635 27.23287 1.000 80.87477 36 ILE B C 1
ATOM 2312 O O . ILE C 2 36 ? 16.97115 -12.56713 26.78967 1.000 81.10385 36 ILE B O 1
ATOM 2317 N N . GLU C 2 37 ? 17.11494 -14.77313 27.16628 1.000 86.52674 37 GLU B N 1
ATOM 2318 C CA . GLU C 2 37 ? 18.40411 -14.92672 26.49568 1.000 84.17760 37 GLU B CA 1
ATOM 2319 C C . GLU C 2 37 ? 18.61616 -16.40784 26.24045 1.000 82.13361 37 GLU B C 1
ATOM 2320 O O . GLU C 2 37 ? 18.73511 -17.17961 27.19730 1.000 97.49659 37 GLU B O 1
ATOM 2326 N N . ASP C 2 38 ? 18.66358 -16.81605 24.97145 1.000 82.82967 38 ASP B N 1
ATOM 2327 C CA . ASP C 2 38 ? 18.86258 -18.22593 24.65844 1.000 83.89329 38 ASP B CA 1
ATOM 2328 C C . ASP C 2 38 ? 20.00358 -18.38104 23.66549 1.000 84.11342 38 ASP B C 1
ATOM 2329 O O . ASP C 2 38 ? 20.14775 -17.57390 22.74697 1.000 86.48166 38 ASP B O 1
ATOM 2334 N N . SER C 2 39 ? 20.81774 -19.41605 23.85291 1.000 84.22364 39 SER B N 1
ATOM 2335 C CA . SER C 2 39 ? 21.95908 -19.65984 22.98313 1.000 91.22113 39 SER B CA 1
ATOM 2336 C C . SER C 2 39 ? 21.93828 -21.09753 22.48837 1.000 84.95244 39 SER B C 1
ATOM 2337 O O . SER C 2 39 ? 21.60553 -22.01947 23.23871 1.000 86.58324 39 SER B O 1
ATOM 2340 N N . TYR C 2 40 ? 22.29177 -21.27685 21.21729 1.000 86.42482 40 TYR B N 1
ATOM 2341 C CA . TYR C 2 40 ? 22.29294 -22.58348 20.57802 1.000 88.04686 40 TYR B CA 1
ATOM 2342 C C . TYR C 2 40 ? 23.53681 -22.72188 19.71196 1.000 81.60942 40 TYR B C 1
ATOM 2343 O O . TYR C 2 40 ? 24.04464 -21.73940 19.16824 1.000 74.40715 40 TYR B O 1
ATOM 2352 N N . ARG C 2 41 ? 24.02299 -23.95380 19.59038 1.000 74.75424 41 ARG B N 1
ATOM 2353 C CA . ARG C 2 41 ? 25.14440 -24.28590 18.72306 1.000 72.45345 41 ARG B CA 1
ATOM 2354 C C . ARG C 2 41 ? 24.71262 -25.36117 17.73739 1.000 76.46998 41 ARG B C 1
ATOM 2355 O O . ARG C 2 41 ? 24.04871 -26.33089 18.11659 1.000 88.40374 41 ARG B O 1
ATOM 2363 N N . LYS C 2 42 ? 25.08237 -25.18637 16.47063 1.000 72.54329 42 LYS B N 1
ATOM 2364 C CA . LYS C 2 42 ? 24.74874 -26.18907 15.46421 1.000 69.45152 42 LYS B CA 1
ATOM 2365 C C . LYS C 2 42 ? 25.85608 -26.28615 14.42734 1.000 69.83086 42 LYS B C 1
ATOM 2366 O O . LYS C 2 42 ? 26.27550 -25.27155 13.86772 1.000 78.12546 42 LYS B O 1
ATOM 2372 N N . GLN C 2 43 ? 26.30973 -27.50700 14.16116 1.000 75.27433 43 GLN B N 1
ATOM 2373 C CA . GLN C 2 43 ? 27.31233 -27.75328 13.13332 1.000 71.23331 43 GLN B CA 1
ATOM 2374 C C . GLN C 2 43 ? 26.60698 -28.01894 11.80920 1.000 71.83450 43 GLN B C 1
ATOM 2375 O O . GLN C 2 43 ? 25.86428 -28.99852 11.68186 1.000 72.36898 43 GLN B O 1
ATOM 2381 N N . VAL C 2 44 ? 26.83202 -27.14466 10.82855 1.000 68.14514 44 VAL B N 1
ATOM 2382 C CA . VAL C 2 44 ? 26.20149 -27.24175 9.52150 1.000 55.82817 44 VAL B CA 1
ATOM 2383 C C . VAL C 2 44 ? 27.28617 -27.16332 8.45570 1.000 53.02720 44 VAL B C 1
ATOM 2384 O O . VAL C 2 44 ? 28.45290 -26.89087 8.73851 1.000 63.63590 44 VAL B O 1
ATOM 2388 N N . VAL C 2 45 ? 26.88669 -27.43236 7.21811 1.000 62.21197 45 VAL B N 1
ATOM 2389 C CA . VAL C 2 45 ? 27.75821 -27.29973 6.05834 1.000 54.74871 45 VAL B CA 1
ATOM 2390 C C . VAL C 2 45 ? 27.14524 -26.23492 5.16356 1.000 49.49104 45 VAL B C 1
ATOM 2391 O O . VAL C 2 45 ? 26.05338 -26.43032 4.61359 1.000 41.81320 45 VAL B O 1
ATOM 2395 N N . ILE C 2 46 ? 27.83549 -25.10767 5.02176 1.000 40.50404 46 ILE B N 1
ATOM 2396 C CA . ILE C 2 46 ? 27.38753 -24.01538 4.16711 1.000 41.26689 46 ILE B CA 1
ATOM 2397 C C . ILE C 2 46 ? 28.43238 -23.81537 3.08011 1.000 45.45551 46 ILE B C 1
ATOM 2398 O O . ILE C 2 46 ? 29.61344 -23.59589 3.38113 1.000 44.89748 46 ILE B O 1
ATOM 2403 N N . ASP C 2 47 ? 27.99705 -23.90516 1.82224 1.000 44.34881 47 ASP B N 1
ATOM 2404 C CA . ASP C 2 47 ? 28.84751 -23.66916 0.65498 1.000 46.72457 47 ASP B CA 1
ATOM 2405 C C . ASP C 2 47 ? 30.11351 -24.52205 0.70375 1.000 51.58319 47 ASP B C 1
ATOM 2406 O O . ASP C 2 47 ? 31.22382 -24.05367 0.44372 1.000 54.10018 47 ASP B O 1
ATOM 2411 N N . GLY C 2 48 ? 29.93726 -25.79339 1.05559 1.000 53.95709 48 GLY B N 1
ATOM 2412 C CA . GLY C 2 48 ? 31.05343 -26.71480 1.09802 1.000 58.64696 48 GLY B CA 1
ATOM 2413 C C . GLY C 2 48 ? 31.99653 -26.52706 2.26096 1.000 60.38697 48 GLY B C 1
ATOM 2414 O O . GLY C 2 48 ? 33.05043 -27.16772 2.29300 1.000 71.46044 48 GLY B O 1
ATOM 2415 N N . GLU C 2 49 ? 31.65500 -25.67058 3.21907 1.000 59.24348 49 GLU B N 1
ATOM 2416 C CA . GLU C 2 49 ? 32.48783 -25.41589 4.38698 1.000 58.78990 49 GLU B CA 1
ATOM 2417 C C . GLU C 2 49 ? 31.73251 -25.86697 5.62735 1.000 57.46665 49 GLU B C 1
ATOM 2418 O O . GLU C 2 49 ? 30.60460 -25.41928 5.86613 1.000 55.57174 49 GLU B O 1
ATOM 2424 N N . THR C 2 50 ? 32.34415 -26.76286 6.40128 1.000 61.54127 50 THR B N 1
ATOM 2425 C CA . THR C 2 50 ? 31.77125 -27.19734 7.67059 1.000 67.49066 50 THR B CA 1
ATOM 2426 C C . THR C 2 50 ? 31.99942 -26.09392 8.69360 1.000 68.42994 50 THR B C 1
ATOM 2427 O O . THR C 2 50 ? 33.13662 -25.84464 9.10616 1.000 79.87543 50 THR B O 1
ATOM 2431 N N . CYS C 2 51 ? 30.92547 -25.42282 9.09526 1.000 62.57507 51 CYS B N 1
ATOM 2432 C CA . CYS C 2 51 ? 31.01529 -24.32403 10.03997 1.000 75.66744 51 CYS B CA 1
ATOM 2433 C C . CYS C 2 51 ? 30.01634 -24.53404 11.16593 1.000 70.88736 51 CYS B C 1
ATOM 2434 O O . CYS C 2 51 ? 28.99982 -25.21617 11.01312 1.000 71.98780 51 CYS B O 1
ATOM 2437 N N . LEU C 2 52 ? 30.31069 -23.91231 12.29887 1.000 77.34926 52 LEU B N 1
ATOM 2438 C CA . LEU C 2 52 ? 29.48448 -24.01687 13.48889 1.000 72.90335 52 LEU B CA 1
ATOM 2439 C C . LEU C 2 52 ? 28.81867 -22.67562 13.76156 1.000 73.05630 52 LEU B C 1
ATOM 2440 O O . LEU C 2 52 ? 29.49290 -21.64178 13.81269 1.000 79.68098 52 LEU B O 1
ATOM 2445 N N . LEU C 2 53 ? 27.50421 -22.70136 13.95323 1.000 70.84013 53 LEU B N 1
ATOM 2446 C CA . LEU C 2 53 ? 26.69819 -21.50918 14.16995 1.000 64.18204 53 LEU B CA 1
ATOM 2447 C C . LEU C 2 53 ? 26.36517 -21.40156 15.65124 1.000 61.50749 53 LEU B C 1
ATOM 2448 O O . LEU C 2 53 ? 25.77934 -22.32803 16.22661 1.000 73.92707 53 LEU B O 1
ATOM 2453 N N . ASP C 2 54 ? 26.74853 -20.27844 16.26051 1.000 58.11355 54 ASP B N 1
ATOM 2454 C CA . ASP C 2 54 ? 26.38574 -19.93653 17.63356 1.000 75.52932 54 ASP B CA 1
ATOM 2455 C C . ASP C 2 54 ? 25.31836 -18.85022 17.55137 1.000 69.69825 54 ASP B C 1
ATOM 2456 O O . ASP C 2 54 ? 25.62451 -17.67982 17.31123 1.000 70.65828 54 ASP B O 1
ATOM 2461 N N . ILE C 2 55 ? 24.06349 -19.24309 17.74702 1.000 66.51514 55 ILE B N 1
ATOM 2462 C CA . ILE C 2 55 ? 22.91546 -18.36583 17.54980 1.000 70.08995 55 ILE B CA 1
ATOM 2463 C C . ILE C 2 55 ? 22.38578 -17.92953 18.90734 1.000 73.78744 55 ILE B C 1
ATOM 2464 O O . ILE C 2 55 ? 22.17424 -18.76112 19.79842 1.000 70.92654 55 ILE B O 1
ATOM 2469 N N . LEU C 2 56 ? 22.16939 -16.62589 19.06578 1.000 73.75523 56 LEU B N 1
ATOM 2470 C CA . LEU C 2 56 ? 21.65413 -16.05247 20.30430 1.000 68.68457 56 LEU B CA 1
ATOM 2471 C C . LEU C 2 56 ? 20.29249 -15.42711 20.02834 1.000 70.36572 56 LEU B C 1
ATOM 2472 O O . LEU C 2 56 ? 20.20422 -14.37488 19.38805 1.000 63.16134 56 LEU B O 1
ATOM 2477 N N . ASP C 2 57 ? 19.24058 -16.07858 20.51203 1.000 65.37101 57 ASP B N 1
ATOM 2478 C CA . ASP C 2 57 ? 17.89144 -15.53168 20.48039 1.000 72.89859 57 ASP B CA 1
ATOM 2479 C C . ASP C 2 57 ? 17.74463 -14.51938 21.61155 1.000 65.00224 57 ASP B C 1
ATOM 2480 O O . ASP C 2 57 ? 17.94981 -14.86486 22.78734 1.000 68.72196 57 ASP B O 1
ATOM 2485 N N . THR C 2 58 ? 17.38051 -13.27609 21.26791 1.000 58.10271 58 THR B N 1
ATOM 2486 C CA . THR C 2 58 ? 17.29353 -12.21578 22.25952 1.000 61.60940 58 THR B CA 1
ATOM 2487 C C . THR C 2 58 ? 15.84861 -11.96566 22.68645 1.000 65.79814 58 THR B C 1
ATOM 2488 O O . THR C 2 58 ? 14.89994 -12.57241 22.18331 1.000 65.35563 58 THR B O 1
ATOM 2492 N N . ALA C 2 59 ? 15.69262 -11.04835 23.63844 1.000 65.90045 59 ALA B N 1
ATOM 2493 C CA . ALA C 2 59 ? 14.38719 -10.62407 24.11923 1.000 67.88398 59 ALA B CA 1
ATOM 2494 C C . ALA C 2 59 ? 13.87916 -9.45488 23.28741 1.000 71.42683 59 ALA B C 1
ATOM 2495 O O . ALA C 2 59 ? 14.63195 -8.53044 22.96758 1.000 78.82931 59 ALA B O 1
ATOM 2497 N N . GLY C 2 60 ? 12.59726 -9.50349 22.93590 1.000 70.76854 60 GLY B N 1
ATOM 2498 C CA . GLY C 2 60 ? 11.99617 -8.44782 22.14569 1.000 67.36272 60 GLY B CA 1
ATOM 2499 C C . GLY C 2 60 ? 11.44769 -7.30108 22.97002 1.000 82.56191 60 GLY B C 1
ATOM 2500 O O . GLY C 2 60 ? 11.47097 -6.14705 22.53090 1.000 94.61975 60 GLY B O 1
ATOM 2501 N N . GLN C 2 61 ? 10.95795 -7.60552 24.16912 1.000 84.56395 61 GLN B N 1
ATOM 2502 C CA . GLN C 2 61 ? 10.32495 -6.59570 25.00506 1.000 103.60523 61 GLN B CA 1
ATOM 2503 C C . GLN C 2 61 ? 11.33786 -5.55532 25.47227 1.000 116.48617 61 GLN B C 1
ATOM 2504 O O . GLN C 2 61 ? 12.52120 -5.84624 25.66873 1.000 108.68610 61 GLN B O 1
ATOM 2506 N N . GLU C 2 62 ? 10.85199 -4.32540 25.65639 1.000 110.35081 62 GLU B N 1
ATOM 2507 C CA . GLU C 2 62 ? 11.70451 -3.22012 26.07588 1.000 109.70760 62 GLU B CA 1
ATOM 2508 C C . GLU C 2 62 ? 12.16949 -3.34561 27.51967 1.000 126.14937 62 GLU B C 1
ATOM 2509 O O . GLU C 2 62 ? 13.02944 -2.56438 27.94133 1.000 136.27416 62 GLU B O 1
ATOM 2511 N N . GLU C 2 63 ? 11.61976 -4.29347 28.28498 1.000 135.04867 63 GLU B N 1
ATOM 2512 C CA . GLU C 2 63 ? 12.08733 -4.50660 29.65087 1.000 134.23410 63 GLU B CA 1
ATOM 2513 C C . GLU C 2 63 ? 13.56787 -4.85782 29.68183 1.000 134.29759 63 GLU B C 1
ATOM 2514 O O . GLU C 2 63 ? 14.26273 -4.53952 30.65368 1.000 132.78558 63 GLU B O 1
ATOM 2520 N N . TYR C 2 64 ? 14.06428 -5.50830 28.63483 1.000 128.46854 64 TYR B N 1
ATOM 2521 C CA . TYR C 2 64 ? 15.47627 -5.84884 28.49297 1.000 121.23677 64 TYR B CA 1
ATOM 2522 C C . TYR C 2 64 ? 16.03966 -5.01155 27.34659 1.000 113.10859 64 TYR B C 1
ATOM 2523 O O . TYR C 2 64 ? 16.00838 -5.41831 26.18397 1.000 116.16679 64 TYR B O 1
ATOM 2532 N N . SER C 2 65 ? 16.55300 -3.83152 27.68611 1.000 126.02690 65 SER B N 1
ATOM 2533 C CA . SER C 2 65 ? 17.12129 -2.91299 26.70991 1.000 120.94334 65 SER B CA 1
ATOM 2534 C C . SER C 2 65 ? 18.58186 -2.57519 26.96371 1.000 121.06250 65 SER B C 1
ATOM 2535 O O . SER C 2 65 ? 19.31666 -2.33078 26.00402 1.000 114.44688 65 SER B O 1
ATOM 2538 N N . ALA C 2 66 ? 19.02069 -2.54093 28.22370 1.000 121.17401 66 ALA B N 1
ATOM 2539 C CA . ALA C 2 66 ? 20.43210 -2.33520 28.52093 1.000 111.85393 66 ALA B CA 1
ATOM 2540 C C . ALA C 2 66 ? 21.25746 -3.60006 28.33164 1.000 105.82857 66 ALA B C 1
ATOM 2541 O O . ALA C 2 66 ? 22.47591 -3.50669 28.14648 1.000 101.13007 66 ALA B O 1
ATOM 2543 N N . MET C 2 67 ? 20.62392 -4.77562 28.37379 1.000 109.39915 67 MET B N 1
ATOM 2544 C CA . MET C 2 67 ? 21.33124 -6.02074 28.10002 1.000 109.82115 67 MET B CA 1
ATOM 2545 C C . MET C 2 67 ? 21.74374 -6.12531 26.63651 1.000 97.80929 67 MET B C 1
ATOM 2546 O O . MET C 2 67 ? 22.62178 -6.92914 26.30325 1.000 98.48013 67 MET B O 1
ATOM 2551 N N . ARG C 2 68 ? 21.15208 -5.30743 25.76332 1.000 89.73463 68 ARG B N 1
ATOM 2552 C CA . ARG C 2 68 ? 21.45173 -5.39757 24.33836 1.000 96.96322 68 ARG B CA 1
ATOM 2553 C C . ARG C 2 68 ? 22.90282 -5.04089 24.04022 1.000 98.23238 68 ARG B C 1
ATOM 2554 O O . ARG C 2 68 ? 23.52559 -5.65606 23.16852 1.000 99.64484 68 ARG B O 1
ATOM 2562 N N . ASP C 2 69 ? 23.45701 -4.05592 24.75138 1.000 93.89698 69 ASP B N 1
ATOM 2563 C CA . ASP C 2 69 ? 24.77224 -3.52418 24.40231 1.000 93.49633 69 ASP B CA 1
ATOM 2564 C C . ASP C 2 69 ? 25.83887 -4.61533 24.38289 1.000 94.30687 69 ASP B C 1
ATOM 2565 O O . ASP C 2 69 ? 26.62763 -4.70964 23.43682 1.000 88.05418 69 ASP B O 1
ATOM 2570 N N . GLN C 2 70 ? 25.86552 -5.46443 25.41240 1.000 91.59703 70 GLN B N 1
ATOM 2571 C CA . GLN C 2 70 ? 26.90325 -6.48907 25.49837 1.000 90.43587 70 GLN B CA 1
ATOM 2572 C C . GLN C 2 70 ? 26.78750 -7.49589 24.35699 1.000 97.29391 70 GLN B C 1
ATOM 2573 O O . GLN C 2 70 ? 27.76328 -7.75410 23.63588 1.000 100.22339 70 GLN B O 1
ATOM 2575 N N . TYR C 2 71 ? 25.59231 -8.07057 24.16880 1.000 94.18299 71 TYR B N 1
ATOM 2576 C CA . TYR C 2 71 ? 25.44610 -9.13195 23.17836 1.000 93.15448 71 TYR B CA 1
ATOM 2577 C C . TYR C 2 71 ? 25.54258 -8.59774 21.75443 1.000 79.84618 71 TYR B C 1
ATOM 2578 O O . TYR C 2 71 ? 25.85767 -9.36260 20.83625 1.000 77.84044 71 TYR B O 1
ATOM 2587 N N . MET C 2 72 ? 25.27783 -7.30921 21.54970 1.000 76.52463 72 MET B N 1
ATOM 2588 C CA . MET C 2 72 ? 25.52755 -6.69315 20.25657 1.000 80.89001 72 MET B CA 1
ATOM 2589 C C . MET C 2 72 ? 26.96670 -6.23738 20.08843 1.000 84.64604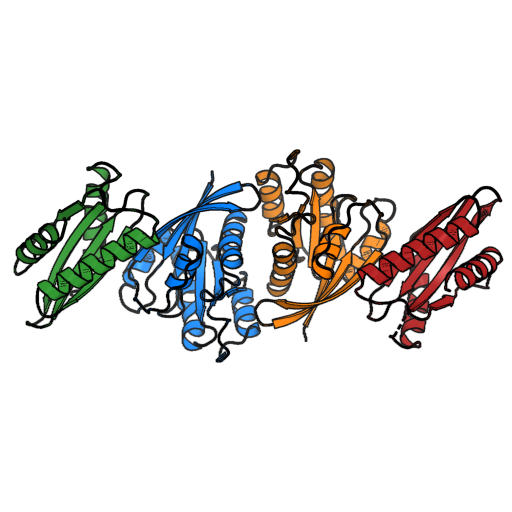 72 MET B C 1
ATOM 2590 O O . MET C 2 72 ? 27.37611 -5.95795 18.95929 1.000 83.45233 72 MET B O 1
ATOM 2595 N N . ARG C 2 73 ? 27.73227 -6.13589 21.17484 1.000 82.35134 73 ARG B N 1
ATOM 2596 C CA . ARG C 2 73 ? 29.17161 -5.95737 21.03493 1.000 82.30724 73 ARG B CA 1
ATOM 2597 C C . ARG C 2 73 ? 29.85352 -7.26742 20.65964 1.000 81.87845 73 ARG B C 1
ATOM 2598 O O . ARG C 2 73 ? 30.75397 -7.28178 19.81249 1.000 79.79735 73 ARG B O 1
ATOM 2600 N N . THR C 2 74 ? 29.43179 -8.37754 21.26919 1.000 77.59943 74 THR B N 1
ATOM 2601 C CA . THR C 2 74 ? 30.02997 -9.67024 20.95117 1.000 66.71404 74 THR B CA 1
ATOM 2602 C C . THR C 2 74 ? 29.45551 -10.31202 19.69321 1.000 79.89493 74 THR B C 1
ATOM 2603 O O . THR C 2 74 ? 30.05544 -11.26157 19.17760 1.000 80.74510 74 THR B O 1
ATOM 2607 N N . GLY C 2 75 ? 28.32332 -9.82904 19.18807 1.000 82.70278 75 GLY B N 1
ATOM 2608 C CA . GLY C 2 75 ? 27.72568 -10.44107 18.01729 1.000 64.72669 75 GLY B CA 1
ATOM 2609 C C . GLY C 2 75 ? 28.50157 -10.13979 16.74881 1.000 65.12957 75 GLY B C 1
ATOM 2610 O O . GLY C 2 75 ? 29.15368 -9.10539 16.61632 1.000 73.57587 75 GLY B O 1
ATOM 2611 N N . GLU C 2 76 ? 28.42416 -11.06866 15.79695 1.000 59.77041 76 GLU B N 1
ATOM 2612 C CA . GLU C 2 76 ? 29.07077 -10.92369 14.49832 1.000 58.52044 76 GLU B CA 1
ATOM 2613 C C . GLU C 2 76 ? 28.07783 -10.63633 13.38258 1.000 64.01098 76 GLU B C 1
ATOM 2614 O O . GLU C 2 76 ? 28.26254 -9.68501 12.61781 1.000 71.86737 76 GLU B O 1
ATOM 2620 N N . GLY C 2 77 ? 27.02524 -11.44149 13.26671 1.000 57.30051 77 GLY B N 1
ATOM 2621 C CA . GLY C 2 77 ? 25.96245 -11.17475 12.31658 1.000 48.90693 77 GLY B CA 1
ATOM 2622 C C . GLY C 2 77 ? 24.64594 -10.96660 13.03259 1.000 49.50845 77 GLY B C 1
ATOM 2623 O O . GLY C 2 77 ? 24.46998 -11.46346 14.14785 1.000 58.87341 77 GLY B O 1
ATOM 2624 N N . PHE C 2 78 ? 23.71214 -10.23969 12.42276 1.000 46.76183 78 PHE B N 1
ATOM 2625 C CA . PHE C 2 78 ? 22.47782 -9.86014 13.09975 1.000 48.54126 78 PHE B CA 1
ATOM 2626 C C . PHE C 2 78 ? 21.28167 -10.11442 12.19717 1.000 46.72715 78 PHE B C 1
ATOM 2627 O O . PHE C 2 78 ? 21.19509 -9.55674 11.09850 1.000 45.45923 78 PHE B O 1
ATOM 2635 N N . LEU C 2 79 ? 20.36228 -10.94934 12.67054 1.000 37.79440 79 LEU B N 1
ATOM 2636 C CA . LEU C 2 79 ? 19.07944 -11.17064 12.01651 1.000 39.11163 79 LEU B CA 1
ATOM 2637 C C . LEU C 2 79 ? 18.06426 -10.21566 12.63594 1.000 44.98449 79 LEU B C 1
ATOM 2638 O O . LEU C 2 79 ? 17.61686 -10.42171 13.77277 1.000 51.04380 79 LEU B O 1
ATOM 2643 N N . CYS C 2 80 ? 17.71503 -9.16411 11.89598 1.000 34.89884 80 CYS B N 1
ATOM 2644 C CA . CYS C 2 80 ? 16.69689 -8.20782 12.31873 1.000 41.86763 80 CYS B CA 1
ATOM 2645 C C . CYS C 2 80 ? 15.35051 -8.68837 11.79002 1.000 49.81005 80 CYS B C 1
ATOM 2646 O O . CYS C 2 80 ? 15.08794 -8.61516 10.58422 1.000 38.30127 80 CYS B O 1
ATOM 2649 N N . VAL C 2 81 ? 14.49357 -9.17097 12.68723 1.000 45.19038 81 VAL B N 1
ATOM 2650 C CA . VAL C 2 81 ? 13.26749 -9.86362 12.31013 1.000 45.93302 81 VAL B CA 1
ATOM 2651 C C . VAL C 2 81 ? 12.06678 -9.00203 12.67063 1.000 39.52485 81 VAL B C 1
ATOM 2652 O O . VAL C 2 81 ? 11.99358 -8.45382 13.77706 1.000 52.11889 81 VAL B O 1
ATOM 2656 N N . PHE C 2 82 ? 11.13470 -8.87722 11.73024 1.000 36.37271 82 PHE B N 1
ATOM 2657 C CA . PHE C 2 82 ? 9.79268 -8.37611 11.98646 1.000 40.15986 82 PHE B CA 1
ATOM 2658 C C . PHE C 2 82 ? 8.79526 -9.38447 11.42749 1.000 39.42848 82 PHE B C 1
ATOM 2659 O O . PHE C 2 82 ? 9.17301 -10.39397 10.82538 1.000 47.25880 82 PHE B O 1
ATOM 2667 N N . ALA C 2 83 ? 7.51085 -9.11492 11.63121 1.000 38.20748 83 ALA B N 1
ATOM 2668 C CA . ALA C 2 83 ? 6.44210 -9.95761 11.11371 1.000 37.03579 83 ALA B CA 1
ATOM 2669 C C . ALA C 2 83 ? 5.64202 -9.17184 10.08552 1.000 38.05782 83 ALA B C 1
ATOM 2670 O O . ALA C 2 83 ? 5.28815 -8.01189 10.32494 1.000 40.48009 83 ALA B O 1
ATOM 2672 N N . ILE C 2 84 ? 5.36005 -9.80267 8.94161 1.000 34.77541 84 ILE B N 1
ATOM 2673 C CA . ILE C 2 84 ? 4.62607 -9.12827 7.87546 1.000 39.12894 84 ILE B CA 1
ATOM 2674 C C . ILE C 2 84 ? 3.19016 -8.81174 8.25976 1.000 41.18961 84 ILE B C 1
ATOM 2675 O O . ILE C 2 84 ? 2.52545 -8.04429 7.55415 1.000 45.89162 84 ILE B O 1
ATOM 2680 N N . ASN C 2 85 ? 2.69180 -9.38477 9.35568 1.000 32.76766 85 ASN B N 1
ATOM 2681 C CA . ASN C 2 85 ? 1.36895 -9.07252 9.87632 1.000 39.60513 85 ASN B CA 1
ATOM 2682 C C . ASN C 2 85 ? 1.42958 -8.15167 11.08987 1.000 41.60046 85 ASN B C 1
ATOM 2683 O O . ASN C 2 85 ? 0.44896 -8.05044 11.83432 1.000 37.62906 85 ASN B O 1
ATOM 2688 N N . ASN C 2 86 ? 2.56481 -7.48231 11.30511 1.000 39.07322 86 ASN B N 1
ATOM 2689 C CA . ASN C 2 86 ? 2.77451 -6.62538 12.47602 1.000 41.64435 86 ASN B CA 1
ATOM 2690 C C . ASN C 2 86 ? 3.48063 -5.35307 12.00488 1.000 37.87115 86 ASN B C 1
ATOM 2691 O O . ASN C 2 86 ? 4.71230 -5.29431 11.96250 1.000 36.61606 86 ASN B O 1
ATOM 2696 N N . THR C 2 87 ? 2.68785 -4.33236 11.66513 1.000 42.05986 87 THR B N 1
ATOM 2697 C CA . THR C 2 87 ? 3.25304 -3.08106 11.16529 1.000 40.91594 87 THR B CA 1
ATOM 2698 C C . THR C 2 87 ? 4.16045 -2.42823 12.20207 1.000 48.89079 87 THR B C 1
ATOM 2699 O O . THR C 2 87 ? 5.24238 -1.92860 11.86629 1.000 51.52514 87 THR B O 1
ATOM 2703 N N . LYS C 2 88 ? 3.73837 -2.42675 13.46921 1.000 44.39288 88 LYS B N 1
ATOM 2704 C CA . LYS C 2 88 ? 4.56185 -1.84274 14.52277 1.000 47.04088 88 LYS B CA 1
ATOM 2705 C C . LYS C 2 88 ? 5.89777 -2.56635 14.64159 1.000 48.41790 88 LYS B C 1
ATOM 2706 O O . LYS C 2 88 ? 6.93444 -1.93701 14.88466 1.000 49.19725 88 LYS B O 1
ATOM 2712 N N . SER C 2 89 ? 5.89435 -3.89027 14.46913 1.000 43.20458 89 SER B N 1
ATOM 2713 C CA . SER C 2 89 ? 7.14576 -4.63959 14.50657 1.000 40.05222 89 SER B CA 1
ATOM 2714 C C . SER C 2 89 ? 8.06956 -4.22035 13.37057 1.000 42.47438 89 SER B C 1
ATOM 2715 O O . SER C 2 89 ? 9.29290 -4.16717 13.54196 1.000 45.90649 89 SER B O 1
ATOM 2718 N N . PHE C 2 90 ? 7.50405 -3.93504 12.19572 1.000 44.35169 90 PHE B N 1
ATOM 2719 C CA . PHE C 2 90 ? 8.31077 -3.40167 11.10378 1.000 43.36521 90 PHE B CA 1
ATOM 2720 C C . PHE C 2 90 ? 8.87308 -2.03286 11.46134 1.000 44.25632 90 PHE B C 1
ATOM 2721 O O . PHE C 2 90 ? 10.04359 -1.74131 11.18796 1.000 44.31805 90 PHE B O 1
ATOM 2729 N N . GLU C 2 91 ? 8.05255 -1.18075 12.08030 1.000 42.12840 91 GLU B N 1
ATOM 2730 C CA . GLU C 2 91 ? 8.50847 0.14857 12.47058 1.000 41.92490 91 GLU B CA 1
ATOM 2731 C C . GLU C 2 91 ? 9.53031 0.10738 13.60065 1.000 48.69916 91 GLU B C 1
ATOM 2732 O O . GLU C 2 91 ? 10.21075 1.11063 13.83811 1.000 54.67265 91 GLU B O 1
ATOM 2738 N N . ASP C 2 92 ? 9.65431 -1.02131 14.29869 1.000 50.36437 92 ASP B N 1
ATOM 2739 C CA . ASP C 2 92 ? 10.58565 -1.14963 15.41159 1.000 43.35113 92 ASP B CA 1
ATOM 2740 C C . ASP C 2 92 ? 11.97808 -1.60027 14.98827 1.000 45.38075 92 ASP B C 1
ATOM 2741 O O . ASP C 2 92 ? 12.88396 -1.61902 15.82798 1.000 59.85967 92 ASP B O 1
ATOM 2746 N N . ILE C 2 93 ? 12.16994 -1.96125 13.71722 1.000 46.67175 93 ILE B N 1
ATOM 2747 C CA . ILE C 2 93 ? 13.46581 -2.46135 13.26119 1.000 41.04997 93 ILE B CA 1
ATOM 2748 C C . ILE C 2 93 ? 14.53033 -1.37369 13.35580 1.000 50.33453 93 ILE B C 1
ATOM 2749 O O . ILE C 2 93 ? 15.67329 -1.63190 13.76466 1.000 45.63221 93 ILE B O 1
ATOM 2754 N N . HIS C 2 94 ? 14.17003 -0.14037 12.98717 1.000 43.37941 94 HIS B N 1
ATOM 2755 C CA . HIS C 2 94 ? 15.16561 0.91754 12.84664 1.000 47.95466 94 HIS B CA 1
ATOM 2756 C C . HIS C 2 94 ? 15.90957 1.17401 14.14962 1.000 52.72009 94 HIS B C 1
ATOM 2757 O O . HIS C 2 94 ? 17.10586 1.47756 14.13304 1.000 57.85898 94 HIS B O 1
ATOM 2764 N N . GLN C 2 95 ? 15.22474 1.06660 15.28898 1.000 58.59865 95 GLN B N 1
ATOM 2765 C CA . GLN C 2 95 ? 15.90655 1.29955 16.55806 1.000 56.73698 95 GLN B CA 1
ATOM 2766 C C . GLN C 2 95 ? 16.93615 0.21117 16.83754 1.000 61.50058 95 GLN B C 1
ATOM 2767 O O . GLN C 2 95 ? 18.03786 0.50161 17.31938 1.000 56.44207 95 GLN B O 1
ATOM 2773 N N . TYR C 2 96 ? 16.60524 -1.04484 16.52542 1.000 54.68286 96 TYR B N 1
ATOM 2774 C CA . TYR C 2 96 ? 17.58222 -2.11947 16.67081 1.000 56.63469 96 TYR B CA 1
ATOM 2775 C C . TYR C 2 96 ? 18.78627 -1.88693 15.76739 1.000 50.18632 96 TYR B C 1
ATOM 2776 O O . TYR C 2 96 ? 19.93581 -2.03080 16.20186 1.000 48.83556 96 TYR B O 1
ATOM 2785 N N . ARG C 2 97 ? 18.54115 -1.50641 14.51044 1.000 55.04859 97 ARG B N 1
ATOM 2786 C CA . ARG C 2 97 ? 19.64537 -1.26759 13.58489 1.000 51.80688 97 ARG B CA 1
ATOM 2787 C C . ARG C 2 97 ? 20.51606 -0.10395 14.04513 1.000 59.59014 97 ARG B C 1
ATOM 2788 O O . ARG C 2 97 ? 21.74678 -0.17218 13.95811 1.000 64.76456 97 ARG B O 1
ATOM 2796 N N . GLU C 2 98 ? 19.89800 0.96890 14.54356 1.000 53.86431 98 GLU B N 1
ATOM 2797 C CA . GLU C 2 98 ? 20.66448 2.12647 14.98860 1.000 63.43009 98 GLU B CA 1
ATOM 2798 C C . GLU C 2 98 ? 21.47143 1.80430 16.23863 1.000 73.10213 98 GLU B C 1
ATOM 2799 O O . GLU C 2 98 ? 22.60336 2.27727 16.39094 1.000 75.06717 98 GLU B O 1
ATOM 2805 N N . GLN C 2 99 ? 20.91161 1.00179 17.14824 1.000 68.49480 99 GLN B N 1
ATOM 2806 C CA . GLN C 2 99 ? 21.68366 0.59336 18.31704 1.000 69.08874 99 GLN B CA 1
ATOM 2807 C C . GLN C 2 99 ? 22.85745 -0.29055 17.91225 1.000 76.25957 99 GLN B C 1
ATOM 2808 O O . GLN C 2 99 ? 23.94409 -0.18815 18.49257 1.000 83.53684 99 GLN B O 1
ATOM 2814 N N . ILE C 2 100 ? 22.65795 -1.16681 16.92145 1.000 65.09722 100 ILE B N 1
ATOM 2815 C CA . ILE C 2 100 ? 23.76447 -1.97814 16.41709 1.000 67.82338 100 ILE B CA 1
ATOM 2816 C C . ILE C 2 100 ? 24.83773 -1.08437 15.81405 1.000 76.29157 100 ILE B C 1
ATOM 2817 O O . ILE C 2 100 ? 26.03761 -1.27965 16.04880 1.000 73.74626 100 ILE B O 1
ATOM 2822 N N . LYS C 2 101 ? 24.41838 -0.07944 15.04147 1.000 74.47440 101 LYS B N 1
ATOM 2823 C CA . LYS C 2 101 ? 25.36210 0.87304 14.46805 1.000 72.97877 101 LYS B CA 1
ATOM 2824 C C . LYS C 2 101 ? 26.14339 1.59507 15.55889 1.000 79.89308 101 LYS B C 1
ATOM 2825 O O . LYS C 2 101 ? 27.35001 1.82493 15.42188 1.000 72.05779 101 LYS B O 1
ATOM 2831 N N . ARG C 2 102 ? 25.46768 1.96475 16.64818 1.000 78.89668 102 ARG B N 1
ATOM 2832 C CA . ARG C 2 102 ? 26.13859 2.65087 17.74830 1.000 79.53877 102 ARG B CA 1
ATOM 2833 C C . ARG C 2 102 ? 27.14717 1.74024 18.43902 1.000 78.37056 102 ARG B C 1
ATOM 2834 O O . ARG C 2 102 ? 28.30317 2.12517 18.64926 1.000 88.51194 102 ARG B O 1
ATOM 2842 N N . VAL C 2 103 ? 26.72573 0.52713 18.80190 1.000 84.63754 103 VAL B N 1
ATOM 2843 C CA . VAL C 2 103 ? 27.58534 -0.35718 19.58553 1.000 75.58436 103 VAL B CA 1
ATOM 2844 C C . VAL C 2 103 ? 28.78679 -0.80799 18.76182 1.000 86.87498 103 VAL B C 1
ATOM 2845 O O . VAL C 2 103 ? 29.92981 -0.77134 19.23277 1.000 78.48799 103 VAL B O 1
ATOM 2849 N N . LYS C 2 104 ? 28.55152 -1.23722 17.51858 1.000 91.03060 104 LYS B N 1
ATOM 2850 C CA . LYS C 2 104 ? 29.66420 -1.60158 16.64916 1.000 75.92122 104 LYS B CA 1
ATOM 2851 C C . LYS C 2 104 ? 30.47308 -0.39063 16.20574 1.000 86.95543 104 LYS B C 1
ATOM 2852 O O . LYS C 2 104 ? 31.63641 -0.54924 15.81998 1.000 96.71980 104 LYS B O 1
ATOM 2858 N N . ASP C 2 105 ? 29.88542 0.80640 16.25922 1.000 86.50414 105 ASP B N 1
ATOM 2859 C CA . ASP C 2 105 ? 30.51097 2.02674 15.74580 1.000 95.67368 105 ASP B CA 1
ATOM 2860 C C . ASP C 2 105 ? 30.94644 1.84921 14.29377 1.000 91.80927 105 ASP B C 1
ATOM 2861 O O . ASP C 2 105 ? 32.03333 2.26708 13.88827 1.000 89.58120 105 ASP B O 1
ATOM 2866 N N . SER C 2 106 ? 30.08206 1.21789 13.50287 1.000 91.39986 106 SER B N 1
ATOM 2867 C CA . SER C 2 106 ? 30.35562 0.98252 12.09485 1.000 96.51289 106 SER B CA 1
ATOM 2868 C C . SER C 2 106 ? 29.03965 0.87440 11.34079 1.000 94.66088 106 SER B C 1
ATOM 2869 O O . SER C 2 106 ? 28.02691 0.43061 11.88826 1.000 98.28598 106 SER B O 1
ATOM 2872 N N . ASP C 2 107 ? 29.06647 1.29079 10.07698 1.000 100.20777 107 ASP B N 1
ATOM 2873 C CA . ASP C 2 107 ? 27.91778 1.16472 9.19189 1.000 109.81384 107 ASP B CA 1
ATOM 2874 C C . ASP C 2 107 ? 27.89790 -0.15793 8.43721 1.000 109.82740 107 ASP B C 1
ATOM 2875 O O . ASP C 2 107 ? 26.91042 -0.45057 7.75401 1.000 111.40283 107 ASP B O 1
ATOM 2880 N N . ASP C 2 108 ? 28.95194 -0.96297 8.55151 1.000 97.41792 108 ASP B N 1
ATOM 2881 C CA . ASP C 2 108 ? 29.11959 -2.17951 7.76396 1.000 93.88830 108 ASP B CA 1
ATOM 2882 C C . ASP C 2 108 ? 28.91910 -3.43842 8.60377 1.000 80.47565 108 ASP B C 1
ATOM 2883 O O . ASP C 2 108 ? 29.60811 -4.44300 8.41737 1.000 101.19827 108 ASP B O 1
ATOM 2888 N N . VAL C 2 109 ? 27.98017 -3.39884 9.53824 1.000 75.53046 109 VAL B N 1
ATOM 2889 C CA . VAL C 2 109 ? 27.68093 -4.57698 10.35479 1.000 70.42693 109 VAL B CA 1
ATOM 2890 C C . VAL C 2 109 ? 26.89049 -5.57261 9.50935 1.000 60.24931 109 VAL B C 1
ATOM 2891 O O . VAL C 2 109 ? 25.86469 -5.19444 8.92182 1.000 67.00073 109 VAL B O 1
ATOM 2895 N N . PRO C 2 110 ? 27.32861 -6.82756 9.41529 1.000 60.29521 110 PRO B N 1
ATOM 2896 C CA . PRO C 2 110 ? 26.57939 -7.81768 8.62494 1.000 60.83695 110 PRO B CA 1
ATOM 2897 C C . PRO C 2 110 ? 25.20125 -8.06162 9.21931 1.000 47.82717 110 PRO B C 1
ATOM 2898 O O . PRO C 2 110 ? 25.06659 -8.46393 10.37727 1.000 53.02407 110 PRO B O 1
ATOM 2902 N N . MET C 2 111 ? 24.17022 -7.80849 8.41403 1.000 52.61471 111 MET B N 1
ATOM 2903 C CA . MET C 2 111 ? 22.79161 -7.96439 8.85497 1.000 43.41343 111 MET B CA 1
ATOM 2904 C C . MET C 2 111 ? 21.93390 -8.45355 7.69869 1.000 48.93806 111 MET B C 1
ATOM 2905 O O . MET C 2 111 ? 22.27614 -8.28240 6.52536 1.000 53.07668 111 MET B O 1
ATOM 2910 N N . VAL C 2 112 ? 20.80422 -9.06429 8.05150 1.000 43.55772 112 VAL B N 1
ATOM 2911 C CA . VAL C 2 112 ? 19.76943 -9.45140 7.10023 1.000 42.54005 112 VAL B CA 1
ATOM 2912 C C . VAL C 2 112 ? 18.42358 -9.04215 7.67982 1.000 40.14146 112 VAL B C 1
ATOM 2913 O O . VAL C 2 112 ? 18.11987 -9.36460 8.83387 1.000 44.83546 112 VAL B O 1
ATOM 2917 N N . LEU C 2 113 ? 17.62347 -8.32806 6.89018 1.000 44.53197 113 LEU B N 1
ATOM 2918 C CA . LEU C 2 113 ? 16.26794 -7.98004 7.28856 1.000 40.02223 113 LEU B CA 1
ATOM 2919 C C . LEU C 2 113 ? 15.34463 -9.13789 6.93526 1.000 41.05165 113 LEU B C 1
ATOM 2920 O O . LEU C 2 113 ? 15.31509 -9.58456 5.78377 1.000 44.00321 113 LEU B O 1
ATOM 2925 N N . VAL C 2 114 ? 14.60511 -9.62794 7.92512 1.000 34.05727 114 VAL B N 1
ATOM 2926 C CA . VAL C 2 114 ? 13.79412 -10.83057 7.77816 1.000 46.65110 114 VAL B CA 1
ATOM 2927 C C . VAL C 2 114 ? 12.33567 -10.46929 8.01909 1.000 37.48614 114 VAL B C 1
ATOM 2928 O O . VAL C 2 114 ? 11.98833 -9.93011 9.07729 1.000 38.00751 114 VAL B O 1
ATOM 2932 N N . GLY C 2 115 ? 11.48816 -10.76699 7.03866 1.000 40.50283 115 GLY B N 1
ATOM 2933 C CA . GLY C 2 115 ? 10.05213 -10.65899 7.20605 1.000 43.55581 115 GLY B CA 1
ATOM 2934 C C . GLY C 2 115 ? 9.43124 -12.00304 7.52929 1.000 36.76950 115 GLY B C 1
ATOM 2935 O O . GLY C 2 115 ? 9.25476 -12.84089 6.64047 1.000 39.32231 115 GLY B O 1
ATOM 2936 N N . ASN C 2 116 ? 9.09901 -12.22274 8.79684 1.000 39.82151 116 ASN B N 1
ATOM 2937 C CA . ASN C 2 116 ? 8.62158 -13.51608 9.25823 1.000 38.04814 116 ASN B CA 1
ATOM 2938 C C . ASN C 2 116 ? 7.10526 -13.63018 9.10345 1.000 44.02332 116 ASN B C 1
ATOM 2939 O O . ASN C 2 116 ? 6.41174 -12.67064 8.75708 1.000 50.34150 116 ASN B O 1
ATOM 2944 N N . LYS C 2 117 ? 6.59861 -14.83954 9.36171 1.000 40.72981 117 LYS B N 1
ATOM 2945 C CA . LYS C 2 117 ? 5.16849 -15.14894 9.31005 1.000 38.90419 117 LYS B CA 1
ATOM 2946 C C . LYS C 2 117 ? 4.58136 -14.90779 7.92296 1.000 44.64072 117 LYS B C 1
ATOM 2947 O O . LYS C 2 117 ? 3.41620 -14.52277 7.78840 1.000 34.81968 117 LYS B O 1
ATOM 2953 N N . CYS C 2 118 ? 5.37661 -15.14683 6.87757 1.000 43.24664 118 CYS B N 1
ATOM 2954 C CA . CYS C 2 118 ? 4.88772 -14.96118 5.51702 1.000 48.20624 118 CYS B CA 1
ATOM 2955 C C . CYS C 2 118 ? 3.85652 -16.00943 5.11965 1.000 47.63037 118 CYS B C 1
ATOM 2956 O O . CYS C 2 118 ? 3.24106 -15.87645 4.05631 1.000 47.81058 118 CYS B O 1
ATOM 2959 N N . ASP C 2 119 ? 3.66162 -17.04656 5.93777 1.000 41.48135 119 ASP B N 1
ATOM 2960 C CA . ASP C 2 119 ? 2.57844 -17.99368 5.70612 1.000 46.28329 119 ASP B CA 1
ATOM 2961 C C . ASP C 2 119 ? 1.20872 -17.38745 5.98891 1.000 41.56674 119 ASP B C 1
ATOM 2962 O O . ASP C 2 119 ? 0.20671 -17.88326 5.46358 1.000 50.87376 119 ASP B O 1
ATOM 2967 N N . LEU C 2 120 ? 1.14146 -16.33886 6.80641 1.000 45.90260 120 LEU B N 1
ATOM 2968 C CA . LEU C 2 120 ? -0.12437 -15.68998 7.11826 1.000 42.33530 120 LEU B CA 1
ATOM 2969 C C . LEU C 2 120 ? -0.57410 -14.78741 5.97403 1.000 47.76600 120 LEU B C 1
ATOM 2970 O O . LEU C 2 120 ? 0.23799 -14.26788 5.20347 1.000 53.85276 120 LEU B O 1
ATOM 2975 N N . ALA C 2 121 ? -1.88836 -14.59917 5.87459 1.000 52.14785 121 ALA B N 1
ATOM 2976 C CA . ALA C 2 121 ? -2.48685 -13.79399 4.81911 1.000 56.68263 121 ALA B CA 1
ATOM 2977 C C . ALA C 2 121 ? -2.87729 -12.39494 5.27532 1.000 52.56207 121 ALA B C 1
ATOM 2978 O O . ALA C 2 121 ? -3.31326 -11.58952 4.44682 1.000 53.83524 121 ALA B O 1
ATOM 2980 N N . ALA C 2 122 ? -2.74226 -12.08639 6.56367 1.000 38.12303 122 ALA B N 1
ATOM 2981 C CA . ALA C 2 122 ? -3.06022 -10.75339 7.07557 1.000 37.50197 122 ALA B CA 1
ATOM 2982 C C . ALA C 2 122 ? -1.83023 -9.84756 6.99129 1.000 53.14149 122 ALA B C 1
ATOM 2983 O O . ALA C 2 122 ? -1.34159 -9.30589 7.98188 1.000 48.13176 122 ALA B O 1
ATOM 2985 N N . ARG C 2 123 ? -1.33699 -9.68519 5.76575 1.000 36.27787 123 ARG B N 1
ATOM 2986 C CA . ARG C 2 123 ? -0.10642 -8.94222 5.52703 1.000 46.46403 123 ARG B CA 1
ATOM 2987 C C . ARG C 2 123 ? -0.38526 -7.44391 5.55255 1.000 48.37118 123 ARG B C 1
ATOM 2988 O O . ARG C 2 123 ? -1.16638 -6.93590 4.74109 1.000 57.00819 123 ARG B O 1
ATOM 2996 N N . THR C 2 124 ? 0.25488 -6.73808 6.48410 1.000 44.16481 124 THR B N 1
ATOM 2997 C CA . THR C 2 124 ? 0.18505 -5.28674 6.54271 1.000 46.75263 124 THR B CA 1
ATOM 2998 C C . THR C 2 124 ? 1.49283 -4.61365 6.15810 1.000 46.82756 124 THR B C 1
ATOM 2999 O O . THR C 2 124 ? 1.52540 -3.38396 6.03863 1.000 50.78718 124 THR B O 1
ATOM 3003 N N . VAL C 2 125 ? 2.56184 -5.37728 5.96698 1.000 37.85222 125 VAL B N 1
ATOM 3004 C CA . VAL C 2 125 ? 3.84180 -4.85646 5.50653 1.000 48.02164 125 VAL B CA 1
ATOM 3005 C C . VAL C 2 125 ? 4.06787 -5.42397 4.11170 1.000 45.85209 125 VAL B C 1
ATOM 3006 O O . VAL C 2 125 ? 4.39643 -6.60574 3.95615 1.000 38.42848 125 VAL B O 1
ATOM 3010 N N . GLU C 2 126 ? 3.89015 -4.58702 3.09195 1.000 43.04495 126 GLU B N 1
ATOM 3011 C CA . GLU C 2 126 ? 4.16714 -5.01348 1.72839 1.000 39.64099 126 GLU B CA 1
ATOM 3012 C C . GLU C 2 126 ? 5.65397 -5.30864 1.56479 1.000 46.77688 126 GLU B C 1
ATOM 3013 O O . GLU C 2 126 ? 6.50384 -4.73643 2.25263 1.000 40.96139 126 GLU B O 1
ATOM 3019 N N . SER C 2 127 ? 5.96456 -6.22735 0.64719 1.000 54.07142 127 SER B N 1
ATOM 3020 C CA . SER C 2 127 ? 7.35508 -6.61799 0.43946 1.000 42.43130 127 SER B CA 1
ATOM 3021 C C . SER C 2 127 ? 8.20304 -5.45323 -0.05420 1.000 47.10071 127 SER B C 1
ATOM 3022 O O . SER C 2 127 ? 9.39100 -5.37040 0.27648 1.000 42.08888 127 SER B O 1
ATOM 3025 N N . ARG C 2 128 ? 7.61747 -4.54619 -0.84128 1.000 47.61233 128 ARG B N 1
ATOM 3026 C CA . ARG C 2 128 ? 8.39015 -3.42926 -1.37524 1.000 50.30612 128 ARG B CA 1
ATOM 3027 C C . ARG C 2 128 ? 8.84094 -2.47184 -0.27792 1.000 52.69675 128 ARG B C 1
ATOM 3028 O O . ARG C 2 128 ? 9.92861 -1.89512 -0.37678 1.000 52.11921 128 ARG B O 1
ATOM 3036 N N . GLN C 2 129 ? 8.03157 -2.28750 0.76882 1.000 49.50080 129 GLN B N 1
ATOM 3037 C CA . GLN C 2 129 ? 8.43962 -1.42196 1.87323 1.000 51.77096 129 GLN B CA 1
ATOM 3038 C C . GLN C 2 129 ? 9.67523 -1.97607 2.57343 1.000 43.37496 129 GLN B C 1
ATOM 3039 O O . GLN C 2 129 ? 10.64775 -1.24945 2.82745 1.000 48.87218 129 GLN B O 1
ATOM 3045 N N . ALA C 2 130 ? 9.65425 -3.27204 2.88751 1.000 35.30278 130 ALA B N 1
ATOM 3046 C CA . ALA C 2 130 ? 10.80924 -3.89806 3.51628 1.000 42.79479 130 ALA B CA 1
ATOM 3047 C C . ALA C 2 130 ? 12.00980 -3.90219 2.57925 1.000 43.84555 130 ALA B C 1
ATOM 3048 O O . ALA C 2 130 ? 13.15261 -3.75699 3.02801 1.000 46.97034 130 ALA B O 1
ATOM 3050 N N . GLN C 2 131 ? 11.77048 -4.06483 1.27443 1.000 40.36933 131 GLN B N 1
ATOM 3051 C CA . GLN C 2 131 ? 12.86040 -3.98637 0.30741 1.000 42.06135 131 GLN B CA 1
ATOM 3052 C C . GLN C 2 131 ? 13.49958 -2.60361 0.30946 1.000 42.30412 131 GLN B C 1
ATOM 3053 O O . GLN C 2 131 ? 14.72654 -2.48109 0.24894 1.000 48.52722 131 GLN B O 1
ATOM 3059 N N . ASP C 2 132 ? 12.68228 -1.55011 0.37263 1.000 39.30593 132 ASP B N 1
ATOM 3060 C CA . ASP C 2 132 ? 13.22083 -0.19443 0.42778 1.000 44.03376 132 ASP B CA 1
ATOM 3061 C C . ASP C 2 132 ? 14.02180 0.02888 1.70471 1.000 50.18576 132 ASP B C 1
ATOM 3062 O O . ASP C 2 132 ? 15.09843 0.64190 1.67505 1.000 53.28508 132 ASP B O 1
ATOM 3067 N N . LEU C 2 133 ? 13.51280 -0.46330 2.83749 1.000 47.53570 133 LEU B N 1
ATOM 3068 C CA . LEU C 2 133 ? 14.25564 -0.34152 4.09011 1.000 42.54934 133 LEU B CA 1
ATOM 3069 C C . LEU C 2 133 ? 15.60239 -1.05313 4.00018 1.000 43.85127 133 LEU B C 1
ATOM 3070 O O . LEU C 2 133 ? 16.64475 -0.49588 4.37422 1.000 34.86248 133 LEU B O 1
ATOM 3075 N N . ALA C 2 134 ? 15.59940 -2.28468 3.48346 1.000 38.25447 134 ALA B N 1
ATOM 3076 C CA . ALA C 2 134 ? 16.83910 -3.04194 3.35069 1.000 40.33878 134 ALA B CA 1
ATOM 3077 C C . ALA C 2 134 ? 17.80728 -2.35524 2.39531 1.000 47.05279 134 ALA B C 1
ATOM 3078 O O . ALA C 2 134 ? 19.02176 -2.34838 2.62933 1.000 48.01939 134 ALA B O 1
ATOM 3080 N N . ARG C 2 135 ? 17.28810 -1.77953 1.30772 1.000 36.19078 135 ARG B N 1
ATOM 3081 C CA . ARG C 2 135 ? 18.13712 -1.05748 0.36714 1.000 44.81228 135 ARG B CA 1
ATOM 3082 C C . ARG C 2 135 ? 18.78301 0.14963 1.02828 1.000 48.37906 135 ARG B C 1
ATOM 3083 O O . ARG C 2 135 ? 19.96289 0.43837 0.79410 1.000 45.47860 135 ARG B O 1
ATOM 3091 N N . SER C 2 136 ? 18.02282 0.87391 1.85260 1.000 47.60846 136 SER B N 1
ATOM 3092 C CA . SER C 2 136 ? 18.61507 1.98264 2.59292 1.000 51.23151 136 SER B CA 1
ATOM 3093 C C . SER C 2 136 ? 19.70143 1.48177 3.53360 1.000 47.62243 136 SER B C 1
ATOM 3094 O O . SER C 2 136 ? 20.74844 2.12247 3.68342 1.000 41.51934 136 SER B O 1
ATOM 3097 N N . TYR C 2 137 ? 19.47177 0.33351 4.17606 1.000 46.75828 137 TYR B N 1
ATOM 3098 C CA . TYR C 2 137 ? 20.52841 -0.28036 4.97299 1.000 45.05644 137 TYR B CA 1
ATOM 3099 C C . TYR C 2 137 ? 21.61225 -0.91003 4.10785 1.000 52.21732 137 TYR B C 1
ATOM 3100 O O . TYR C 2 137 ? 22.72594 -1.13241 4.59519 1.000 43.99574 137 TYR B O 1
ATOM 3109 N N . GLY C 2 138 ? 21.31780 -1.19536 2.84396 1.000 45.24897 138 GLY B N 1
ATOM 3110 C CA . GLY C 2 138 ? 22.24438 -1.94233 2.01097 1.000 44.28343 138 GLY B CA 1
ATOM 3111 C C . GLY C 2 138 ? 22.43227 -3.37728 2.45559 1.000 47.85480 138 GLY B C 1
ATOM 3112 O O . GLY C 2 138 ? 23.55937 -3.88800 2.43026 1.000 48.17112 138 GLY B O 1
ATOM 3113 N N . ILE C 2 139 ? 21.35501 -4.03939 2.86742 1.000 44.23186 139 ILE B N 1
ATOM 3114 C CA . ILE C 2 139 ? 21.41577 -5.42400 3.33246 1.000 41.78173 139 ILE B CA 1
ATOM 3115 C C . ILE C 2 139 ? 20.34255 -6.22361 2.60694 1.000 40.83859 139 ILE B C 1
ATOM 3116 O O . ILE C 2 139 ? 19.37746 -5.65568 2.07160 1.000 39.85825 139 ILE B O 1
ATOM 3121 N N . PRO C 2 140 ? 20.49309 -7.54574 2.54659 1.000 44.25277 140 PRO B N 1
ATOM 3122 C CA . PRO C 2 140 ? 19.43114 -8.37662 1.96944 1.000 35.72410 140 PRO B CA 1
ATOM 3123 C C . PRO C 2 140 ? 18.16820 -8.35373 2.81616 1.000 39.46837 140 PRO B C 1
ATOM 3124 O O . PRO C 2 140 ? 18.21152 -8.18859 4.03868 1.000 44.82075 140 PRO B O 1
ATOM 3128 N N . TYR C 2 141 ? 17.03130 -8.51190 2.13909 1.000 33.57077 141 TYR B N 1
ATOM 3129 C CA . TYR C 2 141 ? 15.74311 -8.74345 2.77882 1.000 31.08341 141 TYR B CA 1
ATOM 3130 C C . TYR C 2 141 ? 15.20107 -10.08566 2.31249 1.000 41.05897 141 TYR B C 1
ATOM 3131 O O . TYR C 2 141 ? 15.13888 -10.34830 1.10705 1.000 48.20517 141 TYR B O 1
ATOM 3140 N N . ILE C 2 142 ? 14.80518 -10.92562 3.26454 1.000 43.72782 142 ILE B N 1
ATOM 3141 C CA . ILE C 2 142 ? 14.30077 -12.26277 2.97705 1.000 41.47621 142 ILE B CA 1
ATOM 3142 C C . ILE C 2 142 ? 13.02683 -12.49331 3.77798 1.000 39.26953 142 ILE B C 1
ATOM 3143 O O . ILE C 2 142 ? 12.95527 -12.14718 4.96196 1.000 47.81813 142 ILE B O 1
ATOM 3148 N N . GLU C 2 143 ? 12.01487 -13.06373 3.12732 1.000 38.94469 143 GLU B N 1
ATOM 3149 C CA . GLU C 2 143 ? 10.76926 -13.41771 3.79454 1.000 39.33209 143 GLU B CA 1
ATOM 3150 C C . GLU C 2 143 ? 10.83622 -14.86661 4.25732 1.000 39.26264 143 GLU B C 1
ATOM 3151 O O . GLU C 2 143 ? 11.23769 -15.75042 3.49313 1.000 53.00782 143 GLU B O 1
ATOM 3157 N N . THR C 2 144 ? 10.45042 -15.10637 5.50919 1.000 46.45265 144 THR B N 1
ATOM 3158 C CA . THR C 2 144 ? 10.53535 -16.43101 6.10508 1.000 44.35546 144 THR B CA 1
ATOM 3159 C C . THR C 2 144 ? 9.21681 -16.80505 6.76716 1.000 40.99676 144 THR B C 1
ATOM 3160 O O . THR C 2 144 ? 8.39404 -15.94978 7.10453 1.000 36.01779 144 THR B O 1
ATOM 3164 N N . SER C 2 145 ? 9.02861 -18.11080 6.94214 1.000 41.81557 145 SER B N 1
ATOM 3165 C CA . SER C 2 145 ? 7.93426 -18.66180 7.73400 1.000 37.56080 145 SER B CA 1
ATOM 3166 C C . SER C 2 145 ? 8.50812 -19.76032 8.61679 1.000 44.74370 145 SER B C 1
ATOM 3167 O O . SER C 2 145 ? 8.87137 -20.83257 8.12124 1.000 50.90837 145 SER B O 1
ATOM 3170 N N . ALA C 2 146 ? 8.60174 -19.49222 9.92041 1.000 34.73705 146 ALA B N 1
ATOM 3171 C CA . ALA C 2 146 ? 9.05610 -20.51818 10.84963 1.000 50.23909 146 ALA B CA 1
ATOM 3172 C C . ALA C 2 146 ? 8.08057 -21.68215 10.93526 1.000 53.81589 146 ALA B C 1
ATOM 3173 O O . ALA C 2 146 ? 8.48357 -22.78846 11.30914 1.000 49.65003 146 ALA B O 1
ATOM 3175 N N . LYS C 2 147 ? 6.81033 -21.45494 10.59516 1.000 56.12036 147 LYS B N 1
ATOM 3176 C CA . LYS C 2 147 ? 5.81437 -22.51737 10.67294 1.000 53.64184 147 LYS B CA 1
ATOM 3177 C C . LYS C 2 147 ? 5.98728 -23.52872 9.54530 1.000 47.02217 147 LYS B C 1
ATOM 3178 O O . LYS C 2 147 ? 5.83056 -24.73625 9.75980 1.000 52.46931 147 LYS B O 1
ATOM 3184 N N . THR C 2 148 ? 6.31521 -23.06074 8.34045 1.000 50.34503 148 THR B N 1
ATOM 3185 C CA . THR C 2 148 ? 6.38977 -23.92062 7.16512 1.000 54.50910 148 THR B CA 1
ATOM 3186 C C . THR C 2 148 ? 7.81526 -24.15725 6.67768 1.000 56.88880 148 THR B C 1
ATOM 3187 O O . THR C 2 148 ? 7.99439 -24.77233 5.62116 1.000 58.22978 148 THR B O 1
ATOM 3191 N N . ARG C 2 149 ? 8.82646 -23.68231 7.40961 1.000 54.78369 149 ARG B N 1
ATOM 3192 C CA . ARG C 2 149 ? 10.25096 -23.79588 7.08927 1.000 52.24709 149 ARG B CA 1
ATOM 3193 C C . ARG C 2 149 ? 10.67406 -22.89820 5.93086 1.000 47.84922 149 ARG B C 1
ATOM 3194 O O . ARG C 2 149 ? 11.86429 -22.86786 5.59369 1.000 53.38648 149 ARG B O 1
ATOM 3202 N N . GLN C 2 150 ? 9.75493 -22.15717 5.31927 1.000 47.01978 150 GLN B N 1
ATOM 3203 C CA . GLN C 2 150 ? 10.08076 -21.39435 4.12083 1.000 52.14030 150 GLN B CA 1
ATOM 3204 C C . GLN C 2 150 ? 11.06955 -20.28212 4.44985 1.000 46.70226 150 GLN B C 1
ATOM 3205 O O . GLN C 2 150 ? 10.77157 -19.39690 5.25633 1.000 49.76448 150 GLN B O 1
ATOM 3211 N N . GLY C 2 151 ? 12.25188 -20.33984 3.83919 1.000 47.73557 151 GLY B N 1
ATOM 3212 C CA . GLY C 2 151 ? 13.21248 -19.25737 3.89665 1.000 41.30234 151 GLY B CA 1
ATOM 3213 C C . GLY C 2 151 ? 14.06192 -19.18072 5.14738 1.000 49.73920 151 GLY B C 1
ATOM 3214 O O . GLY C 2 151 ? 14.90161 -18.27649 5.24390 1.000 48.69531 151 GLY B O 1
ATOM 3215 N N . VAL C 2 152 ? 13.88078 -20.09052 6.10682 1.000 49.10591 152 VAL B N 1
ATOM 3216 C CA . VAL C 2 152 ? 14.64376 -20.01910 7.35133 1.000 52.42345 152 VAL B CA 1
ATOM 3217 C C . VAL C 2 152 ? 16.11590 -20.32008 7.09339 1.000 48.60138 152 VAL B C 1
ATOM 3218 O O . VAL C 2 152 ? 17.00835 -19.54909 7.48159 1.000 50.03873 152 VAL B O 1
ATOM 3222 N N . GLU C 2 153 ? 16.38752 -21.43946 6.41552 1.000 56.89263 153 GLU B N 1
ATOM 3223 C CA . GLU C 2 153 ? 17.75921 -21.77260 6.05120 1.000 53.29870 153 GLU B CA 1
ATOM 3224 C C . GLU C 2 153 ? 18.35557 -20.69151 5.16678 1.000 54.76168 153 GLU B C 1
ATOM 3225 O O . GLU C 2 153 ? 19.51930 -20.31212 5.33591 1.000 56.86550 153 GLU B O 1
ATOM 3231 N N . ASP C 2 154 ? 17.56455 -20.17711 4.22239 1.000 55.99071 154 ASP B N 1
ATOM 3232 C CA . ASP C 2 154 ? 18.04337 -19.10528 3.35971 1.000 49.28429 154 ASP B CA 1
ATOM 3233 C C . ASP C 2 154 ? 18.41577 -17.87221 4.16966 1.000 42.65357 154 ASP B C 1
ATOM 3234 O O . ASP C 2 154 ? 19.46886 -17.27386 3.94031 1.000 50.51473 154 ASP B O 1
ATOM 3239 N N . ALA C 2 155 ? 17.57968 -17.49055 5.13769 1.000 42.80115 155 ALA B N 1
ATOM 3240 C CA . ALA C 2 155 ? 17.86975 -16.30367 5.93858 1.000 48.33916 155 ALA B CA 1
ATOM 3241 C C . ALA C 2 155 ? 19.16033 -16.47413 6.73308 1.000 54.74597 155 ALA B C 1
ATOM 3242 O O . ALA C 2 155 ? 20.05718 -15.61824 6.68228 1.000 52.78678 155 ALA B O 1
ATOM 3244 N N . PHE C 2 156 ? 19.27804 -17.58462 7.46816 1.000 53.54425 156 PHE B N 1
ATOM 3245 C CA . PHE C 2 156 ? 20.46870 -17.78639 8.29163 1.000 56.26892 156 PHE B CA 1
ATOM 3246 C C . PHE C 2 156 ? 21.72915 -17.90028 7.43670 1.000 52.92960 156 PHE B C 1
ATOM 3247 O O . PHE C 2 156 ? 22.76971 -17.30926 7.76217 1.000 42.47956 156 PHE B O 1
ATOM 3255 N N . TYR C 2 157 ? 21.65461 -18.63880 6.32598 1.000 44.08389 157 TYR B N 1
ATOM 3256 C CA . TYR C 2 157 ? 22.83602 -18.83467 5.49596 1.000 47.99442 157 TYR B CA 1
ATOM 3257 C C . TYR C 2 157 ? 23.20430 -17.56192 4.74416 1.000 54.63474 157 TYR B C 1
ATOM 3258 O O . TYR C 2 157 ? 24.38758 -17.32073 4.48279 1.000 55.87290 157 TYR B O 1
ATOM 3267 N N . THR C 2 158 ? 22.21603 -16.73001 4.40139 1.000 47.77247 158 THR B N 1
ATOM 3268 C CA . THR C 2 158 ? 22.51325 -15.42020 3.83676 1.000 47.48608 158 THR B CA 1
ATOM 3269 C C . THR C 2 158 ? 23.21994 -14.54052 4.85538 1.000 44.54194 158 THR B C 1
ATOM 3270 O O . THR C 2 158 ? 24.13456 -13.78829 4.50434 1.000 44.08779 158 THR B O 1
ATOM 3274 N N . LEU C 2 159 ? 22.80979 -14.61759 6.12549 1.000 42.67557 159 LEU B N 1
ATOM 3275 C CA . LEU C 2 159 ? 23.54063 -13.88940 7.15979 1.000 44.66101 159 LEU B CA 1
ATOM 3276 C C . LEU C 2 159 ? 24.98158 -14.37938 7.25655 1.000 52.11165 159 LEU B C 1
ATOM 3277 O O . LEU C 2 159 ? 25.91285 -13.57768 7.40952 1.000 56.67814 159 LEU B O 1
ATOM 3282 N N . VAL C 2 160 ? 25.18372 -15.69571 7.16267 1.000 55.93917 160 VAL B N 1
ATOM 3283 C CA . VAL C 2 160 ? 26.54171 -16.24036 7.20280 1.000 53.42403 160 VAL B CA 1
ATOM 3284 C C . VAL C 2 160 ? 27.36147 -15.73419 6.01815 1.000 49.55595 160 VAL B C 1
ATOM 3285 O O . VAL C 2 160 ? 28.52782 -15.34769 6.16699 1.000 53.84545 160 VAL B O 1
ATOM 3289 N N . ARG C 2 161 ? 26.76712 -15.72616 4.82447 1.000 49.05375 161 ARG B N 1
ATOM 3290 C CA . ARG C 2 161 ? 27.47987 -15.23914 3.64585 1.000 55.37507 161 ARG B CA 1
ATOM 3291 C C . ARG C 2 161 ? 27.78886 -13.74901 3.75862 1.000 61.66951 161 ARG B C 1
ATOM 3292 O O . ARG C 2 161 ? 28.84688 -13.29149 3.30839 1.000 69.75987 161 ARG B O 1
ATOM 3300 N N . GLU C 2 162 ? 26.87488 -12.97604 4.34946 1.000 54.20967 162 GLU B N 1
ATOM 3301 C CA . GLU C 2 162 ? 27.13996 -11.56181 4.59046 1.000 59.35786 162 GLU B CA 1
ATOM 3302 C C . GLU C 2 162 ? 28.30136 -11.38241 5.55766 1.000 59.93256 162 GLU B C 1
ATOM 3303 O O . GLU C 2 162 ? 29.12459 -10.47425 5.39071 1.000 60.07803 162 GLU B O 1
ATOM 3309 N N . ILE C 2 163 ? 28.37582 -12.23461 6.58309 1.000 53.17397 163 ILE B N 1
ATOM 3310 C CA . ILE C 2 163 ? 29.54589 -12.24360 7.45847 1.000 52.43907 163 ILE B CA 1
ATOM 3311 C C . ILE C 2 163 ? 30.80327 -12.52278 6.64676 1.000 59.80612 163 ILE B C 1
ATOM 3312 O O . ILE C 2 163 ? 31.84497 -11.88262 6.83911 1.000 63.43179 163 ILE B O 1
ATOM 3317 N N . ARG C 2 164 ? 30.71806 -13.48136 5.72118 1.000 65.79750 164 ARG B N 1
ATOM 3318 C CA . ARG C 2 164 ? 31.86571 -13.82797 4.88660 1.000 57.30575 164 ARG B CA 1
ATOM 3319 C C . ARG C 2 164 ? 32.32795 -12.64016 4.05148 1.000 63.32963 164 ARG B C 1
ATOM 3320 O O . ARG C 2 164 ? 33.53337 -12.42791 3.87611 1.000 61.83785 164 ARG B O 1
ATOM 3328 N N . GLN C 2 165 ? 31.38309 -11.86132 3.51652 1.000 70.73126 165 GLN B N 1
ATOM 3329 C CA . GLN C 2 165 ? 31.75128 -10.73781 2.65848 1.000 61.27773 165 GLN B CA 1
ATOM 3330 C C . GLN C 2 165 ? 32.56018 -9.68701 3.40994 1.000 60.25723 165 GLN B C 1
ATOM 3331 O O . GLN C 2 165 ? 33.33964 -8.94990 2.79532 1.000 58.06016 165 GLN B O 1
ATOM 3337 N N . HIS C 2 166 ? 32.39489 -9.60061 4.72585 1.000 78.73404 166 HIS B N 1
ATOM 3338 C CA . HIS C 2 166 ? 33.13328 -8.62768 5.52304 1.000 74.66659 166 HIS B CA 1
ATOM 3339 C C . HIS C 2 166 ? 34.35060 -9.27061 6.17907 1.000 69.15175 166 HIS B C 1
ATOM 3340 O O . HIS C 2 166 ? 35.46913 -8.77151 6.05654 1.000 73.29132 166 HIS B O 1
ATOM 3347 N N . ASN D 1 9 ? 15.56944 -5.94159 35.81393 1.000 139.87787 9 ASN D N 1
ATOM 3348 C CA . ASN D 1 9 ? 16.82785 -5.79083 36.53577 1.000 155.20341 9 ASN D CA 1
ATOM 3349 C C . ASN D 1 9 ? 17.97692 -6.43817 35.76841 1.000 161.85193 9 ASN D C 1
ATOM 3350 O O . ASN D 1 9 ? 18.18199 -7.64915 35.85399 1.000 159.76533 9 ASN D O 1
ATOM 3352 N N . PRO D 1 10 ? 18.72810 -5.62766 35.01723 1.000 164.52341 10 PRO D N 1
ATOM 3353 C CA . PRO D 1 10 ? 19.81302 -6.16523 34.18931 1.000 163.20192 10 PRO D CA 1
ATOM 3354 C C . PRO D 1 10 ? 21.16222 -6.27925 34.88095 1.000 161.41230 10 PRO D C 1
ATOM 3355 O O . PRO D 1 10 ? 22.08732 -6.85186 34.28828 1.000 156.87054 10 PRO D O 1
ATOM 3359 N N . GLU D 1 11 ? 21.30745 -5.76047 36.09961 1.000 162.55387 11 GLU D N 1
ATOM 3360 C CA . GLU D 1 11 ? 22.59053 -5.80422 36.79045 1.000 149.39510 11 GLU D CA 1
ATOM 3361 C C . GLU D 1 11 ? 22.76253 -7.07082 37.61962 1.000 150.75046 11 GLU D C 1
ATOM 3362 O O . GLU D 1 11 ? 23.87521 -7.60055 37.71281 1.000 150.44850 11 GLU D O 1
ATOM 3364 N N . MET D 1 12 ? 21.68169 -7.56498 38.22847 1.000 153.04771 12 MET D N 1
ATOM 3365 C CA . MET D 1 12 ? 21.77399 -8.78228 39.02882 1.000 163.62841 12 MET D CA 1
ATOM 3366 C C . MET D 1 12 ? 22.11986 -9.99087 38.16634 1.000 151.15653 12 MET D C 1
ATOM 3367 O O . MET D 1 12 ? 22.89503 -10.85817 38.58598 1.000 147.86328 12 MET D O 1
ATOM 3372 N N . LEU D 1 13 ? 21.55725 -10.06535 36.95794 1.000 156.36970 13 LEU D N 1
ATOM 3373 C CA . LEU D 1 13 ? 21.79583 -11.21144 36.08929 1.000 154.04535 13 LEU D CA 1
ATOM 3374 C C . LEU D 1 13 ? 23.18556 -11.19695 35.46688 1.000 151.13763 13 LEU D C 1
ATOM 3375 O O . LEU D 1 13 ? 23.62495 -12.22877 34.94796 1.000 155.10077 13 LEU D O 1
ATOM 3377 N N . GLU D 1 14 ? 23.88064 -10.05704 35.50090 1.000 159.07152 14 GLU D N 1
ATOM 3378 C CA . GLU D 1 14 ? 25.18892 -9.96232 34.85890 1.000 153.64196 14 GLU D CA 1
ATOM 3379 C C . GLU D 1 14 ? 26.18582 -10.92951 35.48707 1.000 149.49178 14 GLU D C 1
ATOM 3380 O O . GLU D 1 14 ? 26.86877 -11.68133 34.78176 1.000 150.91987 14 GLU D O 1
ATOM 3382 N N . GLU D 1 15 ? 26.28176 -10.92655 36.81741 1.000 143.52462 15 GLU D N 1
ATOM 3383 C CA . GLU D 1 15 ? 27.19648 -11.82910 37.50469 1.000 149.23559 15 GLU D CA 1
ATOM 3384 C C . GLU D 1 15 ? 26.61755 -13.22421 37.69427 1.000 166.38588 15 GLU D C 1
ATOM 3385 O O . GLU D 1 15 ? 27.37382 -14.15878 37.98129 1.000 157.67446 15 GLU D O 1
ATOM 3387 N N . MET D 1 16 ? 25.30104 -13.38587 37.53705 1.000 164.67446 16 MET D N 1
ATOM 3388 C CA . MET D 1 16 ? 24.66879 -14.67787 37.77920 1.000 154.69103 16 MET D CA 1
ATOM 3389 C C . MET D 1 16 ? 25.11659 -15.74165 36.78590 1.000 148.48295 16 MET D C 1
ATOM 3390 O O . MET D 1 16 ? 25.03321 -16.93537 37.09479 1.000 149.12887 16 MET D O 1
ATOM 3395 N N . LYS D 1 17 ? 25.58873 -15.34151 35.60532 1.000 141.56225 17 LYS D N 1
ATOM 3396 C CA . LYS D 1 17 ? 26.04357 -16.29146 34.59991 1.000 149.92544 17 LYS D CA 1
ATOM 3397 C C . LYS D 1 17 ? 27.55172 -16.49961 34.60105 1.000 157.40618 17 LYS D C 1
ATOM 3398 O O . LYS D 1 17 ? 28.01664 -17.52663 34.09484 1.000 169.12114 17 LYS D O 1
ATOM 3400 N N . ARG D 1 18 ? 28.32160 -15.55961 35.15353 1.000 155.60510 18 ARG D N 1
ATOM 3401 C CA . ARG D 1 18 ? 29.77653 -15.68549 35.14748 1.000 160.70010 18 ARG D CA 1
ATOM 3402 C C . ARG D 1 18 ? 30.23009 -16.85329 36.01614 1.000 157.58961 18 ARG D C 1
ATOM 3403 O O . ARG D 1 18 ? 30.90833 -17.77381 35.54144 1.000 159.24000 18 ARG D O 1
ATOM 3405 N N . GLU D 1 19 ? 29.86602 -16.82932 37.30112 1.000 160.66500 19 GLU D N 1
ATOM 3406 C CA . GLU D 1 19 ? 30.19149 -17.94842 38.17781 1.000 170.18309 19 GLU D CA 1
ATOM 3407 C C . GLU D 1 19 ? 29.50092 -19.22584 37.72304 1.000 164.22081 19 GLU D C 1
ATOM 3408 O O . GLU D 1 19 ? 30.04831 -20.32066 37.89241 1.000 159.21590 19 GLU D O 1
ATOM 3410 N N . ALA D 1 20 ? 28.30613 -19.10749 37.13810 1.000 166.57635 20 ALA D N 1
ATOM 3411 C CA . ALA D 1 20 ? 27.63940 -20.27840 36.57890 1.000 161.23123 20 ALA D CA 1
ATOM 3412 C C . ALA D 1 20 ? 28.44947 -20.87853 35.43697 1.000 156.46125 20 ALA D C 1
ATOM 3413 O O . ALA D 1 20 ? 28.60605 -22.10243 35.35287 1.000 159.42867 20 ALA D O 1
ATOM 3415 N N . GLU D 1 21 ? 28.97994 -20.03051 34.55165 1.000 156.77161 21 GLU D N 1
ATOM 3416 C CA . GLU D 1 21 ? 29.81684 -20.52490 33.46281 1.000 165.46280 21 GLU D CA 1
ATOM 3417 C C . GLU D 1 21 ? 31.10091 -21.15060 33.99308 1.000 171.41430 21 GLU D C 1
ATOM 3418 O O . GLU D 1 21 ? 31.55302 -22.18065 33.47966 1.000 177.29935 21 GLU D O 1
ATOM 3420 N N . ARG D 1 22 ? 31.70388 -20.54256 35.01859 1.000 169.11973 22 ARG D N 1
ATOM 3421 C CA . ARG D 1 22 ? 32.91240 -21.11558 35.60543 1.000 164.09481 22 ARG D CA 1
ATOM 3422 C C . ARG D 1 22 ? 32.63456 -22.48382 36.21894 1.000 169.84776 22 ARG D C 1
ATOM 3423 O O . ARG D 1 22 ? 33.42094 -23.42362 36.04521 1.000 168.94694 22 ARG D O 1
ATOM 3425 N N . LEU D 1 23 ? 31.51679 -22.61520 36.93822 1.000 168.63911 23 LEU D N 1
ATOM 3426 C CA . LEU D 1 23 ? 31.15605 -23.90134 37.52598 1.000 167.02670 23 LEU D CA 1
ATOM 3427 C C . LEU D 1 23 ? 30.87049 -24.93959 36.44879 1.000 165.35718 23 LEU D C 1
ATOM 3428 O O . LEU D 1 23 ? 31.25697 -26.10667 36.58268 1.000 172.47112 23 LEU D O 1
ATOM 3430 N N . LYS D 1 24 ? 30.18830 -24.53482 35.37471 1.000 165.65280 24 LYS D N 1
ATOM 3431 C CA . LYS D 1 24 ? 29.91937 -25.45776 34.27734 1.000 170.81989 24 LYS D CA 1
ATOM 3432 C C . LYS D 1 24 ? 31.21036 -25.91018 33.60880 1.000 182.09856 24 LYS D C 1
ATOM 3433 O O . LYS D 1 24 ? 31.32296 -27.06268 33.17698 1.000 180.21608 24 LYS D O 1
ATOM 3435 N N . ALA D 1 25 ? 32.18718 -25.00796 33.49034 1.000 188.03947 25 ALA D N 1
ATOM 3436 C CA . ALA D 1 25 ? 33.50219 -25.40782 33.00104 1.000 182.93572 25 ALA D CA 1
ATOM 3437 C C . ALA D 1 25 ? 34.15680 -26.40189 33.95132 1.000 177.48100 25 ALA D C 1
ATOM 3438 O O . ALA D 1 25 ? 34.77969 -27.37611 33.51249 1.000 177.40085 25 ALA D O 1
ATOM 3440 N N . GLU D 1 26 ? 34.03151 -26.16690 35.26014 1.000 181.45462 26 GLU D N 1
ATOM 3441 C CA . GLU D 1 26 ? 34.54633 -27.12143 36.23749 1.000 177.79476 26 GLU D CA 1
ATOM 3442 C C . GLU D 1 26 ? 33.79128 -28.44467 36.17284 1.000 178.23650 26 GLU D C 1
ATOM 3443 O O . GLU D 1 26 ? 34.39792 -29.51782 36.26929 1.000 169.52707 26 GLU D O 1
ATOM 3445 N N . VAL D 1 27 ? 32.47247 -28.38881 36.01518 1.000 186.13247 27 VAL D N 1
ATOM 3446 C CA . VAL D 1 27 ? 31.63348 -29.58400 35.95681 1.000 187.43564 27 VAL D CA 1
ATOM 3447 C C . VAL D 1 27 ? 31.78066 -30.23950 34.58791 1.000 184.84129 27 VAL D C 1
ATOM 3448 O O . VAL D 1 27 ? 32.18681 -29.57329 33.62515 1.000 182.33944 27 VAL D O 1
ATOM 3450 N N . PRO D 1 28 ? 31.49064 -31.53384 34.45355 1.000 174.20387 28 PRO D N 1
ATOM 3451 C CA . PRO D 1 28 ? 31.48298 -32.14588 33.12036 1.000 167.25649 28 PRO D CA 1
ATOM 3452 C C . PRO D 1 28 ? 30.40520 -31.53125 32.24016 1.000 166.19956 28 PRO D C 1
ATOM 3453 O O . PRO D 1 28 ? 29.36061 -31.08333 32.71869 1.000 166.63843 28 PRO D O 1
ATOM 3457 N N . GLU D 1 29 ? 30.67727 -31.50746 30.93240 1.000 158.64370 29 GLU D N 1
ATOM 3458 C CA . GLU D 1 29 ? 29.71290 -30.95212 29.98820 1.000 166.65374 29 GLU D CA 1
ATOM 3459 C C . GLU D 1 29 ? 28.41272 -31.74542 29.98180 1.000 166.90163 29 GLU D C 1
ATOM 3460 O O . GLU D 1 29 ? 27.33931 -31.17512 29.75691 1.000 171.49515 29 GLU D O 1
ATOM 3462 N N . ASP D 1 30 ? 28.48458 -33.04938 30.22883 1.000 165.29906 30 ASP D N 1
ATOM 3463 C CA . ASP D 1 30 ? 27.29341 -33.88913 30.27267 1.000 158.37603 30 ASP D CA 1
ATOM 3464 C C . ASP D 1 30 ? 26.43531 -33.55900 31.48977 1.000 146.75622 30 ASP D C 1
ATOM 3465 O O . ASP D 1 30 ? 25.20733 -33.61990 31.43061 1.000 150.23093 30 ASP D O 1
ATOM 3467 N N . VAL D 1 32 ? 24.88923 -30.11551 33.70225 1.000 140.60942 32 VAL D N 1
ATOM 3468 C CA . VAL D 1 32 ? 24.04898 -28.95710 33.42178 1.000 134.72550 32 VAL D CA 1
ATOM 3469 C C . VAL D 1 32 ? 23.95560 -28.06777 34.65397 1.000 137.10041 32 VAL D C 1
ATOM 3470 O O . VAL D 1 32 ? 23.12118 -28.29270 35.53268 1.000 140.08208 32 VAL D O 1
ATOM 3472 N N . CYS D 1 33 ? 24.80794 -27.04684 34.70618 1.000 132.59588 33 CYS D N 1
ATOM 3473 C CA . CYS D 1 33 ? 24.94951 -26.24470 35.91545 1.000 127.91614 33 CYS D CA 1
ATOM 3474 C C . CYS D 1 33 ? 23.93205 -25.11165 35.91954 1.000 132.08816 33 CYS D C 1
ATOM 3475 O O . CYS D 1 33 ? 23.84491 -24.34155 34.95902 1.000 133.51268 33 CYS D O 1
ATOM 3477 N N . VAL D 1 34 ? 23.16486 -25.00257 37.00283 1.000 132.48729 34 VAL D N 1
ATOM 3478 C CA . VAL D 1 34 ? 22.10904 -24.00254 37.10599 1.000 123.42794 34 VAL D CA 1
ATOM 3479 C C . VAL D 1 34 ? 22.28300 -23.20605 38.39481 1.000 127.57456 34 VAL D C 1
ATOM 3480 O O . VAL D 1 34 ? 22.60058 -23.76185 39.45397 1.000 150.39818 34 VAL D O 1
ATOM 3484 N N . VAL D 1 35 ? 22.10716 -21.89167 38.28879 1.000 122.12866 35 VAL D N 1
ATOM 3485 C CA . VAL D 1 35 ? 22.16533 -20.97850 39.42399 1.000 137.33585 35 VAL D CA 1
ATOM 3486 C C . VAL D 1 35 ? 20.80533 -20.30786 39.54138 1.000 134.82688 35 VAL D C 1
ATOM 3487 O O . VAL D 1 35 ? 20.36122 -19.62727 38.60850 1.000 135.57499 35 VAL D O 1
ATOM 3489 N N . VAL D 1 36 ? 20.15165 -20.48950 40.68384 1.000 134.50058 36 VAL D N 1
ATOM 3490 C CA . VAL D 1 36 ? 18.79859 -19.98798 40.89356 1.000 129.42602 36 VAL D CA 1
ATOM 3491 C C . VAL D 1 36 ? 18.81919 -18.93421 41.99059 1.000 147.77338 36 VAL D C 1
ATOM 3492 O O . VAL D 1 36 ? 19.59230 -19.02287 42.95154 1.000 156.36026 36 VAL D O 1
ATOM 3494 N N . ARG D 1 37 ? 17.95734 -17.92772 41.84503 1.000 147.55490 37 ARG D N 1
ATOM 3495 C CA . ARG D 1 37 ? 17.83024 -16.88159 42.85443 1.000 145.50553 37 ARG D CA 1
ATOM 3496 C C . ARG D 1 37 ? 16.37655 -16.44227 42.91112 1.000 146.74602 37 ARG D C 1
ATOM 3497 O O . ARG D 1 37 ? 15.83418 -15.96329 41.91038 1.000 131.30145 37 ARG D O 1
ATOM 3499 N N . THR D 1 38 ? 15.75315 -16.59886 44.07553 1.000 156.65558 38 THR D N 1
ATOM 3500 C CA . THR D 1 38 ? 14.34243 -16.28671 44.26623 1.000 162.21601 38 THR D CA 1
ATOM 3501 C C . THR D 1 38 ? 14.21352 -15.01963 45.10127 1.000 162.98846 38 THR D C 1
ATOM 3502 O O . THR D 1 38 ? 14.74232 -14.94843 46.21618 1.000 173.74317 38 THR D O 1
ATOM 3504 N N . THR D 1 39 ? 13.51227 -14.02780 44.55931 1.000 150.18810 39 THR D N 1
ATOM 3505 C CA . THR D 1 39 ? 13.18904 -12.81320 45.28585 1.000 158.17077 39 THR D CA 1
ATOM 3506 C C . THR D 1 39 ? 11.88383 -13.01117 46.05456 1.000 176.63936 39 THR D C 1
ATOM 3507 O O . THR D 1 39 ? 11.21682 -14.04267 45.94268 1.000 165.76070 39 THR D O 1
ATOM 3509 N N . GLU D 1 40 ? 11.50694 -12.00790 46.84319 1.000 198.92379 40 GLU D N 1
ATOM 3510 C CA . GLU D 1 40 ? 10.33728 -12.08705 47.70771 1.000 197.83411 40 GLU D CA 1
ATOM 3511 C C . GLU D 1 40 ? 9.35709 -10.97541 47.36360 1.000 200.23073 40 GLU D C 1
ATOM 3512 O O . GLU D 1 40 ? 9.75634 -9.81878 47.19413 1.000 205.03239 40 GLU D O 1
ATOM 3514 N N . VAL D 1 41 ? 8.07865 -11.33426 47.25797 1.000 189.22548 41 VAL D N 1
ATOM 3515 C CA . VAL D 1 41 ? 6.99654 -10.37344 47.07630 1.000 192.78481 41 VAL D CA 1
ATOM 3516 C C . VAL D 1 41 ? 5.95757 -10.62204 48.16199 1.000 197.75382 41 VAL D C 1
ATOM 3517 O O . VAL D 1 41 ? 4.75379 -10.45340 47.93377 1.000 189.00473 41 VAL D O 1
ATOM 3519 N N . SER D 1 42 ? 6.42854 -11.06487 49.33347 1.000 198.18407 42 SER D N 1
ATOM 3520 C CA . SER D 1 42 ? 5.61643 -11.40924 50.49958 1.000 208.27144 42 SER D CA 1
ATOM 3521 C C . SER D 1 42 ? 4.87837 -12.72446 50.28030 1.000 212.86841 42 SER D C 1
ATOM 3522 O O . SER D 1 42 ? 5.14498 -13.43914 49.30921 1.000 194.26279 42 SER D O 1
ATOM 3525 N N . GLU D 1 43 ? 3.95300 -13.05552 51.18333 1.000 240.45869 43 GLU D N 1
ATOM 3526 C CA . GLU D 1 43 ? 3.26286 -14.33895 51.12919 1.000 240.77288 43 GLU D CA 1
ATOM 3527 C C . GLU D 1 43 ? 2.31275 -14.45825 49.94516 1.000 237.56018 43 GLU D C 1
ATOM 3528 O O . GLU D 1 43 ? 1.83950 -15.56509 49.66586 1.000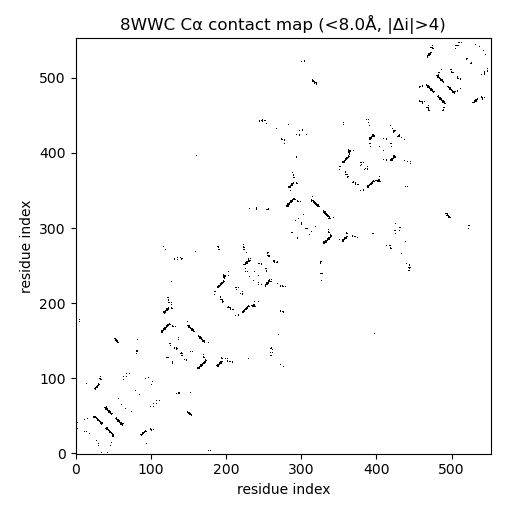 235.76705 43 GLU D O 1
ATOM 3530 N N . LYS D 1 44 ? 2.02326 -13.36082 49.24739 1.000 212.57840 44 LYS D N 1
ATOM 3531 C CA . LYS D 1 44 ? 1.08999 -13.39837 48.12921 1.000 192.73797 44 LYS D CA 1
ATOM 3532 C C . LYS D 1 44 ? 1.75920 -13.73631 46.80466 1.000 184.15742 44 LYS D C 1
ATOM 3533 O O . LYS D 1 44 ? 1.11485 -14.32707 45.93000 1.000 174.16236 44 LYS D O 1
ATOM 3535 N N . LYS D 1 45 ? 3.03095 -13.38208 46.63167 1.000 187.45829 45 LYS D N 1
ATOM 3536 C CA . LYS D 1 45 ? 3.71192 -13.61956 45.36826 1.000 160.33193 45 LYS D CA 1
ATOM 3537 C C . LYS D 1 45 ? 5.19104 -13.86911 45.61941 1.000 156.96910 45 LYS D C 1
ATOM 3538 O O . LYS D 1 45 ? 5.75040 -13.43237 46.62797 1.000 172.35205 45 LYS D O 1
ATOM 3540 N N . VAL D 1 46 ? 5.81376 -14.58502 44.68911 1.000 138.27192 46 VAL D N 1
ATOM 3541 C CA . VAL D 1 46 ? 7.24723 -14.84767 44.72442 1.000 130.72420 46 VAL D CA 1
ATOM 3542 C C . VAL D 1 46 ? 7.72266 -15.03366 43.29165 1.000 126.92740 46 VAL D C 1
ATOM 3543 O O . VAL D 1 46 ? 7.04802 -15.66959 42.47449 1.000 131.52386 46 VAL D O 1
ATOM 3547 N N . VAL D 1 47 ? 8.88641 -14.46322 42.98934 1.000 131.55100 47 VAL D N 1
ATOM 3548 C CA . VAL D 1 47 ? 9.48342 -14.53349 41.66530 1.000 120.26064 47 VAL D CA 1
ATOM 3549 C C . VAL D 1 47 ? 10.88071 -15.12289 41.79833 1.000 123.94653 47 VAL D C 1
ATOM 3550 O O . VAL D 1 47 ? 11.47224 -15.14522 42.87881 1.000 133.13744 47 VAL D O 1
ATOM 3552 N N . ALA D 1 48 ? 11.40643 -15.60985 40.67755 1.000 122.37879 48 ALA D N 1
ATOM 3553 C CA . ALA D 1 48 ? 12.72470 -16.22701 40.67438 1.000 120.67721 48 ALA D CA 1
ATOM 3554 C C . ALA D 1 48 ? 13.34728 -16.13514 39.28982 1.000 113.88088 48 ALA D C 1
ATOM 3555 O O . ALA D 1 48 ? 12.66636 -16.31627 38.27587 1.000 107.67955 48 ALA D O 1
ATOM 3557 N N . THR D 1 49 ? 14.64967 -15.86129 39.26324 1.000 120.89163 49 THR D N 1
ATOM 3558 C CA . THR D 1 49 ? 15.43987 -15.83857 38.04029 1.000 106.43664 49 THR D CA 1
ATOM 3559 C C . THR D 1 49 ? 16.50913 -16.91806 38.13044 1.000 119.11886 49 THR D C 1
ATOM 3560 O O . THR D 1 49 ? 17.17718 -17.05400 39.16288 1.000 127.43839 49 THR D O 1
ATOM 3562 N N . ALA D 1 50 ? 16.66746 -17.68452 37.05424 1.000 116.50934 50 ALA D N 1
ATOM 3563 C CA . ALA D 1 50 ? 17.59575 -18.80522 37.02795 1.000 122.72480 50 ALA D CA 1
ATOM 3564 C C . ALA D 1 50 ? 18.40848 -18.77357 35.74347 1.000 118.72633 50 ALA D C 1
ATOM 3565 O O . ALA D 1 50 ? 17.85105 -18.62131 34.65181 1.000 122.32988 50 ALA D O 1
ATOM 3567 N N . VAL D 1 51 ? 19.72255 -18.91969 35.87912 1.000 109.91724 51 VAL D N 1
ATOM 3568 C CA . VAL D 1 51 ? 20.62923 -19.04571 34.74488 1.000 113.41595 51 VAL D CA 1
ATOM 3569 C C . VAL D 1 51 ? 20.99878 -20.51420 34.60253 1.000 115.47530 51 VAL D C 1
ATOM 3570 O O . VAL D 1 51 ? 21.42838 -21.15135 35.57233 1.000 124.58438 51 VAL D O 1
ATOM 3574 N N . LEU D 1 52 ? 20.82688 -21.05672 33.40062 1.000 112.70992 52 LEU D N 1
ATOM 3575 C CA . LEU D 1 52 ? 21.02243 -22.47224 33.12998 1.000 115.14931 52 LEU D CA 1
ATOM 3576 C C . LEU D 1 52 ? 22.09274 -22.61297 32.05981 1.000 113.91890 52 LEU D C 1
ATOM 3577 O O . LEU D 1 52 ? 22.00470 -21.96837 31.01037 1.000 111.97010 52 LEU D O 1
ATOM 3582 N N . VAL D 1 53 ? 23.09798 -23.44734 32.31727 1.000 113.30417 53 VAL D N 1
ATOM 3583 C CA . VAL D 1 53 ? 24.17754 -23.69471 31.37088 1.000 124.33427 53 VAL D CA 1
ATOM 3584 C C . VAL D 1 53 ? 24.19603 -25.18450 31.05894 1.000 130.09660 53 VAL D C 1
ATOM 3585 O O . VAL D 1 53 ? 24.12624 -26.01920 31.97288 1.000 137.64354 53 VAL D O 1
ATOM 3589 N N . PHE D 1 54 ? 24.31970 -25.50636 29.77270 1.000 120.76535 54 PHE D N 1
ATOM 3590 C CA . PHE D 1 54 ? 24.03848 -26.80716 29.18932 1.000 134.50253 54 PHE D CA 1
ATOM 3591 C C . PHE D 1 54 ? 25.32095 -27.43267 28.63956 1.000 153.56905 54 PHE D C 1
ATOM 3592 O O . PHE D 1 54 ? 26.43445 -26.98261 28.93484 1.000 150.33187 54 PHE D O 1
ATOM 3600 N N . SER D 1 55 ? 25.15139 -28.50246 27.85583 1.000 195.10823 55 SER D N 1
ATOM 3601 C CA . SER D 1 55 ? 26.27376 -29.31876 27.39766 1.000 202.17599 55 SER D CA 1
ATOM 3602 C C . SER D 1 55 ? 27.34328 -28.48236 26.70388 1.000 202.03179 55 SER D C 1
ATOM 3603 O O . SER D 1 55 ? 28.48006 -28.38670 27.17714 1.000 210.90842 55 SER D O 1
ATOM 3606 N N . ASN D 1 56 ? 26.99718 -27.86487 25.58050 1.000 158.27459 56 ASN D N 1
ATOM 3607 C CA . ASN D 1 56 ? 27.92715 -26.97155 24.90595 1.000 139.91812 56 ASN D CA 1
ATOM 3608 C C . ASN D 1 56 ? 27.94468 -25.64338 25.65571 1.000 129.80487 56 ASN D C 1
ATOM 3609 O O . ASN D 1 56 ? 27.48780 -25.53533 26.79619 1.000 141.06426 56 ASN D O 1
ATOM 3614 N N . LYS D 1 57 ? 28.48565 -24.60757 25.02424 1.000 120.95843 57 LYS D N 1
ATOM 3615 C CA . LYS D 1 57 ? 28.55153 -23.28990 25.64321 1.000 116.21165 57 LYS D CA 1
ATOM 3616 C C . LYS D 1 57 ? 27.15884 -22.69816 25.83802 1.000 118.21675 57 LYS D C 1
ATOM 3617 O O . LYS D 1 57 ? 27.02091 -21.62053 26.41910 1.000 124.35804 57 LYS D O 1
ATOM 3619 N N . GLN D 1 58 ? 26.12804 -23.40605 25.37634 1.000 115.35765 58 GLN D N 1
ATOM 3620 C CA . GLN D 1 58 ? 24.76847 -22.88101 25.30551 1.000 115.56878 58 GLN D CA 1
ATOM 3621 C C . GLN D 1 58 ? 24.18363 -22.61670 26.69413 1.000 106.60831 58 GLN D C 1
ATOM 3622 O O . GLN D 1 58 ? 24.55263 -23.25592 27.68340 1.000 105.66379 58 GLN D O 1
ATOM 3628 N N . ARG D 1 59 ? 23.25472 -21.65732 26.75361 1.000 102.34283 59 ARG D N 1
ATOM 3629 C CA . ARG D 1 59 ? 22.73632 -21.14055 28.01601 1.000 100.40149 59 ARG D CA 1
ATOM 3630 C C . ARG D 1 59 ? 21.30987 -20.63947 27.82033 1.000 98.03882 59 ARG D C 1
ATOM 3631 O O . ARG D 1 59 ? 20.87995 -20.34838 26.70111 1.000 106.85906 59 ARG D O 1
ATOM 3639 N N . THR D 1 60 ? 20.58086 -20.53883 28.93481 1.000 105.77441 60 THR D N 1
ATOM 3640 C CA . THR D 1 60 ? 19.21282 -20.02690 28.93419 1.000 103.19763 60 THR D CA 1
ATOM 3641 C C . THR D 1 60 ? 18.90713 -19.34336 30.26018 1.000 104.60503 60 THR D C 1
ATOM 3642 O O . THR D 1 60 ? 19.20709 -19.88588 31.32700 1.000 108.72129 60 THR D O 1
ATOM 3646 N N . VAL D 1 61 ? 18.29783 -18.16269 30.18948 1.000 100.97843 61 VAL D N 1
ATOM 3647 C CA . VAL D 1 61 ? 17.82013 -17.44488 31.36619 1.000 96.22062 61 VAL D CA 1
ATOM 3648 C C . VAL D 1 61 ? 16.31456 -17.64986 31.46907 1.000 101.45382 61 VAL D C 1
ATOM 3649 O O . VAL D 1 61 ? 15.59348 -17.51274 30.47267 1.000 101.56877 61 VAL D O 1
ATOM 3653 N N . ILE D 1 62 ? 15.83853 -17.99088 32.66645 1.000 97.13769 62 ILE D N 1
ATOM 3654 C CA . ILE D 1 62 ? 14.43589 -18.31328 32.89875 1.000 97.63064 62 ILE D CA 1
ATOM 3655 C C . ILE D 1 62 ? 13.91569 -17.46945 34.05464 1.000 98.41176 62 ILE D C 1
ATOM 3656 O O . ILE D 1 62 ? 14.58201 -17.33203 35.08628 1.000 107.90407 62 ILE D O 1
ATOM 3661 N N . TYR D 1 63 ? 12.72644 -16.89882 33.87878 1.000 93.42517 63 TYR D N 1
ATOM 3662 C CA . TYR D 1 63 ? 12.06013 -16.12008 34.91249 1.000 99.69227 63 TYR D CA 1
ATOM 3663 C C . TYR D 1 63 ? 10.71440 -16.75604 35.23260 1.000 100.73037 63 TYR D C 1
ATOM 3664 O O . TYR D 1 63 ? 9.97721 -17.15814 34.32684 1.000 107.70662 63 TYR D O 1
ATOM 3673 N N . ALA D 1 64 ? 10.39944 -16.85377 36.52297 1.000 104.18686 64 ALA D N 1
ATOM 3674 C CA . ALA D 1 64 ? 9.15173 -17.45959 36.96294 1.000 102.93541 64 ALA D CA 1
ATOM 3675 C C . ALA D 1 64 ? 8.54009 -16.62134 38.07432 1.000 117.33586 64 ALA D C 1
ATOM 3676 O O . ALA D 1 64 ? 9.24333 -15.90665 38.79171 1.000 113.92435 64 ALA D O 1
ATOM 3678 N N . GLU D 1 65 ? 7.21893 -16.71859 38.20734 1.000 124.16939 65 GLU D N 1
ATOM 3679 C CA . GLU D 1 65 ? 6.49237 -16.02583 39.25978 1.000 120.71703 65 GLU D CA 1
ATOM 3680 C C . GLU D 1 65 ? 5.24421 -16.82501 39.59944 1.000 117.17383 65 GLU D C 1
ATOM 3681 O O . GLU D 1 65 ? 4.63813 -17.45875 38.73089 1.000 131.06694 65 GLU D O 1
ATOM 3683 N N . GLY D 1 66 ? 4.86508 -16.78787 40.87027 1.000 118.98530 66 GLY D N 1
ATOM 3684 C CA . GLY D 1 66 ? 3.69885 -17.54072 41.30038 1.000 118.58666 66 GLY D CA 1
ATOM 3685 C C . GLY D 1 66 ? 3.27269 -17.12762 42.69006 1.000 127.63669 66 GLY D C 1
ATOM 3686 O O . GLY D 1 66 ? 3.96686 -16.37582 43.37778 1.000 132.47603 66 GLY D O 1
ATOM 3687 N N . GLU D 1 67 ? 2.11568 -17.64825 43.10558 1.000 127.63247 67 GLU D N 1
ATOM 3688 C CA . GLU D 1 67 ? 1.60823 -17.35648 44.44357 1.000 126.35546 67 GLU D CA 1
ATOM 3689 C C . GLU D 1 67 ? 2.57679 -17.85177 45.51562 1.000 135.42690 67 GLU D C 1
ATOM 3690 O O . GLU D 1 67 ? 2.97635 -17.09440 46.40887 1.00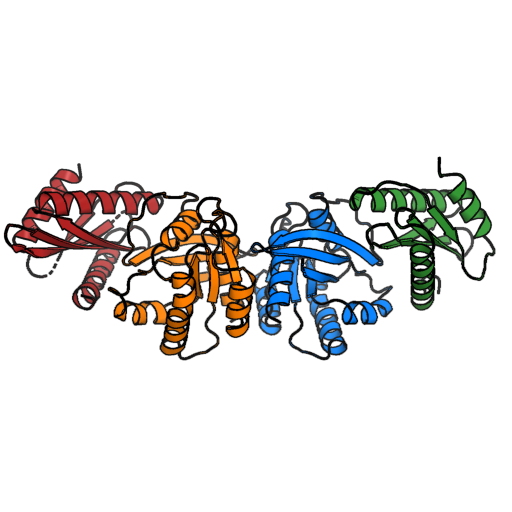0 154.26287 67 GLU D O 1
ATOM 3692 N N . ASN D 1 68 ? 2.96786 -19.13266 45.44521 1.000 124.93544 68 ASN D N 1
ATOM 3693 C CA . ASN D 1 68 ? 3.95548 -19.69825 46.36168 1.000 129.62132 68 ASN D CA 1
ATOM 3694 C C . ASN D 1 68 ? 5.22395 -20.13210 45.62290 1.000 128.30896 68 ASN D C 1
ATOM 3695 O O . ASN D 1 68 ? 5.42136 -19.85568 44.43411 1.000 127.97681 68 ASN D O 1
ATOM 3700 N N . ILE D 1 69 ? 6.12036 -20.77199 46.37852 1.000 133.56966 69 ILE D N 1
ATOM 3701 C CA . ILE D 1 69 ? 7.37464 -21.27813 45.83247 1.000 129.24341 69 ILE D CA 1
ATOM 3702 C C . ILE D 1 69 ? 7.17048 -22.53152 44.99028 1.000 130.34950 69 ILE D C 1
ATOM 3703 O O . ILE D 1 69 ? 7.95718 -22.78480 44.07158 1.000 126.52813 69 ILE D O 1
ATOM 3705 N N . LYS D 1 70 ? 6.13877 -23.32976 45.27531 1.000 128.21849 70 LYS D N 1
ATOM 3706 C CA . LYS D 1 70 ? 5.90974 -24.52854 44.47480 1.000 125.22215 70 LYS D CA 1
ATOM 3707 C C . LYS D 1 70 ? 5.55494 -24.16923 43.03742 1.000 116.11961 70 LYS D C 1
ATOM 3708 O O . LYS D 1 70 ? 6.00985 -24.83272 42.10180 1.000 116.88470 70 LYS D O 1
ATOM 3710 N N . GLU D 1 71 ? 4.74787 -23.12158 42.83970 1.000 113.90784 71 GLU D N 1
ATOM 3711 C CA . GLU D 1 71 ? 4.47055 -22.64768 41.48481 1.000 116.63324 71 GLU D CA 1
ATOM 3712 C C . GLU D 1 71 ? 5.74100 -22.18673 40.78861 1.000 109.73563 71 GLU D C 1
ATOM 3713 O O . GLU D 1 71 ? 5.96175 -22.49413 39.61118 1.000 109.36061 71 GLU D O 1
ATOM 3719 N N . VAL D 1 72 ? 6.58421 -21.43986 41.50028 1.000 106.40041 72 VAL D N 1
ATOM 3720 C CA . VAL D 1 72 ? 7.82733 -20.95423 40.91249 1.000 105.70736 72 VAL D CA 1
ATOM 3721 C C . VAL D 1 72 ? 8.70298 -22.12723 40.49132 1.000 107.13574 72 VAL D C 1
ATOM 3722 O O . VAL D 1 72 ? 9.22814 -22.16558 39.37324 1.000 109.10861 72 VAL D O 1
ATOM 3726 N N . ALA D 1 73 ? 8.84086 -23.11960 41.37103 1.000 104.27006 73 ALA D N 1
ATOM 3727 C CA . ALA D 1 73 ? 9.70257 -24.26006 41.08321 1.000 102.65492 73 ALA D CA 1
ATOM 3728 C C . ALA D 1 73 ? 9.12981 -25.12300 39.96588 1.000 100.21564 73 ALA D C 1
ATOM 3729 O O . ALA D 1 73 ? 9.87882 -25.64513 39.13516 1.000 104.22579 73 ALA D O 1
ATOM 3731 N N . ASP D 1 74 ? 7.80466 -25.27712 39.91697 1.000 102.69153 74 ASP D N 1
ATOM 3732 C CA . ASP D 1 74 ? 7.19564 -26.08049 38.86167 1.000 102.71996 74 ASP D CA 1
ATOM 3733 C C . ASP D 1 74 ? 7.30764 -25.38906 37.50781 1.000 103.58891 74 ASP D C 1
ATOM 3734 O O . ASP D 1 74 ? 7.57156 -26.04182 36.48994 1.000 103.77599 74 ASP D O 1
ATOM 3739 N N . LYS D 1 75 ? 7.11917 -24.06678 37.47491 1.000 101.69690 75 LYS D N 1
ATOM 3740 C CA . LYS D 1 75 ? 7.33353 -23.32239 36.23913 1.000 97.43736 75 LYS D CA 1
ATOM 3741 C C . LYS D 1 75 ? 8.79194 -23.39660 35.80610 1.000 101.46234 75 LYS D C 1
ATOM 3742 O O . LYS D 1 75 ? 9.08935 -23.51669 34.61091 1.000 103.00637 75 LYS D O 1
ATOM 3744 N N . LEU D 1 76 ? 9.71679 -23.33155 36.76796 1.000 96.09206 76 LEU D N 1
ATOM 3745 C CA . LEU D 1 76 ? 11.13261 -23.47985 36.45031 1.000 99.24063 76 LEU D CA 1
ATOM 3746 C C . LEU D 1 76 ? 11.42667 -24.86276 35.88335 1.000 104.95300 76 LEU D C 1
ATOM 3747 O O . LEU D 1 76 ? 12.22847 -25.00266 34.95496 1.000 110.44886 76 LEU D O 1
ATOM 3752 N N . ILE D 1 77 ? 10.79797 -25.89845 36.44249 1.000 96.84977 77 ILE D N 1
ATOM 3753 C CA . ILE D 1 77 ? 10.98377 -27.25596 35.93667 1.000 105.29990 77 ILE D CA 1
ATOM 3754 C C . ILE D 1 77 ? 10.45491 -27.37180 34.51320 1.000 103.70089 77 ILE D C 1
ATOM 3755 O O . ILE D 1 77 ? 11.07999 -28.00304 33.65154 1.000 102.54901 77 ILE D O 1
ATOM 3757 N N . LYS D 1 78 ? 9.28751 -26.77927 34.24823 1.000 107.16307 78 LYS D N 1
ATOM 3758 C CA . LYS D 1 78 ? 8.74556 -26.79041 32.89235 1.000 102.70068 78 LYS D CA 1
ATOM 3759 C C . LYS D 1 78 ? 9.67991 -26.07596 31.92330 1.000 105.49646 78 LYS D C 1
ATOM 3760 O O 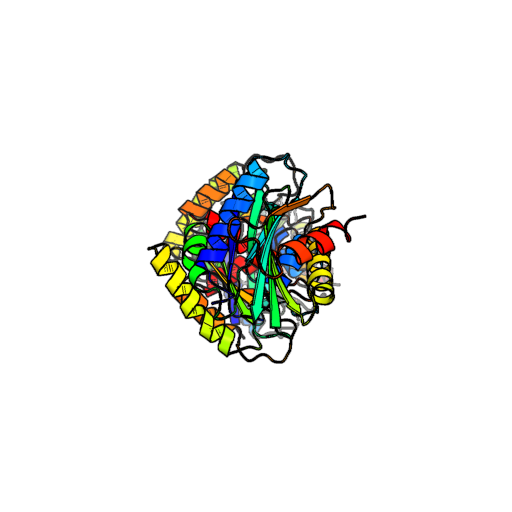. LYS D 1 78 ? 9.91871 -26.55640 30.80808 1.000 104.98824 78 LYS D O 1
ATOM 3762 N N . GLY D 1 79 ? 10.22596 -24.93069 32.33707 1.000 94.53520 79 GLY D N 1
ATOM 3763 C CA . GLY D 1 79 ? 11.17006 -24.22247 31.48768 1.000 96.32989 79 GLY D CA 1
ATOM 3764 C C . GLY D 1 79 ? 12.44186 -25.01110 31.23782 1.000 103.53020 79 GLY D C 1
ATOM 3765 O O . GLY D 1 79 ? 12.96842 -25.02026 30.12307 1.000 112.86056 79 GLY D O 1
ATOM 3766 N N . LEU D 1 80 ? 12.95726 -25.67609 32.27497 1.000 106.70986 80 LEU D N 1
ATOM 3767 C CA . LEU D 1 80 ? 14.14993 -26.50292 32.11712 1.000 106.08856 80 LEU D CA 1
ATOM 3768 C C . LEU D 1 80 ? 13.89198 -27.65895 31.16014 1.000 109.37136 80 LEU D C 1
ATOM 3769 O O . LEU D 1 80 ? 14.73229 -27.96693 30.30716 1.000 121.03397 80 LEU D O 1
ATOM 3774 N N . LYS D 1 81 ? 12.73723 -28.31581 31.29107 1.000 106.71698 81 LYS D N 1
ATOM 3775 C CA . LYS D 1 81 ? 12.40029 -29.40266 30.37782 1.000 109.16257 81 LYS D CA 1
ATOM 3776 C C . LYS D 1 81 ? 12.27408 -28.89595 28.94676 1.000 112.12686 81 LYS D C 1
ATOM 3777 O O . LYS D 1 81 ? 12.76065 -29.53781 28.00626 1.000 114.75210 81 LYS D O 1
ATOM 3779 N N . LYS D 1 82 ? 11.63049 -27.73866 28.76474 1.000 107.28586 82 LYS D N 1
ATOM 3780 C CA . LYS D 1 82 ? 11.50349 -27.16047 27.43114 1.000 103.40289 82 LYS D CA 1
ATOM 3781 C C . LYS D 1 82 ? 12.86837 -26.84173 26.83512 1.000 102.71158 82 LYS D C 1
ATOM 3782 O O . LYS D 1 82 ? 13.12327 -27.12946 25.66004 1.000 108.17445 82 LYS D O 1
ATOM 3788 N N . ALA D 1 83 ? 13.75952 -26.24715 27.63195 1.000 95.76186 83 ALA D N 1
ATOM 3789 C CA . ALA D 1 83 ? 15.08900 -25.90731 27.13621 1.000 107.29844 83 ALA D CA 1
ATOM 3790 C C . ALA D 1 83 ? 15.88774 -27.15682 26.78780 1.000 129.57100 83 ALA D C 1
ATOM 3791 O O . ALA D 1 83 ? 16.57082 -27.19797 25.75742 1.000 130.29799 83 ALA D O 1
ATOM 3793 N N . LEU D 1 84 ? 15.81821 -28.18582 27.63705 1.000 122.90609 84 LEU D N 1
ATOM 3794 C CA . LEU D 1 84 ? 16.54816 -29.41996 27.36634 1.000 130.09940 84 LEU D CA 1
ATOM 3795 C C . LEU D 1 84 ? 16.03997 -30.09583 26.09935 1.000 138.45460 84 LEU D C 1
ATOM 3796 O O . LEU D 1 84 ? 16.83387 -30.59303 25.29150 1.000 146.75023 84 LEU D O 1
ATOM 3798 N N . LYS D 1 85 ? 14.71792 -30.12900 25.90938 1.000 123.25586 85 LYS D N 1
ATOM 3799 C CA . LYS D 1 85 ? 14.16232 -30.71459 24.69313 1.000 127.33609 85 LYS D CA 1
ATOM 3800 C C . LYS D 1 85 ? 14.54768 -29.90368 23.46118 1.000 132.56161 85 LYS D C 1
ATOM 3801 O O . LYS D 1 85 ? 14.89179 -30.47125 22.41734 1.000 121.20460 85 LYS D O 1
ATOM 3807 N N . VAL D 1 86 ? 14.50635 -28.57341 23.57016 1.000 128.09344 86 VAL D N 1
ATOM 3808 C CA . VAL D 1 86 ? 14.80094 -27.69906 22.44188 1.000 123.48994 86 VAL D CA 1
ATOM 3809 C C . VAL D 1 86 ? 16.26921 -27.78308 22.03050 1.000 117.35908 86 VAL D C 1
ATOM 3810 O O . VAL D 1 86 ? 16.62206 -27.40939 20.90619 1.000 115.29291 86 VAL D O 1
ATOM 3814 N N . ARG D 1 87 ? 17.13674 -28.31134 22.89234 1.000 123.66465 87 ARG D N 1
ATOM 3815 C CA . ARG D 1 87 ? 18.56387 -28.37305 22.60645 1.000 128.62040 87 ARG D CA 1
ATOM 3816 C C . ARG D 1 87 ? 19.03766 -29.77577 22.23585 1.000 140.70820 87 ARG D C 1
ATOM 3817 O O . ARG D 1 87 ? 20.22728 -30.07858 22.37854 1.000 133.71222 87 ARG D O 1
ATOM 3825 N N . ASN D 1 88 ? 18.13184 -30.63024 21.75405 1.000 155.65974 88 ASN D N 1
ATOM 3826 C CA . ASN D 1 88 ? 18.47995 -31.96364 21.25496 1.000 158.87850 88 ASN D CA 1
ATOM 3827 C C . ASN D 1 88 ? 19.27265 -32.76171 22.28784 1.000 169.26386 88 ASN D C 1
ATOM 3828 O O . ASN D 1 88 ? 20.25880 -33.42944 21.96826 1.000 176.67729 88 ASN D O 1
ATOM 3830 N N . GLN D 1 89 ? 18.83747 -32.68994 23.54253 1.000 158.90515 89 GLN D N 1
ATOM 3831 C CA . GLN D 1 89 ? 19.50149 -33.37225 24.64159 1.000 144.49046 89 GLN D CA 1
ATOM 3832 C C . GLN D 1 89 ? 18.46265 -34.06452 25.51318 1.000 156.64470 89 GLN D C 1
ATOM 3833 O O . GLN D 1 89 ? 17.26075 -33.80024 25.42137 1.000 158.74040 89 GLN D O 1
ATOM 3835 N N . GLU D 1 90 ? 18.94273 -34.96511 26.36311 1.000 162.27488 90 GLU D N 1
ATOM 3836 C CA . GLU D 1 90 ? 18.10913 -35.69416 27.30593 1.000 162.07328 90 GLU D CA 1
ATOM 3837 C C . GLU D 1 90 ? 18.33285 -35.16192 28.71563 1.000 158.26728 90 GLU D C 1
ATOM 3838 O O . GLU D 1 90 ? 19.25676 -34.38616 28.97612 1.000 159.93572 90 GLU D O 1
ATOM 3840 N N . LEU D 1 91 ? 17.46298 -35.58778 29.62950 1.000 151.96601 91 LEU D N 1
ATOM 3841 C CA . LEU D 1 91 ? 17.57501 -35.16517 31.01897 1.000 154.23035 91 LEU D CA 1
ATOM 3842 C C . LEU D 1 91 ? 18.88903 -35.65337 31.61496 1.000 179.31507 91 LEU D C 1
ATOM 3843 O O . LEU D 1 91 ? 19.24496 -36.82875 31.48921 1.000 180.09831 91 LEU D O 1
ATOM 3845 N N . LYS D 1 92 ? 19.60878 -34.74502 32.26811 1.000 190.46380 92 LYS D N 1
ATOM 3846 C CA . LYS D 1 92 ? 20.91593 -35.03440 32.83913 1.000 193.77968 92 LYS D CA 1
ATOM 3847 C C . LYS D 1 92 ? 20.95526 -34.54204 34.28088 1.000 193.63382 92 LYS D C 1
ATOM 3848 O O . LYS D 1 92 ? 19.97331 -34.01082 34.80835 1.000 198.91249 92 LYS D O 1
ATOM 3850 N N . LYS D 1 93 ? 22.10667 -34.72743 34.92114 1.000 177.46983 93 LYS D N 1
ATOM 3851 C CA . LYS D 1 93 ? 22.27738 -34.29178 36.29965 1.000 160.84689 93 LYS D CA 1
ATOM 3852 C C . LYS D 1 93 ? 22.28381 -32.77042 36.38522 1.000 172.56036 93 LYS D C 1
ATOM 3853 O O . LYS D 1 93 ? 22.78803 -32.08177 35.49331 1.000 171.50358 93 LYS D O 1
ATOM 3855 N N . VAL D 1 94 ? 21.71626 -32.24709 37.46966 1.000 165.59670 94 VAL D N 1
ATOM 3856 C CA . VAL D 1 94 ? 21.64812 -30.81221 37.70704 1.000 165.23569 94 VAL D CA 1
ATOM 3857 C C . VAL D 1 94 ? 22.16240 -30.52170 39.10875 1.000 164.91242 94 VAL D C 1
ATOM 3858 O O . VAL D 1 94 ? 22.03421 -31.34310 40.02224 1.000 164.42480 94 VAL D O 1
ATOM 3860 N N . LYS D 1 95 ? 22.75257 -29.33804 39.27419 1.000 160.47628 95 LYS D N 1
ATOM 3861 C CA . LYS D 1 95 ? 23.29328 -28.88602 40.55680 1.000 134.86256 95 LYS D CA 1
ATOM 3862 C C . LYS D 1 95 ? 22.83788 -27.44589 40.77392 1.000 139.87346 95 LYS D C 1
ATOM 3863 O O . LYS D 1 95 ? 23.52896 -26.50300 40.37873 1.000 143.37835 95 LYS D O 1
ATOM 3865 N N . LEU D 1 96 ? 21.67598 -27.28010 41.40259 1.000 143.58383 96 LEU D N 1
ATOM 3866 C CA . LEU D 1 96 ? 21.16257 -25.94601 41.68260 1.000 141.15112 96 LEU D CA 1
ATOM 3867 C C . LEU D 1 96 ? 22.04651 -25.25454 42.71099 1.000 140.00140 96 LEU D C 1
ATOM 3868 O O . LEU D 1 96 ? 22.28774 -25.79003 43.79715 1.000 136.65211 96 LEU D O 1
ATOM 3870 N N . VAL D 1 97 ? 22.52956 -24.06116 42.37136 1.000 140.61649 97 VAL D N 1
ATOM 3871 C CA . VAL D 1 97 ? 23.46559 -23.32887 43.21063 1.000 147.73233 97 VAL D CA 1
ATOM 3872 C C . VAL D 1 97 ? 23.03208 -21.86902 43.29190 1.000 159.10304 97 VAL D C 1
ATOM 3873 O O . VAL D 1 97 ? 22.00663 -21.46372 42.73347 1.000 159.21591 97 VAL D O 1
ATOM 3875 N N . CYS D 1 98 ? 23.82682 -21.08154 44.01305 1.000 166.81741 98 CYS D N 1
ATOM 3876 C CA . CYS D 1 98 ? 23.60559 -19.64926 44.17533 1.000 169.03579 98 CYS D CA 1
ATOM 3877 C C . CYS D 1 98 ? 24.85200 -18.98256 44.74744 1.000 171.88799 98 CYS D C 1
ATOM 3878 O O . CYS D 1 98 ? 25.27421 -19.29058 45.86315 1.000 178.34792 98 CYS D O 1
ATOM 3881 N N . TYR D 1 100 ? 25.58294 -15.85880 46.44605 1.000 174.75695 100 TYR D N 1
ATOM 3882 C CA . TYR D 1 100 ? 24.98808 -15.30437 47.65632 1.000 174.62605 100 TYR D CA 1
ATOM 3883 C C . TYR D 1 100 ? 24.72638 -16.40252 48.68264 1.000 164.39263 100 TYR D C 1
ATOM 3884 O O . TYR D 1 100 ? 24.56671 -17.56748 48.31579 1.000 166.41828 100 TYR D O 1
ATOM 3886 N N . PRO D 1 101 ? 24.70411 -16.03689 49.96511 1.000 166.62809 101 PRO D N 1
ATOM 3887 C CA . PRO D 1 101 ? 24.34299 -17.01456 50.99814 1.000 175.80988 101 PRO D CA 1
ATOM 3888 C C . PRO D 1 101 ? 22.97456 -17.62052 50.72294 1.000 177.82130 101 PRO D C 1
ATOM 3889 O O . PRO D 1 101 ? 22.02492 -16.92138 50.36314 1.000 174.49822 101 PRO D O 1
ATOM 3893 N N . MET D 1 102 ? 22.88475 -18.93728 50.89697 1.000 183.09673 102 MET D N 1
ATOM 3894 C CA . MET D 1 102 ? 21.67066 -19.66772 50.55280 1.000 181.92382 102 MET D CA 1
ATOM 3895 C C . MET D 1 102 ? 20.51252 -19.22304 51.43870 1.000 191.78734 102 MET D C 1
ATOM 3896 O O . MET D 1 102 ? 20.53447 -19.42728 52.65657 1.000 187.13540 102 MET D O 1
ATOM 3901 N N . GLY D 1 103 ? 19.50012 -18.61574 50.82185 1.000 187.20515 103 GLY D N 1
ATOM 3902 C CA . GLY D 1 103 ? 18.41086 -18.00902 51.54969 1.000 179.68235 103 GLY D CA 1
ATOM 3903 C C . GLY D 1 103 ? 17.23197 -18.93390 51.77599 1.000 176.49575 103 GLY D C 1
ATOM 3904 O O . GLY D 1 103 ? 17.26585 -20.12302 51.44313 1.000 174.15711 103 GLY D O 1
ATOM 3905 N N . PRO D 1 104 ? 16.15639 -18.39247 52.36273 1.000 183.09031 104 PRO D N 1
ATOM 3906 C CA . PRO D 1 104 ? 14.97919 -19.21768 52.67331 1.000 183.33221 104 PRO D CA 1
ATOM 3907 C C . PRO D 1 104 ? 14.28900 -19.74674 51.42748 1.000 179.10957 104 PRO D C 1
ATOM 3908 O O . PRO D 1 104 ? 14.11271 -20.96066 51.26232 1.000 178.51631 104 PRO D O 1
ATOM 3912 N N . LYS D 1 105 ? 13.89487 -18.82750 50.54205 1.000 177.62532 105 LYS D N 1
ATOM 3913 C CA . LYS D 1 105 ? 13.27074 -19.23333 49.28994 1.000 159.90910 105 LYS D CA 1
ATOM 3914 C C . LYS D 1 105 ? 14.22920 -20.05298 48.44347 1.000 169.17112 105 LYS D C 1
ATOM 3915 O O . LYS D 1 105 ? 13.79926 -20.95883 47.72440 1.000 167.68825 105 LYS D O 1
ATOM 3917 N N . ASP D 1 106 ? 15.52879 -19.76415 48.53316 1.000 162.44913 106 ASP D N 1
ATOM 3918 C CA . ASP D 1 106 ? 16.52138 -20.56472 47.82577 1.000 164.00846 106 ASP D CA 1
ATOM 3919 C C . ASP D 1 106 ? 16.46414 -22.02104 48.26984 1.000 164.66349 106 ASP D C 1
ATOM 3920 O O . ASP D 1 106 ? 16.36809 -22.93138 47.43973 1.000 157.25944 106 ASP D O 1
ATOM 3925 N N . LYS D 1 107 ? 16.51239 -22.25834 49.58312 1.000 169.48510 107 LYS D N 1
ATOM 3926 C CA . LYS D 1 107 ? 16.48495 -23.62630 50.09177 1.000 161.69679 107 LYS D CA 1
ATOM 3927 C C . LYS D 1 107 ? 15.15530 -24.30761 49.79012 1.000 166.62267 107 LYS D C 1
ATOM 3928 O O . LYS D 1 107 ? 15.12677 -25.48980 49.42471 1.000 174.96414 107 LYS D O 1
ATOM 3930 N N . ALA D 1 108 ? 14.04344 -23.58299 49.94210 1.000 160.93646 108 ALA D N 1
ATOM 3931 C CA . ALA D 1 108 ? 12.73624 -24.17449 49.66924 1.000 155.61353 108 ALA D CA 1
ATOM 3932 C C . ALA D 1 108 ? 12.60565 -24.56965 48.20209 1.000 173.37542 108 ALA D C 1
ATOM 3933 O O . ALA D 1 108 ? 12.14764 -25.67488 47.87999 1.000 177.46020 108 ALA D O 1
ATOM 3935 N N . LEU D 1 109 ? 13.01169 -23.67626 47.29534 1.000 159.36307 109 LEU D N 1
ATOM 3936 C CA . LEU D 1 109 ? 12.95505 -23.97921 45.87221 1.000 160.82865 109 LEU D CA 1
ATOM 3937 C C . LEU D 1 109 ? 13.90611 -25.11012 45.51479 1.000 164.80612 109 LEU D C 1
ATOM 3938 O O . LEU D 1 109 ? 13.58815 -25.93905 44.66019 1.000 164.08283 109 LEU D O 1
ATOM 3940 N N . MET D 1 110 ? 15.07485 -25.16612 46.15931 1.000 159.83684 110 MET D N 1
ATOM 3941 C CA . MET D 1 110 ? 15.99782 -26.26810 45.91219 1.000 164.38956 110 MET D CA 1
ATOM 3942 C C . MET D 1 110 ? 15.38800 -27.59932 46.32933 1.000 170.09729 110 MET D C 1
ATOM 3943 O O . MET D 1 110 ? 15.49872 -28.59345 45.60431 1.000 169.16634 110 MET D O 1
ATOM 3948 N N . LYS D 1 111 ? 14.73014 -27.63543 47.49056 1.000 173.06284 111 LYS D N 1
ATOM 3949 C CA . LYS D 1 111 ? 14.10694 -28.87375 47.95054 1.000 177.03011 111 LYS D CA 1
ATOM 3950 C C . LYS D 1 111 ? 12.98009 -29.30379 47.01681 1.000 180.07531 111 LYS D C 1
ATOM 3951 O O . LYS D 1 111 ? 12.90312 -30.47192 46.61080 1.000 183.95868 111 LYS D O 1
ATOM 3953 N N . GLU D 1 112 ? 12.09706 -28.36657 46.65694 1.000 175.80512 112 GLU D N 1
ATOM 3954 C CA . GLU D 1 112 ? 10.99684 -28.70456 45.75668 1.000 169.65388 112 GLU D CA 1
ATOM 3955 C C . GLU D 1 112 ? 11.51485 -29.13354 44.38861 1.000 160.03875 112 GLU D C 1
ATOM 3956 O O . GLU D 1 112 ? 11.00533 -30.09217 43.79307 1.000 163.00081 112 GLU D O 1
ATOM 3962 N N . LEU D 1 113 ? 12.53732 -28.44334 43.87891 1.000 170.58312 113 LEU D N 1
ATOM 3963 C CA . LEU D 1 113 ? 13.12819 -28.81341 42.60073 1.000 165.01565 113 LEU D CA 1
ATOM 3964 C C . LEU D 1 113 ? 13.71748 -30.21350 42.65882 1.000 163.05815 113 LEU D C 1
ATOM 3965 O O . LEU D 1 113 ? 13.44673 -31.04000 41.78666 1.000 154.97166 113 LEU D O 1
ATOM 3967 N N . LYS D 1 114 ? 14.51348 -30.50374 43.69280 1.000 160.91046 114 LYS D N 1
ATOM 3968 C CA . LYS D 1 114 ? 15.11805 -31.82629 43.81740 1.000 147.35088 114 LYS D CA 1
ATOM 3969 C C . LYS D 1 114 ? 14.05348 -32.91036 43.91038 1.000 150.87351 114 LYS D C 1
ATOM 3970 O O . LYS D 1 114 ? 14.23132 -34.01269 43.37787 1.000 152.41349 114 LYS D O 1
ATOM 3972 N N . LYS D 1 115 ? 12.93925 -32.61750 44.58657 1.000 158.84040 115 LYS D N 1
ATOM 3973 C CA . LYS D 1 115 ? 11.82036 -33.55455 44.58998 1.000 162.81085 115 LYS D CA 1
ATOM 3974 C C . LYS D 1 115 ? 11.26531 -33.74908 43.18325 1.000 155.67401 115 LYS D C 1
ATOM 3975 O O . LYS D 1 115 ? 10.92832 -34.87168 42.78884 1.000 157.11460 115 LYS D O 1
ATOM 3977 N N . LYS D 1 116 ? 11.16795 -32.66653 42.41040 1.000 148.53154 116 LYS D N 1
ATOM 3978 C CA . LYS D 1 116 ? 10.62945 -32.74151 41.05703 1.000 150.79439 116 LYS D CA 1
ATOM 3979 C C . LYS D 1 116 ? 11.62193 -33.29000 40.03488 1.000 168.81498 116 LYS D C 1
ATOM 3980 O O . LYS D 1 116 ? 11.21505 -33.58691 38.90657 1.000 163.03152 116 LYS D O 1
ATOM 3982 N N . LEU D 1 117 ? 12.90323 -33.42370 40.39117 1.000 168.39384 117 LEU D N 1
ATOM 3983 C CA . LEU D 1 117 ? 13.89192 -33.94551 39.45106 1.000 169.23910 117 LEU D CA 1
ATOM 3984 C C . LEU D 1 117 ? 13.62271 -35.40218 39.10675 1.000 171.57334 117 LEU D C 1
ATOM 3985 O O . LEU D 1 117 ? 13.86447 -35.82445 37.97032 1.000 167.96741 117 LEU D O 1
ATOM 3990 N N . ALA D 1 118 ? 13.13799 -36.17894 40.06837 1.000 170.07100 118 ALA D N 1
ATOM 3991 C CA . ALA D 1 118 ? 12.76406 -37.56264 39.82632 1.000 163.76982 118 ALA D CA 1
ATOM 3992 C C . ALA D 1 118 ? 11.24650 -37.70797 39.87140 1.000 161.62489 118 ALA D C 1
ATOM 3993 O O . ALA D 1 118 ? 10.52901 -36.73401 40.10447 1.000 157.98460 118 ALA D O 1
#

Radius of gyration: 30.12 Å; Cα contacts (8 Å, |Δi|>4): 1101; chains: 4; bounding box: 44×40×105 Å

InterPro domains:
  IPR001806 Small GTPase [PF00071] (5-164)
  IPR001806 Small GTPase [PS51421] (1-188)
  IPR001806 Small GTPase [SM00174] (6-166)
  IPR005225 Small GTP-binding domain [TIGR00231] (1-159)
  IPR020849 Small GTPase, Ras-type [PTHR24070] (3-166)
  IPR027417 P-loop containing nucleoside triphosphate hydrolase [G3DSA:3.40.50.300] (1-171)
  IPR027417 P-loop containing nucleoside triphosphate hydrolase [SSF52540] (3-164)